Protein AF-A0A9W7A537-F1 (afdb_monomer)

Nearest PDB structures (foldseek):
  4wa0-assembly1_A  TM=1.453E-01  e=2.293E+00  Caldicellulosiruptor kronotskyensis 2002

Solvent-accessible surface area (backbone atoms only — not comparable to full-atom values): 22407 Å² total; per-residue (Å²): 107,42,78,40,82,37,79,50,77,42,64,50,69,58,36,72,49,76,49,77,20,97,49,28,31,34,30,38,69,72,8,32,46,36,33,66,11,59,69,13,36,38,40,36,41,21,42,20,36,37,33,30,12,37,41,36,16,78,34,59,54,5,27,35,38,38,41,20,63,28,38,36,38,32,31,51,63,12,37,39,32,15,7,32,33,42,37,38,20,48,21,40,33,38,32,29,50,71,12,37,40,38,9,54,35,15,23,24,46,42,57,23,57,95,9,21,9,30,66,57,54,51,91,58,69,60,65,85,24,27,28,27,16,1,2,0,0,3,15,37,0,11,6,0,30,34,67,41,65,31,70,68,43,47,74,31,41,4,46,52,44,65,46,70,23,40,54,47,28,83,50,62,7,3,0,0,1,31,20,28,48,60,72,40,74,42,78,81,18,12,5,17,0,0,1,28,38,39,41,39,25,62,32,40,36,40,34,45,15,39,39,36,8,23,15,27,40,17,42,81,48,76,45,56,46,99,80,70,82,48,70,83,52,59,29,8,2,0,0,0,0,1,5,8,33,29,39,38,25,36,40,71,44,46,71,12,38,41,37,11,30,13,2,44,7,69,78,42,12,4,1,0,0,0,2,24,31,16,39,40,24,57,50,66,53,88,60,58,92,93,51,81,73,81,65,68,39,48,73,46,23,26,22,9,50,43,88,84,48,57,43,13,3,9,6,14,11,32,39,25,41,29,34,56,89,42,32,34,40,41,28,43,13,81,58,38,72,15,19,72,74,19,36,14,52,55,61,58,56,51,58,66,76,90,83,82,61,93,53,98,83,59,98,59,49,70,49,36,56,26,46,31,37,41,34,28,44,31,16,33,37,27,36,82,48,91,67,77,50,99,79,59,79,62,51,39,25,41,31,36,38,31,32,67,70,11,40,39,33,25,40,36,41,47,39,21,30,32,33,35,43,38,26,18,37,37,42,22,56,54,27,37,38,36,32,22,84,67,68,74,60,86,43,72,66,60,39,52,53,57,60,72,42,80,49,11,37,40,36,31,36,68,82,10,36,43,37,17,65,82,12,34,37,38,40,39,18,50,14,36,30,39,36,24,21,34,35,40,21,21,28,41,38,42,38,12,34,55,37,65,46,72,36,94,84,30,50,81,48,57,78,48,99,49,73,44,80,40,60,42,72,65,84,81,126

Mean predicted aligned error: 8.46 Å

Foldseek 3Di:
DAEFQAEDEDEAAQAEAEAEDAAEYEYAQHGEYYYNHHQYEYAYEHQEYEFNHEYDDQAAQHEYEHDHLEEYEFEQCYEYEAQYYHYAHLYEYEHAANYEAFQELRHAFAQGDQQHWDDWDQPDDDLQQAWWAWWAGAELWKFFWTDDGGDPTDITTGHYDPLACQQPFDWWWYWIHAIAHSNDGDPRQTWGTFHEHEHAHSAEYEANEEYFGEWAAGHKDFYAPPVNPDRPDIHGTETIFFGEYEAHHQYYAYAYEYFREWHAHEDRHAIYFFHHYHHHHQAAAPDDPPDDDDYNYHYARAWYAYDDAQRRTEAGGWYWYHYNHAIEIEGEHQLRSSNPPMARENHDQAADPPDPDPDPPDRRGHHFEHQYYEQDNAHEYEHDDPDDDVPDDARHYAEYEHAQNYEYEYCEHRYEYQEYEQAHEYEHAAEYAYHNQPGPGPDPVVVCSSVVDVWGEAAYAQSYEYYYEAYEYAHEIQAEYHANYEYYYQEYHAEYADYYHYDPSYYYYHPYPYYHHDHNDPPDD

Radius of gyration: 24.94 Å; Cα contacts (8 Å, |Δi|>4): 2066; chains: 1; bounding box: 69×35×85 Å

pLDDT: mean 84.43, std 16.21, range [28.66, 98.75]

Organism: NCBI:txid1714387

Sequence (525 aa):
MVVFSGDLVCSAASCKVVADASHQLIIVSDGLLKCTGSACEIDVDAPTATINGRVEATLIQAKVKIHTDGSLTLQSASDIIAGDIDISSGGDLSLSANGWIKADGLSNPARGGSGKGGTPSCPSGYRGDKDSSGAGGGYGGEGGSTCRKRGTCSAVRGAAYGVSSASWPVSFGSGGGNVKIDNSEQSSTGGTGGGRVKVVVGEKLTLAGKISADGTGGTTKTSCDRRGYSCSTTFRGGGGSGGSILIDTKSLVGTGTVQTNGGSPANGGSAGSGGRIATYLETQGNTAAGSAPTVEATVTAYGGTHSDSSTCGGAAGTIFIRHGTLGVLEIDNNDNSRATTAYTPMPTIYSTAEGADNSATTSTGFKGPLFGTEVKRKARVNFQGTTWSASARPFSSCYFTLSSDSNMKGAKVPLHVHQAALDGDITATSLIDIAGNKIQSGSTEIASWASASSSSAVNMNSASLLQCSGCAVKVDATGSMNLAGDVTSGTVELVASATLTVASSSTTTTSSTSAKLNARMGSGR

Secondary structure (DSSP, 8-state):
-EEE-SEEEE-STT-EEEEE-SS-EEE-TT-EEEE-STT-EEEEEESSEEESSEEEE-STT-EEEEEESS-EEE-TT-EEEESEEEEEESS-EEE-TT-EEE-TT-SS-TT-STTPPPPPP--SS-GGG--BPPPPP-BSBPPPP---B-TTPPP--PPP--TT-SSS--PPP-PPPPEEETTEEETT-SPPPP-EEEEEEEEEEEESSEEE-PPPPPPEEEE--TTSS---EEEEPPPPPP-EEEEEEEEEESS-EEE-PPP--STTPPPPPP-EEEEEESS-----TT-----SSEEE-PPP--SS-TT-PPPP-EEEEEETTEEEEEEE-TT-TT-SS--EEPP--PPPSS-S--STTSS----S-EEEEEEESS-EEEE--S---TTPPPEEEEEEEE-TT-EEEEEEEEEEEEEEEE-SEEEEEEEEEEETT-----SHHHHHHHHH-S--EEEE-TT-EEEEEEEEEEEEESSEEEE-SEEEEEEEEEEESSEEEE-TT--EEESSS-EEEEE------

Structure (mmCIF, N/CA/C/O backbone):
data_AF-A0A9W7A537-F1
#
_entry.id   AF-A0A9W7A537-F1
#
loop_
_atom_site.group_PDB
_atom_site.id
_atom_site.type_symbol
_atom_site.label_atom_id
_atom_site.label_alt_id
_atom_site.label_comp_id
_atom_site.label_asym_id
_atom_site.label_entity_id
_atom_site.label_seq_id
_atom_site.pdbx_PDB_ins_code
_atom_site.Cartn_x
_atom_site.Cartn_y
_atom_site.Cartn_z
_atom_site.occupancy
_atom_site.B_iso_or_equiv
_atom_site.auth_seq_id
_atom_site.auth_comp_id
_atom_site.auth_asym_id
_atom_site.auth_atom_id
_atom_site.pdbx_PDB_model_num
ATOM 1 N N . MET A 1 1 ? -38.390 2.657 -13.473 1.00 89.06 1 MET A N 1
ATOM 2 C CA . MET A 1 1 ? -37.388 1.575 -13.574 1.00 89.06 1 MET A CA 1
ATOM 3 C C . MET A 1 1 ? -36.703 1.692 -14.924 1.00 89.06 1 MET A C 1
ATOM 5 O O . MET A 1 1 ? -37.409 1.866 -15.911 1.00 89.06 1 MET A O 1
ATOM 9 N N . VAL A 1 2 ? -35.375 1.629 -14.961 1.00 91.31 2 VAL A N 1
ATOM 10 C CA . VAL A 1 2 ? -34.558 1.637 -16.184 1.00 91.31 2 VAL A CA 1
ATOM 11 C C . VAL A 1 2 ? -33.786 0.322 -16.242 1.00 91.31 2 VAL A C 1
ATOM 13 O O . VAL A 1 2 ? -33.190 -0.081 -15.245 1.00 91.31 2 VAL A O 1
ATOM 16 N N . VAL A 1 3 ? -33.811 -0.359 -17.389 1.00 92.31 3 VAL A N 1
ATOM 17 C CA . VAL A 1 3 ? -33.101 -1.628 -17.605 1.00 92.31 3 VAL A CA 1
ATOM 18 C C . VAL A 1 3 ? -32.211 -1.495 -18.838 1.00 92.31 3 VAL A C 1
ATOM 20 O O . VAL A 1 3 ? -32.700 -1.153 -19.912 1.00 92.31 3 VAL A O 1
ATOM 23 N N . PHE A 1 4 ? -30.919 -1.777 -18.685 1.00 89.12 4 PHE A N 1
ATOM 24 C CA . PHE A 1 4 ? -29.931 -1.794 -19.761 1.00 89.12 4 PHE A CA 1
ATOM 25 C C . PHE A 1 4 ? -29.575 -3.236 -20.122 1.00 89.12 4 PHE A C 1
ATOM 27 O O . PHE A 1 4 ? -28.940 -3.925 -19.324 1.00 89.12 4 PHE A O 1
ATOM 34 N N . SER A 1 5 ? -29.970 -3.663 -21.325 1.00 87.75 5 SER A N 1
ATOM 35 C CA . SER A 1 5 ? -29.720 -4.997 -21.898 1.00 87.75 5 SER A CA 1
ATOM 36 C C . SER A 1 5 ? -28.927 -4.936 -23.210 1.00 87.75 5 SER A C 1
ATOM 38 O O . SER A 1 5 ? -29.270 -5.580 -24.197 1.00 87.75 5 SER A O 1
ATOM 40 N N . GLY A 1 6 ? -27.920 -4.067 -23.256 1.00 88.25 6 GLY A N 1
ATOM 41 C CA . GLY A 1 6 ? -27.043 -3.881 -24.407 1.00 88.25 6 GLY A CA 1
ATOM 42 C C . GLY A 1 6 ? -25.980 -2.819 -24.139 1.00 88.25 6 GLY A C 1
ATOM 43 O O . GLY A 1 6 ? -25.812 -2.370 -23.001 1.00 88.25 6 GLY A O 1
ATOM 44 N N . ASP A 1 7 ? -25.291 -2.403 -25.198 1.00 90.69 7 ASP A N 1
ATOM 45 C CA . ASP A 1 7 ? -24.121 -1.534 -25.096 1.00 90.69 7 ASP A CA 1
ATOM 46 C C . ASP A 1 7 ? -24.484 -0.055 -25.298 1.00 90.69 7 ASP A C 1
ATOM 48 O O . ASP A 1 7 ? -24.941 0.354 -26.368 1.00 90.69 7 ASP A O 1
ATOM 52 N N . LEU A 1 8 ? -24.192 0.778 -24.300 1.00 91.69 8 LEU A N 1
ATOM 53 C CA . LEU A 1 8 ? -24.112 2.230 -24.435 1.00 91.69 8 LEU A CA 1
ATOM 54 C C . LEU A 1 8 ? -22.641 2.644 -24.393 1.00 91.69 8 LEU A C 1
ATOM 56 O O . LEU A 1 8 ? -22.013 2.652 -23.333 1.00 91.69 8 LEU A O 1
ATOM 60 N N . VAL A 1 9 ? -22.086 2.987 -25.557 1.00 91.81 9 VAL A N 1
ATOM 61 C CA . VAL A 1 9 ? -20.667 3.333 -25.708 1.00 91.81 9 VAL A CA 1
ATOM 62 C C . VAL A 1 9 ? -20.512 4.800 -26.075 1.00 91.81 9 VAL A C 1
ATOM 64 O O . VAL A 1 9 ? -21.048 5.247 -27.088 1.00 91.81 9 VAL A O 1
ATOM 67 N N . CYS A 1 10 ? -19.701 5.528 -25.309 1.00 89.44 10 CYS A N 1
ATOM 68 C CA . CYS A 1 10 ? -19.244 6.852 -25.697 1.00 89.44 10 CYS A CA 1
ATOM 69 C C . CYS A 1 10 ? -17.726 6.928 -25.884 1.00 89.44 10 CYS A C 1
ATOM 71 O O . CYS A 1 10 ? -16.946 6.588 -24.994 1.00 89.44 10 CYS A O 1
ATOM 73 N N . SER A 1 11 ? -17.297 7.417 -27.048 1.00 89.88 11 SER A N 1
ATOM 74 C CA . SER A 1 11 ? -15.886 7.454 -27.455 1.00 89.88 11 SER A CA 1
ATOM 75 C C . SER A 1 11 ? -15.313 8.861 -27.644 1.00 89.88 11 SER A C 1
ATOM 77 O O . SER A 1 11 ? -14.102 9.004 -27.811 1.00 89.88 11 SER A O 1
ATOM 79 N N . ALA A 1 12 ? -16.146 9.904 -27.593 1.00 86.00 12 ALA A N 1
ATOM 80 C CA . ALA A 1 12 ? -15.690 11.286 -27.714 1.00 86.00 12 ALA A CA 1
ATOM 81 C C . ALA A 1 12 ? -14.866 11.724 -26.488 1.00 86.00 12 ALA A C 1
ATOM 83 O O . ALA A 1 12 ? -15.134 11.306 -25.359 1.00 86.00 12 ALA A O 1
ATOM 84 N N . ALA A 1 13 ? -13.874 12.594 -26.699 1.00 83.00 13 ALA A N 1
ATOM 85 C CA . ALA A 1 13 ? -13.126 13.213 -25.606 1.00 83.00 13 ALA A CA 1
ATOM 86 C C . ALA A 1 13 ? -14.073 13.988 -24.674 1.00 83.00 13 ALA A C 1
ATOM 88 O O . ALA A 1 13 ? -14.984 14.667 -25.147 1.00 83.00 13 ALA A O 1
ATOM 89 N N . SER A 1 14 ? -13.860 13.869 -23.362 1.00 85.19 14 SER A N 1
ATOM 90 C CA . SER A 1 14 ? -14.704 14.470 -22.321 1.00 85.19 14 SER A CA 1
ATOM 91 C C . SER A 1 14 ? -16.180 14.061 -22.389 1.00 85.19 14 SER A C 1
ATOM 93 O O . SER A 1 14 ? -17.045 14.785 -21.898 1.00 85.19 14 SER A O 1
ATOM 95 N N . CYS A 1 15 ? -16.493 12.919 -23.008 1.00 88.00 15 CYS A N 1
ATOM 96 C CA . CYS A 1 15 ? -17.863 12.435 -23.023 1.00 88.00 15 CYS A CA 1
ATOM 97 C C . CYS A 1 15 ? -18.353 12.084 -21.616 1.00 88.00 15 CYS A C 1
ATOM 99 O O . CYS A 1 15 ? -17.605 11.520 -20.813 1.00 88.00 15 CYS A O 1
ATOM 101 N N . LYS A 1 16 ? -19.631 12.373 -21.358 1.00 91.81 16 LYS A N 1
ATOM 102 C CA . LYS A 1 16 ? -20.338 11.964 -20.151 1.00 91.81 16 LYS A CA 1
ATOM 103 C C . LYS A 1 16 ? -21.488 11.026 -20.511 1.00 91.81 16 LYS A C 1
ATOM 105 O O . LYS A 1 16 ? -22.361 11.401 -21.290 1.00 91.81 16 LYS A O 1
ATOM 110 N N . VAL A 1 17 ? -21.494 9.828 -19.935 1.00 92.62 17 VAL A N 1
ATOM 111 C CA . VAL A 1 17 ? -22.645 8.914 -19.958 1.00 92.62 17 VAL A CA 1
ATOM 112 C C . VAL A 1 17 ? -23.400 9.103 -18.648 1.00 92.62 17 VAL A C 1
ATOM 114 O O . VAL A 1 17 ? -22.803 8.949 -17.589 1.00 92.62 17 VAL A O 1
ATOM 117 N N . VAL A 1 18 ? -24.685 9.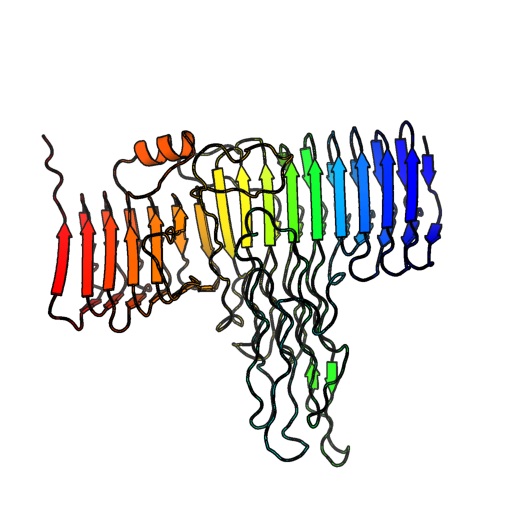451 -18.713 1.00 93.06 18 VAL A N 1
ATOM 118 C CA . VAL A 1 18 ? -25.542 9.620 -17.529 1.00 93.06 18 VAL A CA 1
ATOM 119 C C . VAL A 1 18 ? -26.670 8.601 -17.589 1.00 93.06 18 VAL A C 1
ATOM 121 O O . VAL A 1 18 ? -27.408 8.563 -18.574 1.00 93.06 18 VAL A O 1
ATOM 124 N N . ALA A 1 19 ? -26.793 7.785 -16.549 1.00 92.44 19 ALA A N 1
ATOM 125 C CA . ALA A 1 19 ? -27.866 6.821 -16.378 1.00 92.44 19 ALA A CA 1
ATOM 126 C C . ALA A 1 19 ? -28.621 7.141 -15.081 1.00 92.44 19 ALA A C 1
ATOM 128 O O . ALA A 1 19 ? -28.194 6.755 -13.998 1.00 92.44 19 ALA A O 1
ATOM 129 N N . ASP A 1 20 ? -29.730 7.863 -15.223 1.00 93.75 20 ASP A N 1
ATOM 130 C CA . ASP A 1 20 ? -30.605 8.295 -14.130 1.00 93.75 20 ASP A CA 1
ATOM 131 C C . ASP A 1 20 ? -31.898 7.462 -14.147 1.00 93.75 20 ASP A C 1
ATOM 133 O O . ASP A 1 20 ? -32.525 7.288 -15.202 1.00 93.75 20 ASP A O 1
ATOM 137 N N . ALA A 1 21 ? -32.294 6.911 -13.000 1.00 93.38 21 ALA A N 1
ATOM 138 C CA . ALA A 1 21 ? -33.550 6.191 -12.850 1.00 93.38 21 ALA A CA 1
ATOM 139 C C . ALA A 1 21 ? -34.317 6.629 -11.601 1.00 93.38 21 ALA A C 1
ATOM 141 O O . ALA A 1 21 ? -33.879 6.403 -10.486 1.00 93.38 21 ALA A O 1
ATOM 142 N N . SER A 1 22 ? -35.572 7.051 -11.762 1.00 92.75 22 SER A N 1
ATOM 143 C CA . SER A 1 22 ? -36.424 7.511 -10.648 1.00 92.75 22 SER A CA 1
ATOM 144 C C . SER A 1 22 ? -36.854 6.451 -9.619 1.00 92.75 22 SER A C 1
ATOM 146 O O . SER A 1 22 ? -37.590 6.776 -8.696 1.00 92.75 22 SER A O 1
ATOM 148 N N . HIS A 1 23 ? -36.498 5.174 -9.802 1.00 92.25 23 HIS A N 1
ATOM 149 C CA . HIS A 1 23 ? -36.938 4.080 -8.918 1.00 92.25 23 HIS A CA 1
ATOM 150 C C . HIS A 1 23 ? -35.864 3.000 -8.761 1.00 92.25 23 HIS A C 1
ATOM 152 O O . HIS A 1 23 ? -35.414 2.697 -7.663 1.00 92.25 23 HIS A O 1
ATOM 158 N N . GLN A 1 24 ? -35.475 2.385 -9.876 1.00 95.00 24 GLN A N 1
ATOM 159 C CA . GLN A 1 24 ? -34.505 1.298 -9.904 1.00 95.00 24 GLN A CA 1
ATOM 160 C C . GLN A 1 24 ? -33.787 1.305 -11.246 1.00 95.00 24 GLN A C 1
ATOM 162 O O . GLN A 1 24 ? -34.440 1.484 -12.284 1.00 95.00 24 GLN A O 1
ATOM 167 N N . LEU A 1 25 ? -32.481 1.063 -11.206 1.00 96.56 25 LEU A N 1
ATOM 168 C CA . LEU A 1 25 ? -31.633 0.849 -12.368 1.00 96.56 25 LEU A CA 1
ATOM 169 C C . LEU A 1 25 ? -31.095 -0.585 -12.377 1.00 96.56 25 LEU A C 1
ATOM 171 O O . LEU A 1 25 ? -30.572 -1.073 -11.378 1.00 96.56 25 LEU A O 1
ATOM 175 N N . ILE A 1 26 ? -31.215 -1.274 -13.508 1.00 95.62 26 ILE A N 1
ATOM 176 C CA . ILE A 1 26 ? -30.685 -2.629 -13.680 1.00 95.62 26 ILE A CA 1
ATOM 177 C C . ILE A 1 26 ? -29.786 -2.653 -14.912 1.00 95.62 26 ILE A C 1
ATOM 179 O O . ILE A 1 26 ? -30.240 -2.357 -16.014 1.00 95.62 26 ILE A O 1
ATOM 183 N N . ILE A 1 27 ? -28.528 -3.048 -14.737 1.00 94.00 27 ILE A N 1
ATOM 184 C CA . ILE A 1 27 ? -27.634 -3.416 -15.839 1.00 94.00 27 ILE A CA 1
ATOM 185 C C . ILE A 1 27 ? -27.583 -4.937 -15.842 1.00 94.00 27 ILE A C 1
ATOM 187 O O . ILE A 1 27 ? -26.994 -5.535 -14.940 1.00 94.00 27 ILE A O 1
ATOM 191 N N . VAL A 1 28 ? -28.246 -5.574 -16.805 1.00 93.12 28 VAL A N 1
ATOM 192 C CA . VAL A 1 28 ? -28.274 -7.043 -16.885 1.00 93.12 28 VAL A CA 1
ATOM 193 C C . VAL A 1 28 ? -26.926 -7.590 -17.374 1.00 93.12 28 VAL A C 1
ATOM 195 O O . VAL A 1 28 ? -26.023 -6.822 -17.684 1.00 93.12 28 VAL A O 1
ATOM 198 N N . SER A 1 29 ? -26.753 -8.913 -17.404 1.00 90.81 29 SER A N 1
ATOM 199 C CA . SER A 1 29 ? -25.452 -9.567 -17.644 1.00 90.81 29 SER A CA 1
ATOM 200 C C . SER A 1 29 ? -24.768 -9.206 -18.966 1.00 90.81 29 SER A C 1
ATOM 202 O O . SER A 1 29 ? -23.543 -9.235 -19.049 1.00 90.81 29 SER A O 1
ATOM 204 N N . ASP A 1 30 ? -25.540 -8.891 -20.002 1.00 88.75 30 ASP A N 1
ATOM 205 C CA . ASP A 1 30 ? -25.057 -8.437 -21.310 1.00 88.75 30 ASP A CA 1
ATOM 206 C C . ASP A 1 30 ? -25.061 -6.905 -21.456 1.00 88.75 30 ASP A C 1
ATOM 208 O O . ASP A 1 30 ? -24.646 -6.387 -22.488 1.00 88.75 30 ASP A O 1
ATOM 212 N N . GLY A 1 31 ? -25.492 -6.171 -20.427 1.00 92.25 31 GLY A N 1
ATOM 213 C CA . GLY A 1 31 ? -25.472 -4.716 -20.403 1.00 92.25 31 GLY A CA 1
ATOM 214 C C . GLY A 1 31 ? -24.059 -4.160 -20.218 1.00 92.25 31 GLY A C 1
ATOM 215 O O . GLY A 1 31 ? -23.304 -4.604 -19.347 1.00 92.25 31 GLY A O 1
ATOM 216 N N . LEU A 1 32 ? -23.715 -3.143 -21.006 1.00 93.31 32 LEU A N 1
ATOM 217 C CA . LEU A 1 32 ? -22.427 -2.459 -20.942 1.00 93.31 32 LEU A CA 1
ATOM 218 C C . LEU A 1 32 ? -22.624 -0.945 -21.002 1.00 93.31 32 LEU A C 1
ATOM 220 O O . LEU A 1 32 ? -23.084 -0.406 -22.005 1.00 93.31 32 LEU A O 1
ATOM 224 N N . LEU A 1 33 ? -22.189 -0.241 -19.961 1.00 94.94 33 LEU A N 1
ATOM 225 C CA . LEU A 1 33 ? -21.956 1.200 -20.021 1.00 94.94 33 LEU A CA 1
ATOM 226 C C . LEU A 1 33 ? -20.462 1.414 -20.225 1.00 94.94 33 LEU A C 1
ATOM 228 O O . LEU A 1 33 ? -19.666 1.080 -19.349 1.00 94.94 33 LEU A O 1
ATOM 232 N N . LYS A 1 34 ? -20.061 1.938 -21.382 1.00 93.75 34 LYS A N 1
ATOM 233 C CA . LYS A 1 34 ? -18.647 2.081 -21.725 1.00 93.75 34 LYS A CA 1
ATOM 234 C C . LYS A 1 34 ? -18.289 3.484 -22.151 1.00 93.75 34 LYS A C 1
ATOM 236 O O . LYS A 1 34 ? -18.970 4.127 -22.945 1.00 93.75 34 LYS A O 1
ATOM 241 N N . CYS A 1 35 ? -17.135 3.911 -21.678 1.00 91.12 35 CYS A N 1
ATOM 242 C CA . CYS A 1 35 ? -16.558 5.190 -21.977 1.00 91.12 35 CYS A CA 1
ATOM 243 C C . CYS A 1 35 ? -15.075 5.031 -22.335 1.00 91.12 35 CYS A C 1
ATOM 245 O O . CYS A 1 35 ? -14.278 4.513 -21.553 1.00 91.12 35 CYS A O 1
ATOM 247 N N . THR A 1 36 ? -14.695 5.440 -23.547 1.00 88.69 36 THR A N 1
ATOM 248 C CA . THR A 1 36 ? -13.323 5.273 -24.072 1.00 88.69 36 THR A CA 1
ATOM 249 C C . THR A 1 36 ? -12.652 6.588 -24.459 1.00 88.69 36 THR A C 1
ATOM 251 O O . THR A 1 36 ? -11.562 6.562 -25.021 1.00 88.69 36 THR A O 1
ATOM 254 N N . GLY A 1 37 ? -13.296 7.730 -24.211 1.00 82.00 37 GLY A N 1
ATOM 255 C CA . GLY A 1 37 ? -12.734 9.058 -24.467 1.00 82.00 37 GLY A CA 1
ATOM 256 C C . GLY A 1 37 ? -11.808 9.534 -23.346 1.00 82.00 37 GLY A C 1
ATOM 257 O O . GLY A 1 37 ? -11.947 9.135 -22.190 1.00 82.00 37 GLY A O 1
ATOM 258 N N . SER A 1 38 ? -10.824 10.381 -23.655 1.00 81.88 38 SER A N 1
ATOM 259 C CA . SER A 1 38 ? -9.961 10.969 -22.619 1.00 81.88 38 SER A CA 1
ATOM 260 C C . SER A 1 38 ? -10.788 11.821 -21.654 1.00 81.88 38 SER A C 1
ATOM 262 O O . SER A 1 38 ? -11.655 12.559 -22.120 1.00 81.88 38 SER A O 1
ATOM 264 N N . ALA A 1 39 ? -10.492 11.764 -20.350 1.00 80.75 39 ALA A N 1
ATOM 265 C CA . ALA A 1 39 ? -11.211 12.512 -19.307 1.00 80.75 39 ALA A CA 1
ATOM 266 C C . ALA A 1 39 ? -12.731 12.262 -19.290 1.00 80.75 39 ALA A C 1
ATOM 268 O O . ALA A 1 39 ? -13.512 13.154 -18.970 1.00 80.75 39 ALA A O 1
ATOM 269 N N . CYS A 1 40 ? -13.151 11.063 -19.687 1.00 86.94 40 CYS A N 1
ATOM 270 C CA . CYS A 1 40 ? -14.559 10.744 -19.785 1.00 86.94 40 CYS A CA 1
ATOM 271 C C . CYS A 1 40 ? -15.133 10.218 -18.461 1.00 86.94 40 CYS A C 1
ATOM 273 O O . CYS A 1 40 ? -14.397 9.713 -17.605 1.00 86.94 40 CYS A O 1
ATOM 275 N N . GLU A 1 41 ? -16.442 10.382 -18.292 1.00 93.62 41 GLU A N 1
ATOM 276 C CA . GLU A 1 41 ? -17.157 10.108 -17.046 1.00 93.62 41 GLU A CA 1
ATOM 277 C C . GLU A 1 41 ? -18.406 9.259 -17.317 1.00 93.62 41 GLU A C 1
ATOM 279 O O . GLU A 1 41 ? -19.163 9.532 -18.250 1.00 93.62 41 GLU A O 1
ATOM 284 N N . ILE A 1 42 ? -18.633 8.243 -16.489 1.00 96.12 42 ILE A N 1
ATOM 285 C CA . ILE A 1 42 ? -19.922 7.552 -16.382 1.00 96.12 42 ILE A CA 1
ATOM 286 C C . ILE A 1 42 ? -20.526 7.918 -15.029 1.00 96.12 42 ILE A C 1
ATOM 288 O O . ILE A 1 42 ? -19.842 7.830 -14.011 1.00 96.12 42 ILE A O 1
ATOM 292 N N . ASP A 1 43 ? -21.785 8.333 -15.034 1.00 96.25 43 ASP A N 1
ATOM 293 C CA . ASP A 1 43 ? -22.540 8.778 -13.868 1.00 96.25 43 ASP A CA 1
ATOM 294 C C . ASP A 1 43 ? -23.835 7.964 -13.787 1.00 96.25 43 ASP A C 1
ATOM 296 O O . ASP A 1 43 ? -24.646 7.994 -14.716 1.00 96.25 43 ASP A O 1
ATOM 300 N N . VAL A 1 44 ? -23.985 7.176 -12.726 1.00 96.62 44 VAL A N 1
ATOM 301 C CA . VAL A 1 44 ? -25.159 6.335 -12.470 1.00 96.62 44 VAL A CA 1
ATOM 302 C C . VAL A 1 44 ? -25.839 6.848 -11.211 1.00 96.62 44 VAL A C 1
ATOM 304 O O . VAL A 1 44 ? -25.204 6.874 -10.160 1.00 96.62 44 VAL A O 1
ATOM 307 N N . ASP A 1 45 ? -27.114 7.208 -11.314 1.00 97.19 45 ASP A N 1
ATOM 308 C CA . ASP A 1 45 ? -27.916 7.724 -10.203 1.00 97.19 45 ASP A CA 1
ATOM 309 C C . ASP A 1 45 ? -29.283 7.022 -10.176 1.00 97.19 45 ASP A C 1
ATOM 311 O O . ASP A 1 45 ? -29.986 6.961 -11.190 1.00 97.19 45 ASP A O 1
ATOM 315 N N . ALA A 1 46 ? -29.638 6.403 -9.052 1.00 97.12 46 ALA A N 1
ATOM 316 C CA . ALA A 1 46 ? -30.930 5.740 -8.882 1.00 97.12 46 ALA A CA 1
ATOM 317 C C . ALA A 1 46 ? -31.236 5.457 -7.406 1.00 97.12 46 ALA A C 1
ATOM 319 O O . ALA A 1 46 ? -30.330 5.071 -6.676 1.00 97.12 46 ALA A O 1
ATOM 320 N N . PRO A 1 47 ? -32.505 5.432 -6.958 1.00 97.88 47 PRO A N 1
ATOM 321 C CA . PRO A 1 47 ? -32.818 5.025 -5.591 1.00 97.88 47 PRO A CA 1
ATOM 322 C C . PRO A 1 47 ? -32.318 3.617 -5.244 1.00 97.88 47 PRO A C 1
ATOM 324 O O . PRO A 1 47 ? -31.921 3.361 -4.117 1.00 97.88 47 PRO A O 1
ATOM 327 N N . THR A 1 48 ? -32.296 2.688 -6.200 1.00 97.88 48 THR A N 1
ATOM 328 C CA . THR A 1 48 ? -31.639 1.379 -6.049 1.00 97.88 48 THR A CA 1
ATOM 329 C C . THR A 1 48 ? -31.008 0.951 -7.367 1.00 97.88 48 THR A C 1
ATOM 331 O O . THR A 1 48 ? -31.533 1.274 -8.439 1.00 97.88 48 THR A O 1
ATOM 334 N N . ALA A 1 49 ? -29.915 0.186 -7.314 1.00 97.56 49 ALA A N 1
ATOM 335 C CA . ALA A 1 49 ? -29.287 -0.340 -8.523 1.00 97.56 49 ALA A CA 1
ATOM 336 C C . ALA A 1 49 ? -28.832 -1.799 -8.396 1.00 97.56 49 ALA A C 1
ATOM 338 O O . ALA A 1 49 ? -28.346 -2.248 -7.358 1.00 97.56 49 ALA A O 1
ATOM 339 N N . THR A 1 50 ? -28.969 -2.556 -9.484 1.00 97.31 50 THR A N 1
ATOM 340 C CA . THR A 1 50 ? -28.420 -3.910 -9.622 1.00 97.31 50 THR A CA 1
ATOM 341 C C . THR A 1 50 ? -27.574 -3.991 -10.883 1.00 97.31 50 THR A C 1
ATOM 343 O O . THR A 1 50 ? -28.073 -3.793 -11.988 1.00 97.31 50 THR A O 1
ATOM 346 N N . ILE A 1 51 ? -26.292 -4.303 -10.725 1.00 96.88 51 ILE A N 1
ATOM 347 C CA . ILE A 1 51 ? -25.342 -4.457 -11.823 1.00 96.88 51 ILE A CA 1
ATOM 348 C C . ILE A 1 51 ? -24.941 -5.927 -11.896 1.00 96.88 51 ILE A C 1
ATOM 350 O O . ILE A 1 51 ? -24.355 -6.477 -10.968 1.00 96.88 51 ILE A O 1
ATOM 354 N N . ASN A 1 52 ? -25.276 -6.556 -13.014 1.00 94.81 52 ASN A N 1
ATOM 355 C CA . ASN A 1 52 ? -24.825 -7.883 -13.424 1.00 94.81 52 ASN A CA 1
ATOM 356 C C . ASN A 1 52 ? -23.944 -7.821 -14.686 1.00 94.81 52 ASN A C 1
ATOM 358 O O . ASN A 1 52 ? -23.248 -8.779 -14.996 1.00 94.81 52 ASN A O 1
ATOM 362 N N . GLY A 1 53 ? -23.985 -6.698 -15.410 1.00 93.75 53 GLY A N 1
ATOM 363 C CA . GLY A 1 53 ? -23.130 -6.402 -16.559 1.00 93.75 53 GLY A CA 1
ATOM 364 C C . GLY A 1 53 ? -21.912 -5.552 -16.193 1.00 93.75 53 GLY A C 1
ATOM 365 O O . GLY A 1 53 ? -21.396 -5.632 -15.079 1.00 93.75 53 GLY A O 1
ATOM 366 N N . ARG A 1 54 ? -21.438 -4.712 -17.119 1.00 95.25 54 ARG A N 1
ATOM 367 C CA . ARG A 1 54 ? -20.181 -3.959 -16.944 1.00 95.25 54 ARG A CA 1
ATOM 368 C C . ARG A 1 54 ? -20.355 -2.445 -17.055 1.00 95.25 54 ARG A C 1
ATOM 370 O O . ARG A 1 54 ? -21.122 -1.945 -17.876 1.00 95.25 54 ARG A O 1
ATOM 377 N N . VAL A 1 55 ? -19.589 -1.715 -16.250 1.00 97.00 55 VAL A N 1
ATOM 378 C CA . VAL A 1 55 ? -19.440 -0.256 -16.276 1.00 97.00 55 VAL A CA 1
ATOM 379 C C . VAL A 1 55 ? -17.953 0.063 -16.423 1.00 97.00 55 VAL A C 1
ATOM 381 O O . VAL A 1 55 ? -17.169 -0.122 -15.495 1.00 97.00 55 VAL A O 1
ATOM 384 N N . GLU A 1 56 ? -17.541 0.517 -17.604 1.00 95.00 56 GLU A N 1
ATOM 385 C CA . GLU A 1 56 ? -16.133 0.604 -17.998 1.00 95.00 56 GLU A CA 1
ATOM 386 C C . GLU A 1 56 ? -15.734 1.998 -18.490 1.00 95.00 56 GLU A C 1
ATOM 388 O O . GLU A 1 56 ? -16.139 2.430 -19.567 1.00 95.00 56 GLU A O 1
ATOM 393 N N . ALA A 1 57 ? -14.825 2.654 -17.777 1.00 93.88 57 ALA A N 1
ATOM 394 C CA . ALA A 1 57 ? -14.093 3.834 -18.215 1.00 93.88 57 ALA A CA 1
ATOM 395 C C . ALA A 1 57 ? -12.581 3.527 -18.228 1.00 93.88 57 ALA A C 1
ATOM 397 O O . ALA A 1 57 ? -11.848 3.807 -17.284 1.00 93.88 57 ALA A O 1
ATOM 398 N N . THR A 1 58 ? -12.092 2.893 -19.297 1.00 87.12 58 THR A N 1
ATOM 399 C CA . THR A 1 58 ? -10.775 2.215 -19.302 1.00 87.12 58 THR A CA 1
ATOM 400 C C . THR A 1 58 ? -9.576 3.111 -19.616 1.00 87.12 58 THR A C 1
ATOM 402 O O . THR A 1 58 ? -8.463 2.608 -19.769 1.00 87.12 58 THR A O 1
ATOM 405 N N . LEU A 1 59 ? -9.769 4.418 -19.790 1.00 88.50 59 LEU A N 1
ATOM 406 C CA . LEU A 1 59 ? -8.646 5.332 -19.978 1.00 88.50 59 LEU A CA 1
ATOM 407 C C . LEU A 1 59 ? -8.073 5.801 -18.644 1.00 88.50 59 LEU A C 1
ATOM 409 O O . LEU A 1 59 ? -8.725 5.777 -17.602 1.00 88.50 59 LEU A O 1
ATOM 413 N N . ILE A 1 60 ? -6.817 6.238 -18.706 1.00 85.69 60 ILE A N 1
ATOM 414 C CA . ILE A 1 60 ? -6.080 6.776 -17.566 1.00 85.69 60 ILE A CA 1
ATOM 415 C C . ILE A 1 60 ? -6.905 7.872 -16.886 1.00 85.69 60 ILE A C 1
ATOM 417 O O . ILE A 1 60 ? -7.272 8.857 -17.524 1.00 85.69 60 ILE A O 1
ATOM 421 N N . GLN A 1 61 ? -7.161 7.685 -15.589 1.00 87.88 61 GLN A N 1
ATOM 422 C CA . GLN A 1 61 ? -7.892 8.609 -14.717 1.00 87.88 61 GLN A CA 1
ATOM 423 C C . GLN A 1 61 ? -9.328 8.924 -15.174 1.00 87.88 61 GLN A C 1
ATOM 425 O O . GLN A 1 61 ? -9.914 9.891 -14.693 1.00 87.88 61 GLN A O 1
ATOM 430 N N . ALA A 1 62 ? -9.911 8.124 -16.077 1.00 93.06 62 ALA A N 1
ATOM 431 C CA . ALA A 1 62 ? -11.326 8.239 -16.415 1.00 93.06 62 ALA A CA 1
ATOM 432 C C . ALA A 1 62 ? -12.195 7.865 -15.205 1.00 93.06 62 ALA A C 1
ATOM 434 O O . ALA A 1 62 ? -11.761 7.090 -14.341 1.00 93.06 62 ALA A O 1
ATOM 435 N N . LYS A 1 63 ? -13.397 8.443 -15.135 1.00 94.75 63 LYS A N 1
ATOM 436 C CA . LYS A 1 63 ? -14.202 8.454 -13.914 1.00 94.75 63 LYS A CA 1
ATOM 437 C C . LYS A 1 63 ? -15.469 7.612 -14.033 1.00 94.75 63 LYS A C 1
ATOM 439 O O . LYS A 1 63 ? -16.176 7.685 -15.033 1.00 94.75 63 LYS A O 1
ATOM 444 N N . VAL A 1 64 ? -15.779 6.864 -12.980 1.00 97.50 64 VAL A N 1
ATOM 445 C CA . VAL A 1 64 ? -17.094 6.248 -12.767 1.00 97.50 64 VAL A CA 1
ATOM 446 C C . VAL A 1 64 ? -17.633 6.729 -11.427 1.00 97.50 64 VAL A C 1
ATOM 448 O O . VAL A 1 64 ? -16.965 6.586 -10.402 1.00 97.50 64 VAL A O 1
ATOM 451 N N . LYS A 1 65 ? -18.833 7.305 -11.447 1.00 97.62 65 LYS A N 1
ATOM 452 C CA . LYS A 1 65 ? -19.619 7.655 -10.266 1.00 97.62 65 LYS A CA 1
ATOM 453 C C . LYS A 1 65 ? -20.862 6.785 -10.223 1.00 97.62 65 LYS A C 1
ATOM 455 O O . LYS A 1 65 ? -21.537 6.634 -11.239 1.00 97.62 65 LYS A O 1
ATOM 460 N N . ILE A 1 66 ? -21.147 6.221 -9.059 1.00 98.19 66 ILE A N 1
ATOM 461 C CA . ILE A 1 66 ? -22.396 5.508 -8.803 1.00 98.19 66 ILE A CA 1
ATOM 462 C C . ILE A 1 66 ? -22.971 6.039 -7.499 1.00 98.19 66 ILE A C 1
ATOM 464 O O . ILE A 1 66 ? -22.320 5.968 -6.455 1.00 98.19 66 ILE A O 1
ATOM 468 N N . HIS A 1 67 ? -24.181 6.567 -7.570 1.00 98.19 67 HIS A N 1
ATOM 469 C CA . HIS A 1 67 ? -24.957 7.012 -6.431 1.00 98.19 67 HIS A CA 1
ATOM 470 C C . HIS A 1 67 ? -26.247 6.200 -6.340 1.00 98.19 67 HIS A C 1
ATOM 472 O O . HIS A 1 67 ? -26.959 6.043 -7.334 1.00 98.19 67 HIS A O 1
ATOM 478 N N . THR A 1 68 ? -26.536 5.669 -5.152 1.00 98.19 68 THR A N 1
ATOM 479 C CA . THR A 1 68 ? -27.854 5.132 -4.826 1.00 98.19 68 THR A CA 1
ATOM 480 C C . THR A 1 68 ? -28.350 5.617 -3.474 1.00 98.19 68 THR A C 1
ATOM 482 O O . THR A 1 68 ? -27.605 5.557 -2.500 1.00 98.19 68 THR A O 1
ATOM 485 N N . ASP A 1 69 ? -29.616 6.032 -3.376 1.00 96.94 69 ASP A N 1
ATOM 486 C CA . ASP A 1 69 ? -30.229 6.398 -2.083 1.00 96.94 69 ASP A CA 1
ATOM 487 C C . ASP A 1 69 ? -30.408 5.176 -1.167 1.00 96.94 69 ASP A C 1
ATOM 489 O O . ASP A 1 69 ? -30.247 5.242 0.048 1.00 96.94 69 ASP A O 1
ATOM 493 N N . GLY A 1 70 ? -30.768 4.043 -1.762 1.00 96.88 70 GLY A N 1
ATOM 494 C CA . GLY A 1 70 ? -30.945 2.745 -1.129 1.00 96.88 70 GLY A CA 1
ATOM 495 C C . GLY A 1 70 ? -29.794 1.809 -1.472 1.00 96.88 70 GLY A C 1
ATOM 496 O O . GLY A 1 70 ? -28.633 2.213 -1.479 1.00 96.88 70 GLY A O 1
ATOM 497 N N . SER A 1 71 ? -30.113 0.540 -1.731 1.00 97.62 71 SER A N 1
ATOM 498 C CA . SER A 1 71 ? -29.110 -0.506 -1.935 1.00 97.62 71 SER A CA 1
ATOM 499 C C . SER A 1 71 ? -28.521 -0.554 -3.346 1.00 97.62 71 SER A C 1
ATOM 501 O O . SER A 1 71 ? -29.229 -0.392 -4.349 1.00 97.62 71 SER A O 1
ATOM 503 N N . LEU A 1 72 ? -27.238 -0.912 -3.401 1.00 98.50 72 LEU A N 1
ATOM 504 C CA . LEU A 1 72 ? -26.504 -1.267 -4.612 1.00 98.50 72 LEU A CA 1
ATOM 505 C C . LEU A 1 72 ? -26.074 -2.744 -4.554 1.00 98.50 72 LEU A C 1
ATOM 507 O O . LEU A 1 72 ? -25.405 -3.196 -3.621 1.00 98.50 72 LEU A O 1
ATOM 511 N N . THR A 1 73 ? -26.432 -3.512 -5.580 1.00 98.31 73 THR A N 1
ATOM 512 C CA . THR A 1 73 ? -26.051 -4.926 -5.712 1.00 98.31 73 THR A CA 1
ATOM 513 C C . THR A 1 73 ? -25.194 -5.143 -6.948 1.00 98.31 73 THR A C 1
ATOM 515 O O . THR A 1 73 ? -25.628 -4.896 -8.069 1.00 98.31 73 THR A O 1
ATOM 518 N N . LEU A 1 74 ? -23.992 -5.666 -6.734 1.00 97.88 74 LEU A N 1
ATOM 519 C CA . LEU A 1 74 ? -23.020 -6.060 -7.744 1.00 97.88 74 LEU A CA 1
ATOM 520 C C . LEU A 1 74 ? -22.946 -7.599 -7.762 1.00 97.88 74 LEU A C 1
ATOM 522 O O . LEU A 1 74 ? -22.566 -8.236 -6.771 1.00 97.88 74 LEU A O 1
ATOM 526 N N . GLN A 1 75 ? -23.405 -8.214 -8.853 1.00 96.12 75 GLN A N 1
ATOM 527 C CA . GLN A 1 75 ? -23.517 -9.671 -8.992 1.00 96.12 75 GLN A CA 1
ATOM 528 C C . GLN A 1 75 ? -22.192 -10.323 -9.428 1.00 96.12 75 GLN A C 1
ATOM 530 O O . GLN A 1 75 ? -21.177 -9.666 -9.625 1.00 96.12 75 GLN A O 1
ATOM 535 N N . SER A 1 76 ? -22.164 -11.653 -9.545 1.00 88.25 76 SER A N 1
ATOM 536 C CA . SER A 1 76 ? -20.922 -12.427 -9.692 1.00 88.25 76 SER A CA 1
ATOM 537 C C . SER A 1 76 ? -20.150 -12.227 -11.002 1.00 88.25 76 SER A C 1
ATOM 539 O O . SER A 1 76 ? -19.091 -12.814 -11.172 1.00 88.25 76 SER A O 1
ATOM 541 N N . ALA A 1 77 ? -20.669 -11.447 -11.944 1.00 84.19 77 ALA A N 1
ATOM 542 C CA . ALA A 1 77 ? -19.987 -11.093 -13.189 1.00 84.19 77 ALA A CA 1
ATOM 543 C C . ALA A 1 77 ? -19.949 -9.574 -13.419 1.00 84.19 77 ALA A C 1
ATOM 545 O O . ALA A 1 77 ? -19.651 -9.123 -14.523 1.00 84.19 77 ALA A O 1
ATOM 546 N N . SER A 1 78 ? -20.275 -8.786 -12.389 1.00 93.50 78 SER A N 1
ATOM 547 C CA . SER A 1 78 ? -20.300 -7.339 -12.519 1.00 93.50 78 SER A CA 1
ATOM 548 C C . SER A 1 78 ? -18.897 -6.756 -12.457 1.00 93.50 78 SER A C 1
ATOM 550 O O . SER A 1 78 ? -18.187 -6.992 -11.474 1.00 93.50 78 SER A O 1
ATOM 552 N N . ASP A 1 79 ? -18.550 -5.928 -13.436 1.00 95.19 79 ASP A N 1
ATOM 553 C CA . ASP A 1 79 ? -17.276 -5.215 -13.468 1.00 95.19 79 ASP A CA 1
ATOM 554 C C . ASP A 1 79 ? -17.510 -3.706 -13.452 1.00 95.19 79 ASP A C 1
ATOM 556 O O . ASP A 1 79 ? -18.132 -3.155 -14.359 1.00 95.19 79 ASP A O 1
ATOM 560 N N . ILE A 1 80 ? -16.959 -3.025 -12.453 1.00 97.94 80 ILE A N 1
ATOM 561 C CA . ILE A 1 80 ? -16.805 -1.571 -12.444 1.00 97.94 80 ILE A CA 1
ATOM 562 C C . ILE A 1 80 ? -15.324 -1.276 -12.646 1.00 97.94 80 ILE A C 1
ATOM 564 O O . ILE A 1 80 ? -14.507 -1.586 -11.781 1.00 97.94 80 ILE A O 1
ATOM 568 N N . ILE A 1 81 ? -14.965 -0.690 -13.786 1.00 97.25 81 ILE A N 1
ATOM 569 C CA . ILE A 1 81 ? -13.571 -0.477 -14.185 1.00 97.25 81 ILE A CA 1
ATOM 570 C C . ILE A 1 81 ? -13.345 0.998 -14.490 1.00 97.25 81 ILE A C 1
ATOM 572 O O . ILE A 1 81 ? -13.889 1.498 -15.469 1.00 97.25 81 ILE A O 1
ATOM 576 N N . ALA A 1 82 ? -12.521 1.694 -13.706 1.00 97.12 82 ALA A N 1
ATOM 577 C CA . ALA A 1 82 ? -12.133 3.077 -13.994 1.00 97.12 82 ALA A CA 1
ATOM 578 C C . ALA A 1 82 ? -10.850 3.493 -13.275 1.00 97.12 82 ALA A C 1
ATOM 580 O O . ALA A 1 82 ? -10.450 2.877 -12.294 1.00 97.12 82 ALA A O 1
ATOM 581 N N . GLY A 1 83 ? -10.213 4.569 -13.735 1.00 95.69 83 GLY A N 1
ATOM 582 C CA . GLY A 1 83 ? -9.075 5.159 -13.029 1.00 95.69 83 GLY A CA 1
ATOM 583 C C . GLY A 1 83 ? -9.469 5.847 -11.723 1.00 95.69 83 GLY A C 1
ATOM 584 O O . GLY A 1 83 ? -8.700 5.809 -10.763 1.00 95.69 83 GLY A O 1
ATOM 585 N N . ASP A 1 84 ? -10.654 6.456 -11.690 1.00 96.44 84 ASP A N 1
ATOM 586 C CA . ASP A 1 84 ? -11.237 7.144 -10.538 1.00 96.44 84 ASP A CA 1
ATOM 587 C C . ASP A 1 84 ? -12.664 6.627 -10.308 1.00 96.44 84 ASP A C 1
ATOM 589 O O . ASP A 1 84 ? -13.570 6.928 -11.081 1.00 96.44 84 ASP A O 1
ATOM 593 N N . ILE A 1 85 ? -12.861 5.812 -9.275 1.00 98.19 85 ILE A N 1
ATOM 594 C CA . ILE A 1 85 ? -14.155 5.212 -8.936 1.00 98.19 85 ILE A CA 1
ATOM 595 C C . ILE A 1 85 ? -14.678 5.862 -7.656 1.00 98.19 85 ILE A C 1
ATOM 597 O O . ILE A 1 85 ? -13.981 5.874 -6.641 1.00 98.19 85 ILE A O 1
ATOM 601 N N . ASP A 1 86 ? -15.903 6.375 -7.702 1.00 97.81 86 ASP A N 1
ATOM 602 C CA . ASP A 1 86 ? -16.602 6.982 -6.567 1.00 97.81 86 ASP A CA 1
ATOM 603 C C . ASP A 1 86 ? -17.992 6.346 -6.439 1.00 97.81 86 ASP A C 1
ATOM 605 O O . ASP A 1 86 ? -18.860 6.552 -7.286 1.00 97.81 86 ASP A O 1
ATOM 609 N N . ILE A 1 87 ? -18.180 5.507 -5.424 1.00 98.44 87 ILE A N 1
ATOM 610 C CA . ILE A 1 87 ? -19.425 4.779 -5.172 1.00 98.44 87 ILE A CA 1
ATOM 611 C C . ILE A 1 87 ? -20.001 5.262 -3.847 1.00 98.44 87 ILE A C 1
ATOM 613 O O . ILE A 1 87 ? -19.318 5.241 -2.823 1.00 98.44 87 ILE A O 1
ATOM 617 N N . SER A 1 88 ? -21.271 5.647 -3.862 1.00 97.81 88 SER A N 1
ATOM 618 C CA . SER A 1 88 ? -22.041 6.004 -2.675 1.00 97.81 88 SER A CA 1
ATOM 619 C C . SER A 1 88 ? -23.382 5.275 -2.687 1.00 97.81 88 SER A C 1
ATOM 621 O O . SER A 1 88 ? -24.120 5.358 -3.661 1.00 97.81 88 SER A O 1
ATOM 623 N N . SER A 1 89 ? -23.676 4.543 -1.618 1.00 97.88 89 SER A N 1
ATOM 624 C CA . SER A 1 89 ? -24.933 3.820 -1.410 1.00 97.88 89 SER A CA 1
ATOM 625 C C . SER A 1 89 ? -25.492 4.231 -0.058 1.00 97.88 89 SER A C 1
ATOM 627 O O . SER A 1 89 ? -24.811 4.041 0.944 1.00 97.88 89 SER A O 1
ATOM 629 N N . GLY A 1 90 ? -26.695 4.794 0.006 1.00 96.31 90 GLY A N 1
ATOM 630 C CA . GLY A 1 90 ? -27.333 5.146 1.276 1.00 96.31 90 GLY A CA 1
ATOM 631 C C . GLY A 1 90 ? -27.813 3.920 2.061 1.00 96.31 90 GLY A C 1
ATOM 632 O O . GLY A 1 90 ? -27.860 3.970 3.286 1.00 96.31 90 GLY A O 1
ATOM 633 N N . GLY A 1 91 ? -28.088 2.801 1.380 1.00 95.44 91 GLY A N 1
ATOM 634 C CA . GLY A 1 91 ? -28.375 1.498 1.990 1.00 95.44 91 GLY A CA 1
ATOM 635 C C . GLY A 1 91 ? -27.197 0.521 1.916 1.00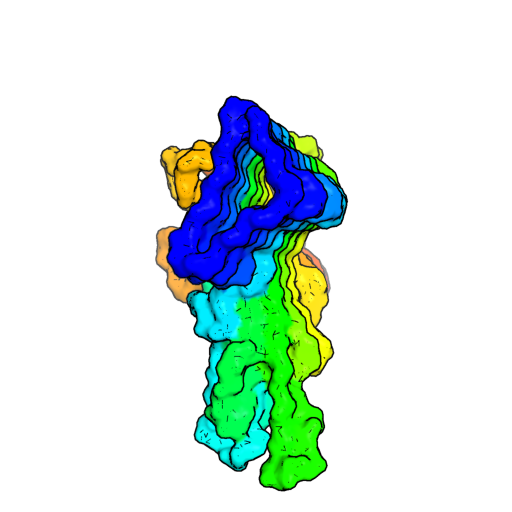 95.44 91 GLY A C 1
ATOM 636 O O . GLY A 1 91 ? -26.034 0.920 1.841 1.00 95.44 91 GLY A O 1
ATOM 637 N N . ASP A 1 92 ? -27.506 -0.779 1.902 1.00 97.38 92 ASP A N 1
ATOM 638 C CA . ASP A 1 92 ? -26.513 -1.856 1.767 1.00 97.38 92 ASP A CA 1
ATOM 639 C C . ASP A 1 92 ? -25.812 -1.869 0.397 1.00 97.38 92 ASP A C 1
ATOM 641 O O . ASP A 1 92 ? -26.455 -1.723 -0.645 1.00 97.38 92 ASP A O 1
ATOM 645 N N . LEU A 1 93 ? -24.512 -2.179 0.400 1.00 98.31 93 LEU A N 1
ATOM 646 C CA . LEU A 1 93 ? -23.746 -2.539 -0.794 1.00 98.31 93 LEU A CA 1
ATOM 647 C C . LEU A 1 93 ? -23.354 -4.016 -0.722 1.00 98.31 93 LEU A C 1
ATOM 649 O O . LEU A 1 93 ? -22.692 -4.457 0.216 1.00 98.31 93 LEU A O 1
ATOM 653 N N . SER A 1 94 ? -23.720 -4.788 -1.742 1.00 98.19 94 SER A N 1
ATOM 654 C CA . SER A 1 94 ? -23.319 -6.194 -1.873 1.00 98.19 94 SER A CA 1
ATOM 655 C C . SER A 1 94 ? -22.451 -6.388 -3.109 1.00 98.19 94 SER A C 1
ATOM 657 O O . SER A 1 94 ? -22.897 -6.127 -4.221 1.00 98.19 94 SER A O 1
ATOM 659 N N . LEU A 1 95 ? -21.217 -6.861 -2.919 1.00 98.31 95 LEU A N 1
ATOM 660 C CA . LEU A 1 95 ? -20.317 -7.270 -3.994 1.00 98.31 95 LEU A CA 1
ATOM 661 C C . LEU A 1 95 ? -20.123 -8.783 -3.949 1.00 98.31 95 LEU A C 1
ATOM 663 O O . LEU A 1 95 ? -19.385 -9.307 -3.113 1.00 98.31 95 LEU A O 1
ATOM 667 N N . SER A 1 96 ? -20.805 -9.476 -4.855 1.00 97.69 96 SER A N 1
ATOM 668 C CA . SER A 1 96 ? -20.812 -10.937 -4.941 1.00 97.69 96 SER A CA 1
ATOM 669 C C . SER A 1 96 ? -19.448 -11.497 -5.351 1.00 97.69 96 SER A C 1
ATOM 671 O O . SER A 1 96 ? -18.626 -10.806 -5.957 1.00 97.69 96 SER A O 1
ATOM 673 N N . ALA A 1 97 ? -19.213 -12.777 -5.050 1.00 95.88 97 ALA A N 1
ATOM 674 C CA . ALA A 1 97 ? -18.010 -13.483 -5.486 1.00 95.88 97 ALA A CA 1
ATOM 675 C C . ALA A 1 97 ? -17.838 -13.375 -7.008 1.00 95.88 97 ALA A C 1
ATOM 677 O O . ALA A 1 97 ? -18.818 -13.492 -7.734 1.00 95.88 97 ALA A O 1
ATOM 678 N N . ASN A 1 98 ? -16.604 -13.180 -7.475 1.00 93.75 98 ASN A N 1
ATOM 679 C CA . ASN A 1 98 ? -16.250 -12.919 -8.879 1.00 93.75 98 ASN A CA 1
ATOM 680 C C . ASN A 1 98 ? -16.726 -11.571 -9.464 1.00 93.75 98 ASN A C 1
ATOM 682 O O . ASN A 1 98 ? -16.410 -11.306 -10.619 1.00 93.75 98 ASN A O 1
ATOM 686 N N . GLY A 1 99 ? -17.391 -10.701 -8.693 1.00 96.31 99 GLY A N 1
ATOM 687 C CA . GLY A 1 99 ? -17.599 -9.293 -9.057 1.00 96.31 99 GLY A CA 1
ATOM 688 C C . GLY A 1 99 ? -16.383 -8.417 -8.717 1.00 96.31 99 GLY A C 1
ATOM 689 O O . GLY A 1 99 ? -15.676 -8.679 -7.733 1.00 96.31 99 GLY A O 1
ATOM 690 N N . TRP A 1 100 ? -16.141 -7.368 -9.512 1.00 96.56 100 TRP A N 1
ATOM 691 C CA . TRP A 1 100 ? -14.948 -6.520 -9.417 1.00 96.56 100 TRP A CA 1
ATOM 692 C C . TRP A 1 100 ? -15.275 -5.025 -9.388 1.00 96.56 100 TRP A C 1
ATOM 694 O O . TRP A 1 100 ? -16.004 -4.506 -10.229 1.00 96.56 100 TRP A O 1
ATOM 704 N N . ILE A 1 101 ? -14.629 -4.312 -8.467 1.00 98.56 101 ILE A N 1
ATOM 705 C CA . ILE A 1 101 ? -14.431 -2.860 -8.521 1.00 98.56 101 ILE A CA 1
ATOM 706 C C . ILE A 1 101 ? -12.933 -2.640 -8.738 1.00 98.56 101 ILE A C 1
ATOM 708 O O . ILE A 1 101 ? -12.126 -2.901 -7.846 1.00 98.56 101 ILE A O 1
ATOM 712 N N . LYS A 1 102 ? -12.539 -2.213 -9.936 1.00 97.75 102 LYS A N 1
ATOM 713 C CA . LYS A 1 102 ? -11.158 -2.305 -10.414 1.00 97.75 102 LYS A CA 1
ATOM 714 C C . LYS A 1 102 ? -10.638 -0.984 -10.967 1.00 97.75 102 LYS A C 1
ATOM 716 O O . LYS A 1 102 ? -11.066 -0.510 -12.015 1.00 97.75 102 LYS A O 1
ATOM 721 N N . ALA A 1 103 ? -9.595 -0.479 -10.326 1.00 98.06 103 ALA A N 1
ATOM 722 C CA . ALA A 1 103 ? -8.819 0.671 -10.764 1.00 98.06 103 ALA A CA 1
ATOM 723 C C . ALA A 1 103 ? -7.361 0.318 -11.113 1.00 98.06 103 ALA A C 1
ATOM 725 O O . ALA A 1 103 ? -6.490 1.188 -11.168 1.00 98.06 103 ALA A O 1
ATOM 726 N N . ASP A 1 104 ? -7.069 -0.966 -11.335 1.00 98.25 104 ASP A N 1
ATOM 727 C CA . ASP A 1 104 ? -5.712 -1.468 -11.570 1.00 98.25 104 ASP A CA 1
ATOM 728 C C . ASP A 1 104 ? -5.075 -0.855 -12.820 1.00 98.25 104 ASP A C 1
ATOM 730 O O . ASP A 1 104 ? -5.598 -0.983 -13.926 1.00 98.25 104 ASP A O 1
ATOM 734 N N . GLY A 1 105 ? -3.910 -0.228 -12.668 1.00 96.88 105 GLY A N 1
ATOM 735 C CA . GLY A 1 105 ? -3.142 0.320 -13.784 1.00 96.88 105 GLY A CA 1
ATOM 736 C C . GLY A 1 105 ? -3.801 1.472 -14.545 1.00 96.88 105 GLY A C 1
ATOM 737 O O . GLY A 1 105 ? -3.289 1.855 -15.599 1.00 96.88 105 GLY A O 1
ATOM 738 N N . LEU A 1 106 ? -4.915 2.016 -14.053 1.00 95.50 106 LEU A N 1
ATOM 739 C CA . LEU A 1 106 ? -5.701 3.048 -14.731 1.00 95.50 106 LEU A CA 1
ATOM 740 C C . LEU A 1 106 ? -5.396 4.461 -14.217 1.00 95.50 106 LEU A C 1
ATOM 742 O O . LEU A 1 106 ? -6.240 5.349 -14.294 1.00 95.50 106 LEU A O 1
ATOM 746 N N . SER A 1 107 ? -4.185 4.706 -13.709 1.00 94.31 107 SER A N 1
ATOM 747 C CA . SER A 1 107 ? -3.726 6.056 -13.373 1.00 94.31 107 SER A CA 1
ATOM 748 C C . SER A 1 107 ? -2.482 6.472 -14.154 1.00 94.31 107 SER A C 1
ATOM 750 O O . SER A 1 107 ? -2.460 6.402 -15.376 1.00 94.31 107 SER A O 1
ATOM 752 N N . ASN A 1 108 ? -1.446 6.972 -13.491 1.00 96.56 108 ASN A N 1
ATOM 753 C CA . ASN A 1 108 ? -0.303 7.571 -14.148 1.00 96.56 108 ASN A CA 1
ATOM 754 C C . ASN A 1 108 ? 0.433 6.556 -15.046 1.00 96.56 108 ASN A C 1
ATOM 756 O O . ASN A 1 108 ? 0.766 5.457 -14.586 1.00 96.56 108 ASN A O 1
ATOM 760 N N . PRO A 1 109 ? 0.737 6.923 -16.307 1.00 96.12 109 PRO A N 1
ATOM 761 C CA . PRO A 1 109 ? 1.459 6.054 -17.228 1.00 96.12 109 PRO A CA 1
ATOM 762 C C . PRO A 1 109 ? 2.931 5.914 -16.823 1.00 96.12 109 PRO A C 1
ATOM 764 O O . PRO A 1 109 ? 3.385 6.546 -15.869 1.00 96.12 109 PRO A O 1
ATOM 767 N N . ALA A 1 110 ? 3.702 5.131 -17.585 1.00 95.25 110 ALA A N 1
ATOM 768 C CA . ALA A 1 110 ? 5.156 5.046 -17.449 1.00 95.25 110 ALA A CA 1
ATOM 769 C C . ALA A 1 110 ? 5.793 6.435 -17.262 1.00 95.25 110 ALA A C 1
ATOM 771 O O . ALA A 1 110 ? 5.547 7.355 -18.045 1.00 95.25 110 ALA A O 1
ATOM 772 N N . ARG A 1 111 ? 6.627 6.583 -16.228 1.00 94.56 111 ARG A N 1
ATOM 773 C CA . ARG A 1 111 ? 7.266 7.851 -15.826 1.00 94.56 111 ARG A CA 1
ATOM 774 C C . ARG A 1 111 ? 6.301 9.010 -15.508 1.00 94.56 111 ARG A C 1
ATOM 776 O O . ARG A 1 111 ? 6.722 10.168 -15.486 1.00 94.56 111 ARG A O 1
ATOM 783 N N . GLY A 1 112 ? 5.035 8.719 -15.233 1.00 95.50 112 GLY A N 1
ATOM 784 C CA . GLY A 1 112 ? 4.034 9.668 -14.752 1.00 95.50 112 GLY A CA 1
ATOM 785 C C . GLY A 1 112 ? 3.857 9.616 -13.232 1.00 95.50 112 GLY A C 1
ATOM 786 O O . GLY A 1 112 ? 4.096 8.585 -12.602 1.00 95.50 112 GLY A O 1
ATOM 787 N N . GLY A 1 113 ? 3.388 10.721 -12.652 1.00 95.88 113 GLY A N 1
ATOM 788 C CA . GLY A 1 113 ? 3.122 10.849 -11.215 1.00 95.88 113 GLY A CA 1
ATOM 789 C C . GLY A 1 113 ? 4.318 11.322 -10.378 1.00 95.88 113 GLY A C 1
ATOM 790 O O . GLY A 1 113 ? 5.459 11.391 -10.847 1.00 95.88 113 GLY A O 1
ATOM 791 N N . SER A 1 114 ? 4.041 11.680 -9.122 1.00 94.12 114 SER A N 1
ATOM 792 C CA . SER A 1 114 ? 5.015 12.267 -8.187 1.00 94.12 114 SER A CA 1
ATOM 793 C C . SER A 1 114 ? 6.094 11.279 -7.742 1.00 94.12 114 SER A C 1
ATOM 795 O O . SER A 1 114 ? 7.238 11.669 -7.529 1.00 94.12 114 SER A O 1
ATOM 797 N N . GLY A 1 115 ? 5.740 9.997 -7.633 1.00 95.75 115 GLY A N 1
ATOM 798 C CA . GLY A 1 115 ? 6.643 8.908 -7.262 1.00 95.75 115 GLY A CA 1
ATOM 799 C C . GLY A 1 115 ? 7.149 8.118 -8.462 1.00 95.75 115 GLY A C 1
ATOM 800 O O . GLY A 1 115 ? 7.515 6.957 -8.309 1.00 95.75 115 GLY A O 1
ATOM 801 N N . LYS A 1 116 ? 7.127 8.697 -9.669 1.00 96.75 116 LYS A N 1
ATOM 802 C CA . LYS A 1 116 ? 7.523 7.999 -10.898 1.00 96.75 116 LYS A CA 1
ATOM 803 C C . LYS A 1 116 ? 8.870 7.291 -10.765 1.00 96.75 116 LYS A C 1
ATOM 805 O O . LYS A 1 116 ? 9.828 7.847 -10.222 1.00 96.75 116 LYS A O 1
ATOM 810 N N . GLY A 1 117 ? 8.965 6.085 -11.316 1.00 92.31 117 GLY A N 1
ATOM 811 C CA . GLY A 1 117 ? 10.234 5.369 -11.379 1.00 92.31 117 GLY A CA 1
ATOM 812 C C . GLY A 1 117 ? 11.271 6.170 -12.173 1.00 92.31 117 GLY A C 1
ATOM 813 O O . GLY A 1 117 ? 11.014 6.616 -13.295 1.00 92.31 117 GLY A O 1
ATOM 814 N N . GLY A 1 118 ? 12.448 6.377 -11.582 1.00 83.69 118 GLY A N 1
ATOM 815 C CA . GLY A 1 118 ? 13.549 7.078 -12.239 1.00 83.69 118 GLY A CA 1
ATOM 816 C C . GLY A 1 118 ? 14.083 6.333 -13.469 1.00 83.69 118 GLY A C 1
ATOM 817 O O . GLY A 1 118 ? 14.008 5.105 -13.549 1.00 83.69 118 GLY A O 1
ATOM 818 N N . THR A 1 119 ? 14.676 7.082 -14.404 1.00 75.50 119 THR A N 1
ATOM 819 C CA . THR A 1 119 ? 15.490 6.518 -15.493 1.00 75.50 119 THR A CA 1
ATOM 820 C C . THR A 1 119 ? 16.966 6.575 -15.080 1.00 75.50 119 THR A C 1
ATOM 822 O O . THR A 1 119 ? 17.471 7.671 -14.830 1.00 75.50 119 THR A O 1
ATOM 825 N N . PRO A 1 120 ? 17.681 5.440 -15.018 1.00 80.88 120 PRO A N 1
ATOM 826 C CA . PRO A 1 120 ? 19.114 5.403 -14.732 1.00 80.88 120 PRO A CA 1
ATOM 827 C C . PRO A 1 120 ? 19.953 6.288 -15.668 1.00 80.88 120 PRO A C 1
ATOM 829 O O . PRO A 1 120 ? 19.791 6.293 -16.897 1.00 80.88 120 PRO A O 1
ATOM 832 N N . SER A 1 121 ? 20.907 7.020 -15.097 1.00 83.44 121 SER A N 1
ATOM 833 C CA . SER A 1 121 ? 21.965 7.708 -15.846 1.00 83.44 121 SER A CA 1
ATOM 834 C C . SER A 1 121 ? 23.127 6.745 -16.101 1.00 83.44 121 SER A C 1
ATOM 836 O O . SER A 1 121 ? 23.567 6.059 -15.187 1.00 83.44 121 SER A O 1
ATOM 838 N N . CYS A 1 122 ? 23.629 6.691 -17.337 1.00 83.31 122 CYS A N 1
ATOM 839 C CA . CYS A 1 122 ? 24.727 5.804 -17.744 1.00 83.31 122 CYS A CA 1
ATOM 840 C C . CYS A 1 122 ? 25.845 6.664 -18.373 1.00 83.31 122 CYS A C 1
ATOM 842 O O . CYS A 1 122 ? 25.902 6.788 -19.599 1.00 83.31 122 CYS A O 1
ATOM 844 N N . PRO A 1 123 ? 26.653 7.363 -17.546 1.00 69.62 123 PRO A N 1
ATOM 845 C CA . PRO A 1 123 ? 27.489 8.490 -17.979 1.00 69.62 123 PRO A CA 1
ATOM 846 C C . PRO A 1 123 ? 28.705 8.106 -18.839 1.00 69.62 123 PRO A C 1
ATOM 848 O O . PRO A 1 123 ? 29.209 8.950 -19.574 1.00 69.62 123 PRO A O 1
ATOM 851 N N . SER A 1 124 ? 29.166 6.854 -18.816 1.00 65.44 124 SER A N 1
ATOM 852 C CA . SER A 1 124 ? 30.294 6.399 -19.639 1.00 65.44 124 SER A CA 1
ATOM 853 C C . SER A 1 124 ? 30.247 4.886 -19.883 1.00 65.44 124 SER A C 1
ATOM 855 O O . SER A 1 124 ? 29.597 4.152 -19.145 1.00 65.44 124 SER A O 1
ATOM 857 N N . GLY A 1 125 ? 30.882 4.428 -20.968 1.00 61.34 125 GLY A N 1
ATOM 858 C CA . GLY A 1 125 ? 30.928 3.015 -21.375 1.00 61.34 125 GLY A CA 1
ATOM 859 C C . GLY A 1 125 ? 30.807 2.823 -22.890 1.00 61.34 125 GLY A C 1
ATOM 860 O O . GLY A 1 125 ? 30.393 3.745 -23.608 1.00 61.34 125 GLY A O 1
ATOM 861 N N . TYR A 1 126 ? 31.152 1.632 -23.390 1.00 61.16 126 TYR A N 1
ATOM 862 C CA . TYR A 1 126 ? 30.838 1.255 -24.771 1.00 61.16 126 TYR A CA 1
ATOM 863 C C . TYR A 1 126 ? 29.311 1.187 -24.952 1.00 61.16 126 TYR A C 1
ATOM 865 O O . TYR A 1 126 ? 28.570 1.052 -23.983 1.00 61.16 126 TYR A O 1
ATOM 873 N N . ARG A 1 127 ? 28.809 1.300 -26.192 1.00 61.75 127 ARG A N 1
ATOM 874 C CA . ARG A 1 127 ? 27.358 1.322 -26.493 1.00 61.75 127 ARG A CA 1
ATOM 875 C C . ARG A 1 127 ? 26.563 0.172 -25.834 1.00 61.75 127 ARG A C 1
ATOM 877 O O . ARG A 1 127 ? 25.462 0.386 -25.350 1.00 61.75 127 ARG A O 1
ATOM 884 N N . GLY A 1 128 ? 27.158 -1.020 -25.718 1.00 60.59 128 GLY A N 1
ATOM 885 C CA . GLY A 1 128 ? 26.540 -2.188 -25.065 1.00 60.59 128 GLY A CA 1
ATOM 886 C C . GLY A 1 128 ? 26.529 -2.179 -23.526 1.00 60.59 128 GLY A C 1
ATOM 887 O O . GLY A 1 128 ? 25.871 -3.027 -22.926 1.00 60.59 128 GLY A O 1
ATOM 888 N N . ASP A 1 129 ? 27.214 -1.227 -22.882 1.00 70.06 129 ASP A N 1
ATOM 889 C CA . ASP A 1 129 ? 27.340 -1.123 -21.418 1.00 70.06 129 ASP A CA 1
ATOM 890 C C . ASP A 1 129 ? 26.365 -0.105 -20.806 1.00 70.06 129 ASP A C 1
ATOM 892 O O . ASP A 1 129 ? 26.483 0.250 -19.635 1.00 70.06 129 ASP A O 1
ATOM 896 N N . LYS A 1 130 ? 25.412 0.404 -21.597 1.00 79.00 130 LYS A N 1
ATOM 897 C CA . LYS A 1 130 ? 24.480 1.479 -21.206 1.00 79.00 130 LYS A CA 1
ATOM 898 C C . LYS A 1 130 ? 23.028 1.013 -21.152 1.00 79.00 130 LYS A C 1
ATOM 900 O O . LYS A 1 130 ? 22.110 1.819 -21.334 1.00 79.00 130 LYS A O 1
ATOM 905 N N . ASP A 1 131 ? 22.842 -0.280 -20.913 1.00 85.62 131 ASP A N 1
ATOM 906 C CA . ASP A 1 131 ? 21.530 -0.893 -20.795 1.00 85.62 131 ASP A CA 1
ATOM 907 C C . ASP A 1 131 ? 21.106 -0.980 -19.328 1.00 85.62 131 ASP A C 1
ATOM 909 O O . ASP A 1 131 ? 21.885 -1.383 -18.457 1.00 85.62 131 ASP A O 1
ATOM 913 N N . SER A 1 132 ? 19.855 -0.635 -19.045 1.00 87.88 132 SER A N 1
ATOM 914 C CA . SER A 1 132 ? 19.304 -0.740 -17.701 1.00 87.88 132 SER A CA 1
ATOM 915 C C . SER A 1 132 ? 17.802 -0.954 -17.713 1.00 87.88 132 SER A C 1
ATOM 917 O O . SER A 1 132 ? 17.076 -0.387 -18.529 1.00 87.88 132 SER A O 1
ATOM 919 N N . SER A 1 133 ? 17.327 -1.729 -16.747 1.00 89.56 133 SER A N 1
ATOM 920 C CA . SER A 1 133 ? 15.907 -1.821 -16.439 1.00 89.56 133 SER A CA 1
ATOM 921 C C . SER A 1 133 ? 15.407 -0.535 -15.787 1.00 89.56 133 SER A C 1
ATOM 923 O O . SER A 1 133 ? 16.189 0.255 -15.248 1.00 89.56 133 SER A O 1
ATOM 925 N N . GLY A 1 134 ? 14.092 -0.349 -15.822 1.00 91.31 134 GLY A N 1
ATOM 926 C CA . GLY A 1 134 ? 13.420 0.738 -15.128 1.00 91.31 134 GLY A CA 1
ATOM 927 C C . GLY A 1 134 ? 13.291 0.487 -13.624 1.00 91.31 134 GLY A C 1
ATOM 928 O O . GLY A 1 134 ? 13.189 -0.654 -13.156 1.00 91.31 134 GLY A O 1
ATOM 929 N N . ALA A 1 135 ? 13.275 1.579 -12.864 1.00 93.81 135 ALA A N 1
ATOM 930 C CA . ALA A 1 135 ? 12.948 1.582 -11.442 1.00 93.81 135 ALA A CA 1
ATOM 931 C C . ALA A 1 135 ? 11.441 1.458 -11.188 1.00 93.81 135 ALA A C 1
ATOM 933 O O . ALA A 1 135 ? 10.642 1.898 -12.010 1.00 93.81 135 ALA A O 1
ATOM 934 N N . GLY A 1 136 ? 11.044 0.935 -10.030 1.00 95.88 136 GLY A N 1
ATOM 935 C CA . GLY A 1 136 ? 9.638 0.878 -9.637 1.00 95.88 136 GLY A CA 1
ATOM 936 C C . GLY A 1 136 ? 9.069 2.259 -9.316 1.00 95.88 136 GLY A C 1
ATOM 937 O O . GLY A 1 136 ? 9.800 3.127 -8.833 1.00 95.88 136 GLY A O 1
ATOM 938 N N . GLY A 1 137 ? 7.777 2.461 -9.569 1.00 97.19 137 GLY A N 1
ATOM 939 C CA . GLY A 1 137 ? 7.026 3.617 -9.079 1.00 97.19 137 GLY A CA 1
ATOM 940 C C . GLY A 1 137 ? 6.806 3.534 -7.565 1.00 97.19 137 GLY A C 1
ATOM 941 O O . GLY A 1 137 ? 6.682 2.441 -7.013 1.00 97.19 137 GLY A O 1
ATOM 942 N N . GLY A 1 138 ? 6.785 4.687 -6.901 1.00 97.38 138 GLY A N 1
ATOM 943 C CA . GLY A 1 138 ? 6.458 4.851 -5.485 1.00 97.38 138 GLY A CA 1
ATOM 944 C C . GLY A 1 138 ? 5.070 5.467 -5.296 1.00 97.38 138 GLY A C 1
ATOM 945 O O . GLY A 1 138 ? 4.598 6.201 -6.153 1.00 97.38 138 GLY A O 1
ATOM 946 N N . TYR A 1 139 ? 4.389 5.115 -4.216 1.00 97.25 139 TYR A N 1
ATOM 947 C CA . TYR A 1 139 ? 3.207 5.724 -3.578 1.00 97.25 139 TYR A CA 1
ATOM 948 C C . TYR A 1 139 ? 2.979 4.893 -2.319 1.00 97.25 139 TYR A C 1
ATOM 950 O O . TYR A 1 139 ? 3.138 3.688 -2.414 1.00 97.25 139 TYR A O 1
ATOM 958 N N . GLY A 1 140 ? 2.668 5.461 -1.151 1.00 93.06 140 GLY A N 1
ATOM 959 C CA . GLY A 1 140 ? 2.608 4.648 0.076 1.00 93.06 140 GLY A CA 1
ATOM 960 C C . GLY A 1 140 ? 4.000 4.335 0.628 1.00 93.06 140 GLY A C 1
ATOM 961 O O . GLY A 1 140 ? 4.351 4.826 1.700 1.00 93.06 140 GLY A O 1
ATOM 962 N N . GLY A 1 141 ? 4.810 3.634 -0.163 1.00 96.25 141 GLY A N 1
ATOM 963 C CA . GLY A 1 141 ? 6.233 3.386 0.046 1.00 96.25 141 GLY A CA 1
ATOM 964 C C . GLY A 1 141 ? 7.099 3.722 -1.173 1.00 96.25 141 GLY A C 1
ATOM 965 O O . GLY A 1 141 ? 6.624 4.240 -2.187 1.00 96.25 141 GLY A O 1
ATOM 966 N N . GLU A 1 142 ? 8.404 3.479 -1.055 1.00 96.88 142 GLU A N 1
ATOM 967 C CA . GLU A 1 142 ? 9.358 3.624 -2.158 1.00 96.88 142 GLU A CA 1
ATOM 968 C C . GLU A 1 142 ? 9.237 2.475 -3.165 1.00 96.88 142 GLU A C 1
ATOM 970 O O . GLU A 1 142 ? 9.088 1.308 -2.792 1.00 96.88 142 GLU A O 1
ATOM 975 N N . GLY A 1 143 ? 9.369 2.795 -4.451 1.00 96.00 143 GLY A N 1
ATOM 976 C CA . GLY A 1 143 ? 9.501 1.784 -5.493 1.00 96.00 143 GLY A CA 1
ATOM 977 C C . GLY A 1 143 ? 10.835 1.036 -5.404 1.00 96.00 143 GLY A C 1
ATOM 978 O O . GLY A 1 143 ? 11.818 1.523 -4.838 1.00 96.00 143 GLY A O 1
ATOM 979 N N . GLY A 1 144 ? 10.889 -0.146 -6.010 1.00 94.19 144 GLY A N 1
ATOM 980 C CA . GLY A 1 144 ? 12.096 -0.955 -6.102 1.00 94.19 144 GLY A CA 1
ATOM 981 C C . GLY A 1 144 ? 13.214 -0.234 -6.851 1.00 94.19 144 GLY A C 1
ATOM 982 O O . GLY A 1 144 ? 12.993 0.430 -7.873 1.00 94.19 144 GLY A O 1
ATOM 983 N N . SER A 1 145 ? 14.435 -0.374 -6.339 1.00 91.94 145 SER A N 1
ATOM 984 C CA . SER A 1 145 ? 15.620 0.218 -6.952 1.00 91.94 145 SER A CA 1
ATOM 985 C C . SER A 1 145 ? 15.983 -0.499 -8.241 1.00 91.94 145 SER A C 1
ATOM 987 O O . SER A 1 145 ? 15.908 -1.723 -8.315 1.00 91.94 145 SER A O 1
ATOM 989 N N . THR A 1 146 ? 16.489 0.260 -9.214 1.00 89.12 146 THR A N 1
ATOM 990 C CA . THR A 1 146 ? 17.110 -0.300 -10.418 1.00 89.12 146 THR A CA 1
ATOM 991 C C . THR A 1 146 ? 18.176 -1.309 -10.018 1.00 89.12 146 THR A C 1
ATOM 993 O O . THR A 1 146 ? 19.192 -0.943 -9.421 1.00 89.12 146 THR A O 1
ATOM 996 N N . CYS A 1 147 ? 17.935 -2.569 -10.358 1.00 82.88 147 CYS A N 1
ATOM 997 C CA . CYS A 1 147 ? 18.771 -3.682 -9.929 1.00 82.88 147 CYS A CA 1
ATOM 998 C C . CYS A 1 147 ? 19.439 -4.422 -11.098 1.00 82.88 147 CYS A C 1
ATOM 1000 O O . CYS A 1 147 ? 20.555 -4.909 -10.944 1.00 82.88 147 CYS A O 1
ATOM 1002 N N . ARG A 1 148 ? 18.812 -4.457 -12.284 1.00 86.25 148 ARG A N 1
ATOM 1003 C CA . ARG A 1 148 ? 19.389 -5.049 -13.499 1.00 86.25 148 ARG A CA 1
ATOM 1004 C C . ARG A 1 148 ? 19.920 -3.958 -14.423 1.00 86.25 148 ARG A C 1
ATOM 1006 O O . ARG A 1 148 ? 19.147 -3.211 -15.022 1.00 86.25 148 ARG A O 1
ATOM 1013 N N . LYS A 1 149 ? 21.243 -3.880 -14.533 1.00 84.69 149 LYS A N 1
ATOM 1014 C CA . LYS A 1 149 ? 21.961 -2.863 -15.308 1.00 84.69 149 LYS A CA 1
ATOM 1015 C C . LYS A 1 149 ? 23.307 -3.387 -15.800 1.00 84.69 149 LYS A C 1
ATOM 1017 O O . LYS A 1 149 ? 23.888 -4.265 -15.165 1.00 84.69 149 LYS A O 1
ATOM 1022 N N . ARG A 1 150 ? 23.794 -2.842 -16.913 1.00 80.75 150 ARG A N 1
ATOM 1023 C CA . ARG A 1 150 ? 25.166 -3.020 -17.410 1.00 80.75 150 ARG A CA 1
ATOM 1024 C C . ARG A 1 150 ? 26.004 -1.773 -17.129 1.00 80.75 150 ARG A C 1
ATOM 1026 O O . ARG A 1 150 ? 25.460 -0.696 -16.885 1.00 80.75 150 ARG A O 1
ATOM 1033 N N . GLY A 1 151 ? 27.325 -1.946 -17.138 1.00 75.81 151 GLY A N 1
ATOM 1034 C CA . GLY A 1 151 ? 28.278 -0.857 -16.938 1.00 75.81 151 GLY A CA 1
ATOM 1035 C C . GLY A 1 151 ? 28.077 -0.101 -15.622 1.00 75.81 151 GLY A C 1
ATOM 1036 O O . GLY A 1 151 ? 27.748 -0.678 -14.586 1.00 75.81 151 GLY A O 1
ATOM 1037 N N . THR A 1 152 ? 28.281 1.214 -15.665 1.00 80.75 152 THR A N 1
ATOM 1038 C CA . THR A 1 152 ? 28.275 2.108 -14.495 1.00 80.75 152 THR A CA 1
ATOM 1039 C C . THR A 1 152 ? 26.948 2.850 -14.304 1.00 80.75 152 THR A C 1
ATOM 1041 O O . THR A 1 152 ? 26.916 3.904 -13.668 1.00 80.75 152 THR A O 1
ATOM 1044 N N . CYS A 1 153 ? 25.835 2.328 -14.839 1.00 83.31 153 CYS A N 1
ATOM 1045 C CA . CYS A 1 153 ? 24.534 2.984 -14.701 1.00 83.31 153 CYS A CA 1
ATOM 1046 C C . CYS A 1 153 ? 24.165 3.218 -13.219 1.00 83.31 153 CYS A C 1
ATOM 1048 O O . CYS A 1 153 ? 24.388 2.364 -12.351 1.00 83.31 153 CYS A O 1
ATOM 1050 N N . SER A 1 154 ? 23.580 4.373 -12.907 1.00 86.44 154 SER A N 1
ATOM 1051 C CA . SER A 1 154 ? 23.166 4.720 -11.545 1.00 86.44 154 SER A CA 1
ATOM 1052 C C . SER A 1 154 ? 21.992 3.861 -11.065 1.00 86.44 154 SER A C 1
ATOM 1054 O O . SER A 1 154 ? 21.173 3.383 -11.847 1.00 86.44 154 SER A O 1
ATOM 1056 N N . ALA A 1 155 ? 21.923 3.622 -9.754 1.00 86.19 155 ALA A N 1
ATOM 1057 C CA . ALA A 1 155 ? 20.736 3.041 -9.138 1.00 86.19 155 ALA A CA 1
ATOM 1058 C C . ALA A 1 155 ? 19.746 4.167 -8.817 1.00 86.19 155 ALA A C 1
ATOM 1060 O O . ALA A 1 155 ? 20.096 5.117 -8.123 1.00 86.19 155 ALA A O 1
ATOM 1061 N N . VAL A 1 156 ? 18.520 4.056 -9.322 1.00 91.06 156 VAL A N 1
ATOM 1062 C CA . VAL A 1 156 ? 17.427 5.000 -9.047 1.00 91.06 156 VAL A CA 1
ATOM 1063 C C . VAL A 1 156 ? 16.181 4.238 -8.606 1.00 91.06 156 VAL A C 1
ATOM 1065 O O . VAL A 1 156 ? 16.067 3.039 -8.865 1.00 91.06 156 VAL A O 1
ATOM 1068 N N . ARG A 1 157 ? 15.254 4.929 -7.942 1.00 93.06 157 ARG A N 1
ATOM 1069 C CA . ARG A 1 157 ? 13.973 4.397 -7.452 1.00 93.06 157 ARG A CA 1
ATOM 1070 C C . ARG A 1 157 ? 12.870 5.447 -7.556 1.00 93.06 157 ARG A C 1
ATOM 1072 O O . ARG A 1 157 ? 13.180 6.635 -7.623 1.00 93.06 157 ARG A O 1
ATOM 1079 N N . GLY A 1 158 ? 11.611 5.020 -7.556 1.00 95.62 158 GLY A N 1
ATOM 1080 C CA . GLY A 1 158 ? 10.473 5.915 -7.352 1.00 95.62 158 GLY A CA 1
ATOM 1081 C C . GLY A 1 158 ? 10.378 6.334 -5.888 1.00 95.62 158 GLY A C 1
ATOM 1082 O O . GLY A 1 158 ? 10.360 5.483 -4.997 1.00 95.62 158 GLY A O 1
ATOM 1083 N N . ALA A 1 159 ? 10.350 7.641 -5.633 1.00 94.94 159 ALA A N 1
ATOM 1084 C CA . ALA A 1 159 ? 10.201 8.169 -4.281 1.00 94.94 159 ALA A CA 1
ATOM 1085 C C . ALA A 1 159 ? 8.793 7.892 -3.736 1.00 94.94 159 ALA A C 1
ATOM 1087 O O . ALA A 1 159 ? 7.804 7.944 -4.470 1.00 94.94 159 ALA A O 1
ATOM 1088 N N . ALA A 1 160 ? 8.699 7.638 -2.434 1.00 93.75 160 ALA A N 1
ATOM 1089 C CA . ALA A 1 160 ? 7.416 7.581 -1.750 1.00 93.75 160 ALA A CA 1
ATOM 1090 C C . ALA A 1 160 ? 6.769 8.976 -1.666 1.00 93.75 160 ALA A C 1
ATOM 1092 O O . ALA A 1 160 ? 7.461 9.987 -1.550 1.00 93.75 160 ALA A O 1
ATOM 1093 N N . TYR A 1 161 ? 5.436 9.033 -1.657 1.00 90.81 161 TYR A N 1
ATOM 1094 C CA . TYR A 1 161 ? 4.669 10.251 -1.367 1.00 90.81 161 TYR A CA 1
ATOM 1095 C C . TYR A 1 161 ? 3.337 9.922 -0.681 1.00 90.81 161 TYR A C 1
ATOM 1097 O O . TYR A 1 161 ? 3.019 8.761 -0.392 1.00 90.81 161 TYR A O 1
ATOM 1105 N N . GLY A 1 162 ? 2.562 10.968 -0.378 1.00 82.12 162 GLY A N 1
ATOM 1106 C CA . GLY A 1 162 ? 1.281 10.849 0.316 1.00 82.12 162 GLY A CA 1
ATOM 1107 C C . GLY A 1 162 ? 1.436 10.466 1.787 1.00 82.12 162 GLY A C 1
ATOM 1108 O O . GLY A 1 162 ? 0.565 9.792 2.327 1.00 82.12 162 GLY A O 1
ATOM 1109 N N . VAL A 1 163 ? 2.542 10.855 2.428 1.00 78.31 163 VAL A N 1
ATOM 1110 C CA . VAL A 1 163 ? 2.874 10.504 3.825 1.00 78.31 163 VAL A CA 1
ATOM 1111 C C . VAL A 1 163 ? 1.781 10.886 4.832 1.00 78.31 163 VAL A C 1
ATOM 1113 O O . VAL A 1 163 ? 1.591 10.187 5.821 1.00 78.31 163 VAL A O 1
ATOM 1116 N N . SER A 1 164 ? 1.009 11.935 4.537 1.00 75.06 164 SER A N 1
ATOM 1117 C CA . SER A 1 164 ? -0.112 12.434 5.343 1.00 75.06 164 SER A CA 1
ATOM 1118 C C . SER A 1 164 ? -1.478 11.853 4.972 1.00 75.06 164 SER A C 1
ATOM 1120 O O . SER A 1 164 ? -2.485 12.265 5.534 1.00 75.06 164 SER A O 1
ATOM 1122 N N . SER A 1 165 ? -1.531 10.913 4.025 1.00 81.25 165 SER A N 1
ATOM 1123 C CA . SER A 1 165 ? -2.785 10.375 3.476 1.00 81.25 165 SER A CA 1
ATOM 1124 C C . SER A 1 165 ? -3.080 8.935 3.898 1.00 81.25 165 SER A C 1
ATOM 1126 O O . SER A 1 165 ? -3.975 8.322 3.337 1.00 81.25 165 SER A O 1
ATOM 1128 N N . ALA A 1 166 ? -2.351 8.365 4.866 1.00 86.44 166 ALA A N 1
ATOM 1129 C CA . ALA A 1 166 ? -2.582 6.979 5.295 1.00 86.44 166 ALA A CA 1
ATOM 1130 C C . ALA A 1 166 ? -3.996 6.746 5.843 1.00 86.44 166 ALA A C 1
ATOM 1132 O O . ALA A 1 166 ? -4.598 5.733 5.517 1.00 86.44 166 ALA A O 1
ATOM 1133 N N . SER A 1 167 ? -4.536 7.695 6.614 1.00 88.44 167 SER A N 1
ATOM 1134 C CA . SER A 1 167 ? -5.911 7.616 7.108 1.00 88.44 167 SER A CA 1
ATOM 1135 C C . SER A 1 167 ? -6.950 8.069 6.082 1.00 88.44 167 SER A C 1
ATOM 1137 O O . SER A 1 167 ? -8.114 7.748 6.231 1.00 88.44 167 SER A O 1
ATOM 1139 N N . TRP A 1 168 ? -6.563 8.786 5.025 1.00 89.62 168 TRP A N 1
ATOM 1140 C CA . TRP A 1 168 ? -7.495 9.259 3.995 1.00 89.62 168 TRP A CA 1
ATOM 1141 C C . TRP A 1 168 ? -6.822 9.292 2.617 1.00 89.62 168 TRP A C 1
ATOM 1143 O O . TRP A 1 168 ? -6.390 10.352 2.142 1.00 89.62 168 TRP A O 1
ATOM 1153 N N . PRO A 1 169 ? -6.645 8.120 1.990 1.00 91.31 169 PRO A N 1
ATOM 1154 C CA . PRO A 1 169 ? -5.897 7.996 0.754 1.00 91.31 169 PRO A CA 1
ATOM 1155 C C . PRO A 1 169 ? -6.763 8.423 -0.432 1.00 91.31 169 PRO A C 1
ATOM 1157 O O . PRO A 1 169 ? -7.813 7.855 -0.710 1.00 91.31 169 PRO A O 1
ATOM 1160 N N . VAL A 1 170 ? -6.309 9.456 -1.141 1.00 87.56 170 VAL A N 1
ATOM 1161 C CA . VAL A 1 170 ? -7.012 10.047 -2.299 1.00 87.56 170 VAL A CA 1
ATOM 1162 C C . VAL A 1 170 ? -6.072 10.327 -3.469 1.00 87.56 170 VAL A C 1
ATOM 1164 O O . VAL A 1 170 ? -6.387 11.105 -4.372 1.00 87.56 170 VAL A O 1
ATOM 1167 N N . SER A 1 171 ? -4.878 9.740 -3.457 1.00 93.25 171 SER A N 1
ATOM 1168 C CA . SER A 1 171 ? -3.878 9.958 -4.501 1.00 93.25 171 SER A CA 1
ATOM 1169 C C . SER A 1 171 ? -3.821 8.778 -5.461 1.00 93.25 171 SER A C 1
ATOM 1171 O O . SER A 1 171 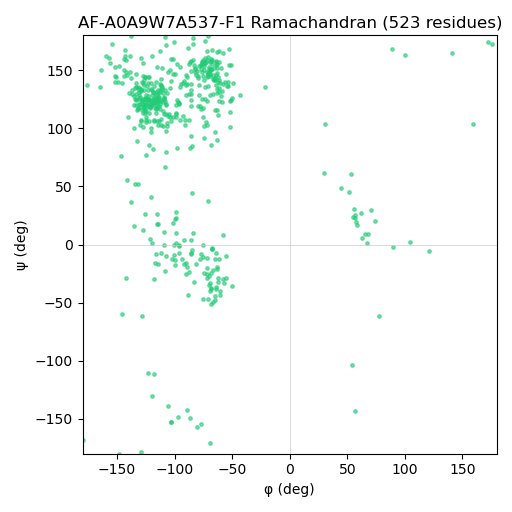? -3.875 7.620 -5.060 1.00 93.25 171 SER A O 1
ATOM 1173 N N . PHE A 1 172 ? -3.664 9.071 -6.745 1.00 96.81 172 PHE A N 1
ATOM 1174 C CA . PHE A 1 172 ? -3.318 8.053 -7.731 1.00 96.81 172 PHE A CA 1
ATOM 1175 C C . PHE A 1 172 ? -1.945 7.453 -7.427 1.00 96.81 172 PHE A C 1
ATOM 1177 O O . PHE A 1 172 ? -1.089 8.168 -6.905 1.00 96.81 172 PHE A O 1
ATOM 1184 N N . GLY A 1 173 ? -1.718 6.198 -7.815 1.00 97.94 173 GLY A N 1
ATOM 1185 C CA . GLY A 1 173 ? -0.388 5.595 -7.911 1.00 97.94 173 GLY A CA 1
ATOM 1186 C C . GLY A 1 173 ? 0.454 6.233 -9.023 1.00 97.94 173 GLY A C 1
ATOM 1187 O O . GLY A 1 173 ? -0.047 6.983 -9.860 1.00 97.94 173 GLY A O 1
ATOM 1188 N N . SER A 1 174 ? 1.753 5.955 -9.043 1.00 98.12 174 SER A N 1
ATOM 1189 C CA . SER A 1 174 ? 2.707 6.470 -10.035 1.00 98.12 174 SER A CA 1
ATOM 1190 C C . SER A 1 174 ? 3.207 5.364 -10.958 1.00 98.12 174 SER A C 1
ATOM 1192 O O . SER A 1 174 ? 3.303 4.202 -10.565 1.00 98.12 174 SER A O 1
ATOM 1194 N N . GLY A 1 175 ? 3.572 5.724 -12.187 1.00 97.75 175 GLY A N 1
ATOM 1195 C CA . GLY A 1 175 ? 4.123 4.765 -13.137 1.00 97.75 175 GLY A CA 1
ATOM 1196 C C . GLY A 1 175 ? 5.583 4.409 -12.861 1.00 97.75 175 GLY A C 1
ATOM 1197 O O . GLY A 1 175 ? 6.354 5.187 -12.292 1.00 97.75 175 GLY A O 1
ATOM 1198 N N . GLY A 1 176 ? 5.985 3.225 -13.307 1.00 96.12 176 GLY A N 1
ATOM 1199 C CA . GLY A 1 176 ? 7.366 2.763 -13.274 1.00 96.12 176 GLY A CA 1
ATOM 1200 C C . GLY A 1 176 ? 8.261 3.470 -14.294 1.00 96.12 176 GLY A C 1
ATOM 1201 O O . GLY A 1 176 ? 7.805 4.162 -15.209 1.00 96.12 176 GLY A O 1
ATOM 1202 N N . GLY A 1 177 ? 9.567 3.296 -14.123 1.00 94.38 177 GLY A N 1
ATOM 1203 C CA . GLY A 1 177 ? 10.603 3.814 -15.004 1.00 94.38 177 GLY A CA 1
ATOM 1204 C C . GLY A 1 177 ? 10.709 3.008 -16.295 1.00 94.38 177 GLY A C 1
ATOM 1205 O O . GLY A 1 177 ? 10.375 1.823 -16.340 1.00 94.38 177 GLY A O 1
ATOM 1206 N N . ASN A 1 178 ? 11.211 3.652 -17.343 1.00 92.75 178 ASN A N 1
ATOM 1207 C CA . ASN A 1 178 ? 11.416 3.017 -18.639 1.00 92.75 178 ASN A CA 1
ATOM 1208 C C . ASN A 1 178 ? 12.739 2.238 -18.692 1.00 92.75 178 ASN A C 1
ATOM 1210 O O . ASN A 1 178 ? 13.700 2.559 -17.991 1.00 92.75 178 ASN A O 1
ATOM 1214 N N . VAL A 1 179 ? 12.787 1.236 -19.569 1.00 90.19 179 VAL A N 1
ATOM 1215 C CA . VAL A 1 179 ? 14.026 0.578 -19.990 1.00 90.19 179 VAL A CA 1
ATOM 1216 C C . VAL A 1 179 ? 14.923 1.582 -20.700 1.00 90.19 179 VAL A C 1
ATOM 1218 O O . VAL A 1 179 ? 14.454 2.458 -21.427 1.00 90.19 179 VAL A O 1
ATOM 1221 N N . LYS A 1 180 ? 16.227 1.395 -20.551 1.00 87.69 180 LYS A N 1
ATOM 1222 C CA . LYS A 1 180 ? 17.258 2.085 -21.309 1.00 87.69 180 LYS A CA 1
ATOM 1223 C C . LYS A 1 180 ? 18.088 1.066 -22.087 1.00 87.69 180 LYS A C 1
ATOM 1225 O O . LYS A 1 180 ? 18.536 0.093 -21.489 1.00 87.69 180 LYS A O 1
ATOM 1230 N N . ILE A 1 181 ? 18.261 1.273 -23.393 1.00 85.56 181 ILE A N 1
ATOM 1231 C CA . ILE A 1 181 ? 19.099 0.439 -24.276 1.00 85.56 181 ILE A CA 1
ATOM 1232 C C . ILE A 1 181 ? 20.024 1.361 -25.065 1.00 85.56 181 ILE A C 1
ATOM 1234 O O . ILE A 1 181 ? 19.537 2.314 -25.669 1.00 85.56 181 ILE A O 1
ATOM 1238 N N . ASP A 1 182 ? 21.335 1.112 -25.039 1.00 81.75 182 ASP A N 1
ATOM 1239 C CA . ASP A 1 182 ? 22.366 1.988 -25.633 1.00 81.75 182 ASP A CA 1
ATOM 1240 C C . ASP A 1 182 ? 22.132 3.478 -25.308 1.00 81.75 182 ASP A C 1
ATOM 1242 O O . ASP A 1 182 ? 22.088 4.353 -26.173 1.00 81.75 182 ASP A O 1
ATOM 1246 N N . ASN A 1 183 ? 21.897 3.771 -24.025 1.00 78.31 183 ASN A N 1
ATOM 1247 C CA . ASN A 1 183 ? 21.583 5.112 -23.521 1.00 78.31 183 ASN A CA 1
ATOM 1248 C C . ASN A 1 183 ? 20.278 5.748 -24.059 1.00 78.31 183 ASN A C 1
ATOM 1250 O O . ASN A 1 183 ? 19.986 6.891 -23.708 1.00 78.31 183 ASN A O 1
ATOM 1254 N N . SER A 1 184 ? 19.479 5.019 -24.841 1.00 84.94 184 SER A N 1
ATOM 1255 C CA . SER A 1 184 ? 18.183 5.446 -25.369 1.00 84.94 184 SER A CA 1
ATOM 1256 C C . SER A 1 184 ? 17.037 4.913 -24.512 1.00 84.94 184 SER A C 1
ATOM 1258 O O . SER A 1 184 ? 16.919 3.707 -24.272 1.00 84.94 184 SER A O 1
ATOM 1260 N N . GLU A 1 185 ? 16.189 5.820 -24.032 1.00 87.06 185 GLU A N 1
ATOM 1261 C CA . GLU A 1 185 ? 15.006 5.467 -23.253 1.00 87.06 185 GLU A CA 1
ATOM 1262 C C . GLU A 1 185 ? 13.948 4.829 -24.161 1.00 87.06 185 GLU A C 1
ATOM 1264 O O . GLU A 1 185 ? 13.498 5.419 -25.139 1.00 87.06 185 GLU A O 1
ATOM 1269 N N . GLN A 1 186 ? 13.530 3.617 -23.814 1.00 89.12 186 GLN A N 1
ATOM 1270 C CA . GLN A 1 186 ? 12.449 2.913 -24.487 1.00 89.12 186 GLN A CA 1
ATOM 1271 C C . GLN A 1 186 ? 11.134 3.363 -23.853 1.00 89.12 186 GLN A C 1
ATOM 1273 O O . GLN A 1 186 ? 10.729 2.842 -22.810 1.00 89.12 186 GLN A O 1
ATOM 1278 N N . SER A 1 187 ? 10.497 4.374 -24.444 1.00 87.31 187 SER A N 1
ATOM 1279 C CA . SER A 1 187 ? 9.233 4.929 -23.952 1.00 87.31 187 SER A CA 1
ATOM 1280 C C . SER A 1 187 ? 8.163 3.850 -23.744 1.00 87.31 187 SER A C 1
ATOM 1282 O O . SER A 1 187 ? 8.221 2.786 -24.360 1.00 87.31 187 SER A O 1
ATOM 1284 N N . SER A 1 188 ? 7.213 4.144 -22.846 1.00 87.75 188 SER A N 1
ATOM 1285 C CA . SER A 1 188 ? 6.056 3.295 -22.503 1.00 87.75 188 SER A CA 1
ATOM 1286 C C . SER A 1 188 ? 6.388 1.865 -22.060 1.00 87.75 188 SER A C 1
ATOM 1288 O O . SER A 1 188 ? 5.547 0.970 -22.129 1.00 87.75 188 SER A O 1
ATOM 1290 N N . THR A 1 189 ? 7.604 1.638 -21.562 1.00 91.94 189 THR A N 1
ATOM 1291 C CA . THR A 1 189 ? 7.987 0.331 -21.019 1.00 91.94 189 THR A CA 1
ATOM 1292 C C . THR A 1 189 ? 7.708 0.197 -19.532 1.00 91.94 189 THR A C 1
ATOM 1294 O O . THR A 1 189 ? 7.512 -0.919 -19.062 1.00 91.94 189 THR A O 1
ATOM 1297 N N . GLY A 1 190 ? 7.667 1.300 -18.782 1.00 94.19 190 GLY A N 1
ATOM 1298 C CA . GLY A 1 190 ? 7.241 1.287 -17.384 1.00 94.19 190 GLY A CA 1
ATOM 1299 C C . GLY A 1 190 ? 5.777 0.867 -17.222 1.00 94.19 190 GLY A C 1
ATOM 1300 O O . GLY A 1 190 ? 4.932 1.184 -18.056 1.00 94.19 190 GLY A O 1
ATOM 1301 N N . GLY A 1 191 ? 5.479 0.164 -16.134 1.00 95.88 191 GLY A N 1
ATOM 1302 C CA . GLY A 1 191 ? 4.115 -0.144 -15.725 1.00 95.88 191 GLY A CA 1
ATOM 1303 C C . GLY A 1 191 ? 3.369 1.114 -15.286 1.00 95.88 191 GLY A C 1
ATOM 1304 O O . GLY A 1 191 ? 3.974 2.106 -14.876 1.00 95.88 191 GLY A O 1
ATOM 1305 N N . THR A 1 192 ? 2.052 1.079 -15.381 1.00 97.62 192 THR A N 1
ATOM 1306 C CA . THR A 1 192 ? 1.144 2.145 -14.956 1.00 97.62 192 THR A CA 1
ATOM 1307 C C . THR A 1 192 ? 0.800 2.029 -13.470 1.00 97.62 192 THR A C 1
ATOM 1309 O O . THR A 1 192 ? 0.791 0.932 -12.906 1.00 97.62 192 THR A O 1
ATOM 1312 N N . GLY A 1 193 ? 0.546 3.164 -12.821 1.00 98.31 193 GLY A N 1
ATOM 1313 C CA . GLY A 1 193 ? 0.114 3.208 -11.424 1.00 98.31 193 GLY A CA 1
ATOM 1314 C C . GLY A 1 193 ? -1.350 2.794 -11.240 1.00 98.31 193 GLY A C 1
ATOM 1315 O O . GLY A 1 193 ? -2.159 2.908 -12.164 1.00 98.31 193 GLY A O 1
ATOM 1316 N N . GLY A 1 194 ? -1.696 2.354 -10.031 1.00 98.44 194 GLY A N 1
ATOM 1317 C CA . GLY A 1 194 ? -3.075 2.068 -9.632 1.00 98.44 194 GLY A CA 1
ATOM 1318 C C . GLY A 1 194 ? -3.933 3.326 -9.482 1.00 98.44 194 GLY A C 1
ATOM 1319 O O . GLY A 1 194 ? -3.423 4.416 -9.203 1.00 98.44 194 GLY A O 1
ATOM 1320 N N . GLY A 1 195 ? -5.234 3.192 -9.713 1.00 97.94 195 GLY A N 1
ATOM 1321 C CA . GLY A 1 195 ? -6.227 4.260 -9.641 1.00 97.94 195 GLY A CA 1
ATOM 1322 C C . GLY A 1 195 ? -6.645 4.650 -8.226 1.00 97.94 195 GLY A C 1
ATOM 1323 O O . GLY A 1 195 ? -5.890 4.503 -7.263 1.00 97.94 195 GLY A O 1
ATOM 1324 N N . ARG A 1 196 ? -7.852 5.194 -8.102 1.00 96.81 196 ARG A N 1
ATOM 1325 C CA . ARG A 1 196 ? -8.475 5.505 -6.816 1.00 96.81 196 ARG A CA 1
ATOM 1326 C C . ARG A 1 196 ? -9.860 4.903 -6.763 1.00 96.81 196 ARG A C 1
ATOM 1328 O O . ARG A 1 196 ? -10.596 4.980 -7.741 1.00 96.81 196 ARG A O 1
ATOM 1335 N N . VAL A 1 197 ? -10.203 4.359 -5.608 1.00 98.56 197 VAL A N 1
ATOM 1336 C CA . VAL A 1 197 ? -11.543 3.863 -5.326 1.00 98.56 197 VAL A CA 1
ATOM 1337 C C . VAL A 1 197 ? -12.008 4.473 -4.014 1.00 98.56 197 VAL A C 1
ATOM 1339 O O . VAL A 1 197 ? -11.337 4.331 -2.993 1.00 98.56 197 VAL A O 1
ATOM 1342 N N . LYS A 1 198 ? -13.152 5.148 -4.042 1.00 98.00 198 LYS A N 1
ATOM 1343 C CA . LYS A 1 198 ? -13.886 5.577 -2.857 1.00 98.00 198 LYS A CA 1
ATOM 1344 C C . LYS A 1 198 ? -15.217 4.834 -2.824 1.00 98.00 198 LYS A C 1
ATOM 1346 O O . LYS A 1 198 ? -15.942 4.845 -3.814 1.00 98.00 198 LYS A O 1
ATOM 1351 N N . VAL A 1 199 ? -15.515 4.185 -1.705 1.00 97.81 199 VAL A N 1
ATOM 1352 C CA . VAL A 1 199 ? -16.774 3.471 -1.470 1.00 97.81 199 VAL A CA 1
ATOM 1353 C C . VAL A 1 199 ? -17.356 3.953 -0.149 1.00 97.81 199 VAL A C 1
ATOM 1355 O O . VAL A 1 199 ? -16.744 3.749 0.894 1.00 97.81 199 VAL A O 1
ATOM 1358 N N . VAL A 1 200 ? -18.521 4.590 -0.197 1.00 96.50 200 VAL A N 1
ATOM 1359 C CA . VAL A 1 200 ? -19.275 5.047 0.977 1.00 96.50 200 VAL A CA 1
ATOM 1360 C C . VAL A 1 200 ? -20.598 4.292 1.024 1.00 96.50 200 VAL A C 1
ATOM 1362 O O . VAL A 1 200 ? -21.343 4.293 0.046 1.00 96.50 200 VAL A O 1
ATOM 1365 N N . VAL A 1 201 ? -20.888 3.627 2.137 1.00 96.06 201 VAL A N 1
ATOM 1366 C CA . VAL A 1 201 ? -22.068 2.769 2.306 1.00 96.06 201 VAL A CA 1
ATOM 1367 C C . VAL A 1 201 ? -22.760 3.130 3.613 1.00 96.06 201 VAL A C 1
ATOM 1369 O O . VAL A 1 201 ? -22.186 2.947 4.682 1.00 96.06 201 VAL A O 1
ATOM 1372 N N . GLY A 1 202 ? -23.996 3.616 3.541 1.00 92.50 202 GLY A N 1
ATOM 1373 C CA . GLY A 1 202 ? -24.753 4.090 4.698 1.00 92.50 202 GLY A CA 1
ATOM 1374 C C . GLY A 1 202 ? -25.120 2.987 5.688 1.00 92.50 202 GLY A C 1
ATOM 1375 O O . GLY A 1 202 ? -25.322 3.276 6.860 1.00 92.50 202 GLY A O 1
ATOM 1376 N N . GLU A 1 203 ? -25.151 1.726 5.249 1.00 91.69 203 GLU A N 1
ATOM 1377 C CA . GLU A 1 203 ? -25.403 0.567 6.108 1.00 91.69 203 GLU A CA 1
ATOM 1378 C C . GLU A 1 203 ? -24.245 -0.445 6.027 1.00 91.69 203 GLU A C 1
ATOM 1380 O O . GLU A 1 203 ? -23.143 -0.165 6.510 1.00 91.69 203 GLU A O 1
ATOM 1385 N N . LYS A 1 204 ? -24.452 -1.625 5.433 1.00 92.69 204 LYS A N 1
ATOM 1386 C CA . LYS A 1 204 ? -23.477 -2.726 5.426 1.00 92.69 204 LYS A CA 1
ATOM 1387 C C . LYS A 1 204 ? -22.848 -2.940 4.051 1.00 92.69 204 LYS A C 1
ATOM 1389 O O . LYS A 1 204 ? -23.550 -3.090 3.050 1.00 92.69 204 LYS A O 1
ATOM 1394 N N . LEU A 1 205 ? -21.523 -3.079 4.022 1.00 96.25 205 LEU A N 1
ATOM 1395 C CA . LEU A 1 205 ? -20.777 -3.602 2.879 1.00 96.25 205 LEU A CA 1
ATOM 1396 C C . LEU A 1 205 ? -20.573 -5.117 3.031 1.00 96.25 205 LEU A C 1
ATOM 1398 O O . LEU A 1 205 ? -19.806 -5.576 3.876 1.00 96.25 205 LEU A O 1
ATOM 1402 N N . THR A 1 206 ? -21.243 -5.905 2.189 1.00 97.12 206 THR A N 1
ATOM 1403 C CA . THR A 1 206 ? -21.000 -7.352 2.060 1.00 97.12 206 THR A CA 1
ATOM 1404 C C . THR A 1 206 ? -20.032 -7.603 0.910 1.00 97.12 206 THR A C 1
ATOM 1406 O O . THR A 1 206 ? -20.405 -7.466 -0.257 1.00 97.12 206 THR A O 1
ATOM 1409 N N . LEU A 1 207 ? -18.792 -7.968 1.229 1.00 97.56 207 LEU A N 1
ATOM 1410 C CA . LEU A 1 207 ? -17.703 -8.134 0.273 1.00 97.56 207 LEU A CA 1
ATOM 1411 C C . LEU A 1 207 ? -17.330 -9.614 0.115 1.00 97.56 207 LEU A C 1
ATOM 1413 O O . LEU A 1 207 ? -16.612 -10.180 0.935 1.00 97.56 207 LEU A O 1
ATOM 1417 N N . ALA A 1 208 ? -17.779 -10.231 -0.976 1.00 97.69 208 ALA A N 1
ATOM 1418 C CA . ALA A 1 208 ? -17.329 -11.551 -1.429 1.00 97.69 208 ALA A CA 1
ATOM 1419 C C . ALA A 1 208 ? -16.452 -11.472 -2.695 1.00 97.69 208 ALA A C 1
ATOM 1421 O O . ALA A 1 208 ? -15.672 -12.385 -2.963 1.00 97.69 208 ALA A O 1
ATOM 1422 N N . GLY A 1 209 ? -16.583 -10.396 -3.476 1.00 97.69 209 GLY A N 1
ATOM 1423 C CA . GLY A 1 209 ? -15.751 -10.110 -4.647 1.00 97.69 209 GLY A CA 1
ATOM 1424 C C . GLY A 1 209 ? -14.459 -9.356 -4.316 1.00 97.69 209 GLY A C 1
ATOM 1425 O O . GLY A 1 209 ? -13.879 -9.510 -3.237 1.00 97.69 209 GLY A O 1
ATOM 1426 N N . LYS A 1 210 ? -13.991 -8.539 -5.267 1.00 98.31 210 LYS A N 1
ATOM 1427 C CA . LYS A 1 210 ? -12.696 -7.850 -5.181 1.00 98.31 210 LYS A CA 1
ATOM 1428 C C . LYS A 1 210 ? -12.798 -6.349 -5.453 1.00 98.31 210 LYS A C 1
ATOM 1430 O O . LYS A 1 210 ? -13.362 -5.933 -6.460 1.00 98.31 210 LYS A O 1
ATOM 1435 N N . ILE A 1 211 ? -12.165 -5.553 -4.593 1.00 98.75 211 ILE A N 1
ATOM 1436 C CA . ILE A 1 211 ? -11.911 -4.122 -4.788 1.00 98.75 211 ILE A CA 1
ATOM 1437 C C . ILE A 1 211 ? -10.401 -3.931 -4.954 1.00 98.75 211 ILE A C 1
ATOM 1439 O O . ILE A 1 211 ? -9.633 -4.306 -4.066 1.00 98.75 211 ILE A O 1
ATOM 1443 N N . SER A 1 212 ? -9.940 -3.378 -6.076 1.00 98.69 212 SER A N 1
ATOM 1444 C CA . SER A 1 212 ? -8.503 -3.226 -6.317 1.00 98.69 212 SER A CA 1
ATOM 1445 C C . SER A 1 212 ? -8.098 -1.936 -7.014 1.00 98.69 212 SER A C 1
ATOM 1447 O O . SER A 1 212 ? -8.834 -1.378 -7.824 1.00 98.69 212 SER A O 1
ATOM 1449 N N . ALA A 1 213 ? -6.898 -1.466 -6.682 1.00 98.62 213 ALA A N 1
ATOM 1450 C CA . ALA A 1 213 ? -6.206 -0.379 -7.362 1.00 98.62 213 ALA A CA 1
ATOM 1451 C C . ALA A 1 213 ? -4.707 -0.702 -7.453 1.00 98.62 213 ALA A C 1
ATOM 1453 O O . ALA A 1 213 ? -3.859 0.043 -6.961 1.00 98.62 213 ALA A O 1
ATOM 1454 N N . ASP A 1 214 ? -4.368 -1.847 -8.035 1.00 98.75 214 ASP A N 1
ATOM 1455 C CA . ASP A 1 214 ? -2.984 -2.308 -8.162 1.00 98.75 214 ASP A CA 1
ATOM 1456 C C . ASP A 1 214 ? -2.203 -1.534 -9.233 1.00 98.75 214 ASP A C 1
ATOM 1458 O O . ASP A 1 214 ? -2.756 -1.045 -10.221 1.00 98.75 214 ASP A O 1
ATOM 1462 N N . GLY A 1 215 ? -0.882 -1.467 -9.075 1.00 98.31 215 GLY A N 1
ATOM 1463 C CA . GLY A 1 215 ? 0.016 -1.069 -10.157 1.00 98.31 215 GLY A CA 1
ATOM 1464 C C . GLY A 1 215 ? 0.262 -2.216 -11.143 1.00 98.31 215 GLY A C 1
ATOM 1465 O O . GLY A 1 215 ? 0.213 -3.391 -10.780 1.00 98.31 215 GLY A O 1
ATOM 1466 N N . THR A 1 216 ? 0.589 -1.903 -12.397 1.00 97.12 216 THR A N 1
ATOM 1467 C CA . THR A 1 216 ? 0.931 -2.926 -13.404 1.00 97.12 216 THR A CA 1
ATOM 1468 C C . THR A 1 216 ? 2.439 -3.145 -13.502 1.00 97.12 216 THR A C 1
ATOM 1470 O O . THR A 1 216 ? 3.247 -2.266 -13.191 1.00 97.12 216 THR A O 1
ATOM 1473 N N . GLY A 1 217 ? 2.853 -4.344 -13.916 1.00 94.94 217 GLY A N 1
ATOM 1474 C CA . GLY A 1 217 ? 4.255 -4.634 -14.222 1.00 94.94 217 GLY A CA 1
ATOM 1475 C C . GLY A 1 217 ? 4.712 -3.933 -15.506 1.00 94.94 217 GLY A C 1
ATOM 1476 O O . GLY A 1 217 ? 3.940 -3.783 -16.450 1.00 94.94 217 GLY A O 1
ATOM 1477 N N . GLY A 1 218 ? 5.980 -3.521 -15.561 1.00 91.19 218 GLY A N 1
ATOM 1478 C CA . GLY A 1 218 ? 6.571 -2.989 -16.788 1.00 91.19 218 GLY A CA 1
ATOM 1479 C C . GLY A 1 218 ? 6.771 -4.052 -17.874 1.00 91.19 218 GLY A C 1
ATOM 1480 O O . GLY A 1 218 ? 6.871 -5.254 -17.609 1.00 91.19 218 GLY A O 1
ATOM 1481 N N . THR A 1 219 ? 6.850 -3.598 -19.122 1.00 90.31 219 THR A N 1
ATOM 1482 C CA . THR A 1 219 ? 7.002 -4.444 -20.307 1.00 90.31 219 THR A CA 1
ATOM 1483 C C . THR A 1 219 ? 8.466 -4.738 -20.634 1.00 90.31 219 THR A C 1
ATOM 1485 O O . THR A 1 219 ? 9.405 -4.170 -20.070 1.00 90.31 219 THR A O 1
ATOM 1488 N N . THR A 1 220 ? 8.652 -5.686 -21.551 1.00 84.38 220 THR A N 1
ATOM 1489 C CA . THR A 1 220 ? 9.949 -6.257 -21.923 1.00 84.38 220 THR A CA 1
ATOM 1490 C C . THR A 1 220 ? 10.551 -5.573 -23.128 1.00 84.38 220 THR A C 1
ATOM 1492 O O . THR A 1 220 ? 9.865 -5.372 -24.128 1.00 84.38 220 THR A O 1
ATOM 1495 N N . LYS A 1 221 ? 11.858 -5.316 -23.073 1.00 81.38 221 LYS A N 1
ATOM 1496 C CA . LYS A 1 221 ? 12.675 -4.982 -24.236 1.00 81.38 221 LYS A CA 1
ATOM 1497 C C . LYS A 1 221 ? 13.969 -5.787 -24.208 1.00 81.38 221 LYS A C 1
ATOM 1499 O O . LYS A 1 221 ? 14.682 -5.823 -23.208 1.00 81.38 221 LYS A O 1
ATOM 1504 N N . THR A 1 222 ? 14.270 -6.438 -25.318 1.00 74.62 222 THR A N 1
ATOM 1505 C CA . THR A 1 222 ? 15.509 -7.200 -25.472 1.00 74.62 222 THR A CA 1
ATOM 1506 C C . THR A 1 222 ? 16.581 -6.279 -26.028 1.00 74.62 222 THR A C 1
ATOM 1508 O O . THR A 1 222 ? 16.339 -5.611 -27.033 1.00 74.62 222 THR A O 1
ATOM 1511 N N . SER A 1 223 ? 17.752 -6.237 -25.388 1.00 69.50 223 SER A N 1
ATOM 1512 C CA . SER A 1 223 ? 18.929 -5.639 -26.012 1.00 69.50 223 SER A CA 1
ATOM 1513 C C . SER A 1 223 ? 19.731 -6.718 -26.734 1.00 69.50 223 SER A C 1
ATOM 1515 O O . SER A 1 223 ? 19.877 -7.847 -26.253 1.00 69.50 223 SER A O 1
ATOM 1517 N N . CYS A 1 224 ? 20.224 -6.370 -27.918 1.00 65.88 224 CYS A N 1
ATOM 1518 C CA . CYS A 1 224 ? 21.106 -7.216 -28.707 1.00 65.88 224 CYS A CA 1
ATOM 1519 C C . CYS A 1 224 ? 22.538 -6.700 -28.606 1.00 65.88 224 CYS A C 1
ATOM 1521 O O . CYS A 1 224 ? 22.771 -5.501 -28.433 1.00 65.88 224 CYS A O 1
ATOM 1523 N N . ASP A 1 225 ? 23.505 -7.608 -28.718 1.00 61.69 225 ASP A N 1
ATOM 1524 C CA . ASP A 1 225 ? 24.890 -7.212 -28.914 1.00 61.69 225 ASP A CA 1
ATOM 1525 C C . ASP A 1 225 ? 25.067 -6.430 -30.228 1.00 61.69 225 ASP A C 1
ATOM 1527 O O . ASP A 1 225 ? 24.208 -6.396 -31.113 1.00 61.69 225 ASP A O 1
ATOM 1531 N N . ARG A 1 226 ? 26.225 -5.784 -30.356 1.00 52.28 226 ARG A N 1
ATOM 1532 C CA . ARG A 1 226 ? 26.532 -4.812 -31.415 1.00 52.28 226 ARG A CA 1
ATOM 1533 C C . ARG A 1 226 ? 26.491 -5.376 -32.841 1.00 52.28 226 ARG A C 1
ATOM 1535 O O . ARG A 1 226 ? 26.567 -4.597 -33.785 1.00 52.28 226 ARG A O 1
ATOM 1542 N N . ARG A 1 227 ? 26.443 -6.700 -33.005 1.00 54.81 227 ARG A N 1
ATOM 1543 C CA . ARG A 1 227 ? 26.434 -7.365 -34.313 1.00 54.81 227 ARG A CA 1
ATOM 1544 C C . ARG A 1 227 ? 25.077 -7.995 -34.645 1.00 54.81 227 ARG A C 1
ATOM 1546 O O . ARG A 1 227 ? 24.947 -8.588 -35.707 1.00 54.81 227 ARG A O 1
ATOM 1553 N N . GLY A 1 228 ? 24.092 -7.889 -33.746 1.00 55.19 228 GLY A N 1
ATOM 1554 C CA . GLY A 1 228 ? 22.798 -8.559 -33.886 1.00 55.19 228 GLY A CA 1
ATOM 1555 C C . GLY A 1 228 ? 22.885 -10.085 -33.776 1.00 55.19 228 GLY A C 1
ATOM 1556 O O . GLY A 1 228 ? 21.895 -10.761 -34.033 1.00 55.19 228 GLY A O 1
ATOM 1557 N N . TYR A 1 229 ? 24.046 -10.633 -33.393 1.00 47.94 229 TYR A N 1
ATOM 1558 C CA . TYR A 1 229 ? 24.284 -12.079 -33.363 1.00 47.94 229 TYR A CA 1
ATOM 1559 C C . TYR A 1 229 ? 23.892 -12.712 -32.022 1.00 47.94 229 TYR A C 1
ATOM 1561 O O . TYR A 1 229 ? 23.672 -13.919 -31.970 1.00 47.94 229 TYR A O 1
ATOM 1569 N N . SER A 1 230 ? 23.778 -11.927 -30.940 1.00 54.62 230 SER A N 1
ATOM 1570 C CA . SER A 1 230 ? 23.331 -12.427 -29.633 1.00 54.62 230 SER A CA 1
ATOM 1571 C C . SER A 1 230 ? 22.402 -11.441 -28.923 1.00 54.62 230 SER A C 1
ATOM 1573 O O . SER A 1 230 ? 22.821 -10.385 -28.449 1.00 54.62 230 SER A O 1
ATOM 1575 N N . CYS A 1 231 ? 21.122 -11.802 -28.831 1.00 61.16 231 CYS A N 1
ATOM 1576 C CA . CYS A 1 231 ? 20.088 -11.074 -28.096 1.00 61.16 231 CYS A CA 1
ATOM 1577 C C . CYS A 1 231 ? 19.712 -11.860 -26.831 1.00 61.16 231 CYS A C 1
ATOM 1579 O O . CYS A 1 231 ? 18.619 -12.413 -26.750 1.00 61.16 231 CYS A O 1
ATOM 1581 N N . SER A 1 232 ? 20.630 -11.989 -25.865 1.00 58.75 232 SER A N 1
ATOM 1582 C CA . SER A 1 232 ? 20.372 -12.814 -24.667 1.00 58.75 232 SER A CA 1
ATOM 1583 C C . SER A 1 232 ? 20.008 -12.024 -23.406 1.00 58.75 232 SER A C 1
ATOM 1585 O O . SER A 1 232 ? 19.528 -12.608 -22.434 1.00 58.75 232 SER A O 1
ATOM 1587 N N . THR A 1 233 ? 20.182 -10.696 -23.392 1.00 67.56 233 THR A N 1
ATOM 1588 C CA . THR A 1 233 ? 19.851 -9.870 -22.221 1.00 67.56 233 THR A CA 1
ATOM 1589 C C . THR A 1 233 ? 18.559 -9.098 -22.384 1.00 67.56 233 THR A C 1
ATOM 1591 O O . THR A 1 233 ? 18.464 -8.096 -23.088 1.00 67.56 233 THR A O 1
ATOM 1594 N N . THR A 1 234 ? 17.575 -9.545 -21.622 1.00 76.62 234 THR A N 1
ATOM 1595 C CA . THR A 1 234 ? 16.276 -8.906 -21.499 1.00 76.62 234 THR A CA 1
ATOM 1596 C C . THR A 1 234 ? 16.302 -7.843 -20.399 1.00 76.62 234 THR A C 1
ATOM 1598 O O . THR A 1 234 ? 16.723 -8.127 -19.275 1.00 76.62 234 THR A O 1
ATOM 1601 N N . PHE A 1 235 ? 15.846 -6.631 -20.715 1.00 84.62 235 PHE A N 1
ATOM 1602 C CA . PHE A 1 235 ? 15.604 -5.543 -19.766 1.00 84.62 235 PHE A CA 1
ATOM 1603 C C . PHE A 1 235 ? 14.113 -5.222 -19.721 1.00 84.62 235 PHE A C 1
ATOM 1605 O O . PHE A 1 235 ? 13.377 -5.461 -20.682 1.00 84.62 235 PHE A O 1
ATOM 1612 N N . ARG A 1 236 ? 13.640 -4.697 -18.592 1.00 87.19 236 ARG A N 1
ATOM 1613 C CA . ARG A 1 236 ? 12.210 -4.433 -18.390 1.00 87.19 236 ARG A CA 1
ATOM 1614 C C . ARG A 1 236 ? 11.957 -3.120 -17.697 1.00 87.19 236 ARG A C 1
ATOM 1616 O O . ARG A 1 236 ? 12.776 -2.663 -16.898 1.00 87.19 236 ARG A O 1
ATOM 1623 N N . GLY A 1 237 ? 10.829 -2.509 -18.036 1.00 91.25 237 GLY A N 1
ATOM 1624 C CA . GLY A 1 237 ? 10.375 -1.334 -17.318 1.00 91.25 237 GLY A CA 1
ATOM 1625 C C . GLY A 1 237 ? 10.077 -1.706 -15.872 1.00 91.25 237 GLY A C 1
ATOM 1626 O O . GLY A 1 237 ? 9.817 -2.871 -15.551 1.00 91.25 237 GLY A O 1
ATOM 1627 N N . GLY A 1 238 ? 10.141 -0.720 -14.988 1.00 94.12 238 GLY A N 1
ATOM 1628 C CA . GLY A 1 238 ? 9.733 -0.942 -13.610 1.00 94.12 238 GLY A CA 1
ATOM 1629 C C . GLY A 1 238 ? 8.217 -1.067 -13.496 1.00 94.12 238 GLY A C 1
ATOM 1630 O O . GLY A 1 238 ? 7.491 -0.576 -14.358 1.00 94.12 238 GLY A O 1
ATOM 1631 N N . GLY A 1 239 ? 7.730 -1.720 -12.446 1.00 96.25 239 GLY A N 1
ATOM 1632 C CA . GLY A 1 239 ? 6.303 -1.752 -12.129 1.00 96.25 239 GLY A CA 1
ATOM 1633 C C . GLY A 1 239 ? 5.799 -0.405 -11.610 1.00 96.25 239 GLY A C 1
ATOM 1634 O O . GLY A 1 239 ? 6.552 0.334 -10.972 1.00 96.25 239 GLY A O 1
ATOM 1635 N N . GLY A 1 240 ? 4.539 -0.074 -11.886 1.00 97.75 240 GLY A N 1
ATOM 1636 C CA . GLY A 1 240 ? 3.859 1.061 -11.258 1.00 97.75 240 GLY A CA 1
ATOM 1637 C C . GLY A 1 240 ? 3.501 0.765 -9.801 1.00 97.75 240 GLY A C 1
ATOM 1638 O O . GLY A 1 240 ? 3.399 -0.398 -9.412 1.00 97.75 240 GLY A O 1
ATOM 1639 N N . SER A 1 241 ? 3.342 1.800 -8.979 1.00 98.56 241 SER A N 1
ATOM 1640 C CA . SER A 1 241 ? 2.874 1.638 -7.598 1.00 98.56 241 SER A CA 1
ATOM 1641 C C . SER A 1 241 ? 1.369 1.385 -7.533 1.00 98.56 241 SER A C 1
ATOM 1643 O O . SER A 1 241 ? 0.627 1.753 -8.448 1.00 98.56 241 SER A O 1
ATOM 1645 N N . GLY A 1 242 ? 0.922 0.776 -6.433 1.00 98.62 242 GLY A N 1
ATOM 1646 C CA . GLY A 1 242 ? -0.495 0.721 -6.082 1.00 98.62 242 GLY A CA 1
ATOM 1647 C C . GLY A 1 242 ? -1.112 2.116 -5.939 1.00 98.62 242 GLY A C 1
ATOM 1648 O O . GLY A 1 242 ? -0.407 3.124 -5.873 1.00 98.62 242 GLY A O 1
ATOM 1649 N N . GLY A 1 243 ? -2.438 2.168 -5.927 1.00 98.19 243 GLY A N 1
ATOM 1650 C CA . GLY A 1 243 ? -3.252 3.373 -5.815 1.00 98.19 243 GLY A CA 1
ATOM 1651 C C . GLY A 1 243 ? -3.852 3.577 -4.424 1.00 98.19 243 GLY A C 1
ATOM 1652 O O . GLY A 1 243 ? -3.285 3.136 -3.423 1.00 98.19 243 GLY A O 1
ATOM 1653 N N . SER A 1 244 ? -4.997 4.258 -4.366 1.00 98.06 244 SER A N 1
ATOM 1654 C CA . SER A 1 244 ? -5.736 4.516 -3.120 1.00 98.06 244 SER A CA 1
ATOM 1655 C C . SER A 1 244 ? -7.059 3.766 -3.080 1.00 98.06 244 SER A C 1
ATOM 1657 O O . SER A 1 244 ? -7.805 3.807 -4.057 1.00 98.06 244 SER A O 1
ATOM 1659 N N . ILE A 1 245 ? -7.395 3.175 -1.936 1.00 98.62 245 ILE A N 1
ATOM 1660 C CA . ILE A 1 245 ? -8.755 2.711 -1.645 1.00 98.62 245 ILE A CA 1
ATOM 1661 C C . ILE A 1 245 ? -9.216 3.323 -0.321 1.00 98.62 245 ILE A C 1
ATOM 1663 O O . ILE A 1 245 ? -8.534 3.190 0.693 1.00 98.62 245 ILE A O 1
AT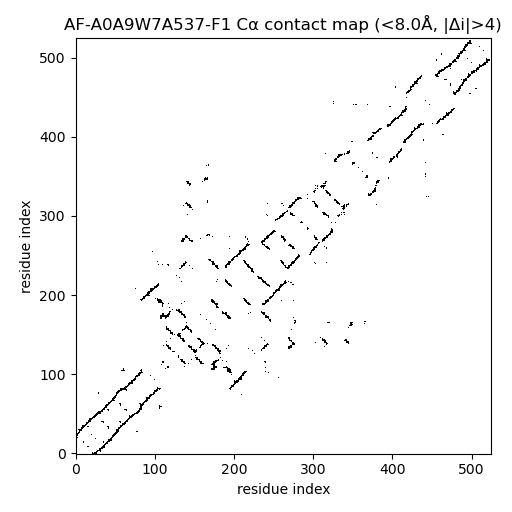OM 1667 N N . LEU A 1 246 ? -10.372 3.979 -0.336 1.00 96.81 246 LEU A N 1
ATOM 1668 C CA . LEU A 1 246 ? -11.064 4.486 0.844 1.00 96.81 246 LEU A CA 1
ATOM 1669 C C . LEU A 1 246 ? -12.440 3.822 0.925 1.00 96.81 246 LEU A C 1
ATOM 1671 O O . LEU A 1 246 ? -13.246 3.969 0.007 1.00 96.81 246 LEU A O 1
ATOM 1675 N N . ILE A 1 247 ? -12.697 3.107 2.014 1.00 96.38 247 ILE A N 1
ATOM 1676 C CA . ILE A 1 247 ? -13.985 2.481 2.319 1.00 96.38 247 ILE A CA 1
ATOM 1677 C C . ILE A 1 247 ? -14.532 3.125 3.590 1.00 96.38 247 ILE A C 1
ATOM 1679 O O . ILE A 1 247 ? -13.815 3.221 4.584 1.00 96.38 247 ILE A O 1
ATOM 1683 N N . ASP A 1 248 ? -15.790 3.541 3.559 1.00 93.00 248 ASP A N 1
ATOM 1684 C CA . ASP A 1 248 ? -16.518 4.098 4.695 1.00 93.00 248 ASP A CA 1
ATOM 1685 C C . ASP A 1 248 ? -17.889 3.423 4.792 1.00 93.00 248 ASP A C 1
ATOM 1687 O O . ASP A 1 248 ? -18.677 3.477 3.847 1.00 93.00 248 ASP A O 1
ATOM 1691 N N . THR A 1 249 ? -18.136 2.684 5.871 1.00 92.06 249 THR A N 1
ATOM 1692 C CA . THR A 1 249 ? -19.354 1.885 6.049 1.00 92.06 249 THR A CA 1
ATOM 1693 C C . THR A 1 249 ? -19.640 1.626 7.524 1.00 92.06 249 THR A C 1
ATOM 1695 O O . THR A 1 249 ? -18.736 1.675 8.351 1.00 92.06 249 THR A O 1
ATOM 1698 N N . LYS A 1 250 ? -20.874 1.278 7.905 1.00 87.81 250 LYS A N 1
ATOM 1699 C CA . LYS A 1 250 ? -21.143 0.892 9.300 1.00 87.81 250 LYS A CA 1
ATOM 1700 C C . LYS A 1 250 ? -20.503 -0.439 9.667 1.00 87.81 250 LYS A C 1
ATOM 1702 O O . LYS A 1 250 ? -19.994 -0.602 10.780 1.00 87.81 250 LYS A O 1
ATOM 1707 N N . SER A 1 251 ? -20.540 -1.396 8.740 1.00 87.69 251 SER A N 1
ATOM 1708 C CA . SER A 1 251 ? -19.956 -2.727 8.912 1.00 87.69 251 SER A CA 1
ATOM 1709 C C . SER A 1 251 ? -19.478 -3.304 7.582 1.00 87.69 251 SER A C 1
ATOM 1711 O O . SER A 1 251 ? -20.146 -3.182 6.556 1.00 87.69 251 SER A O 1
ATOM 1713 N N . LEU A 1 252 ? -18.317 -3.957 7.619 1.00 92.25 252 LEU A N 1
ATOM 1714 C CA . LEU A 1 252 ? -17.737 -4.701 6.507 1.00 92.25 252 LEU A CA 1
ATOM 1715 C C . LEU A 1 252 ? -17.728 -6.182 6.880 1.00 92.25 252 LEU A C 1
ATOM 1717 O O . LEU A 1 252 ? -17.086 -6.560 7.859 1.00 92.25 252 LEU A O 1
ATOM 1721 N N . VAL A 1 253 ? -18.430 -7.004 6.103 1.00 91.69 253 VAL A N 1
ATOM 1722 C CA . VAL A 1 253 ? -18.516 -8.459 6.308 1.00 91.69 253 VAL A CA 1
ATOM 1723 C C . VAL A 1 253 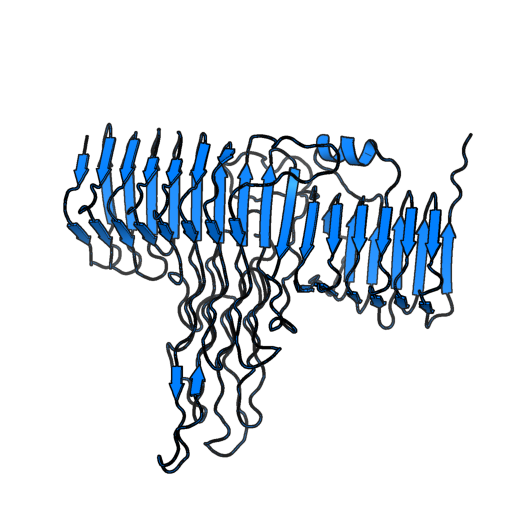? -18.156 -9.214 5.036 1.00 91.69 253 VAL A C 1
ATOM 1725 O O . VAL A 1 253 ? -18.321 -8.691 3.929 1.00 91.69 253 VAL A O 1
ATOM 1728 N N . GLY A 1 254 ? -17.730 -10.466 5.186 1.00 92.44 254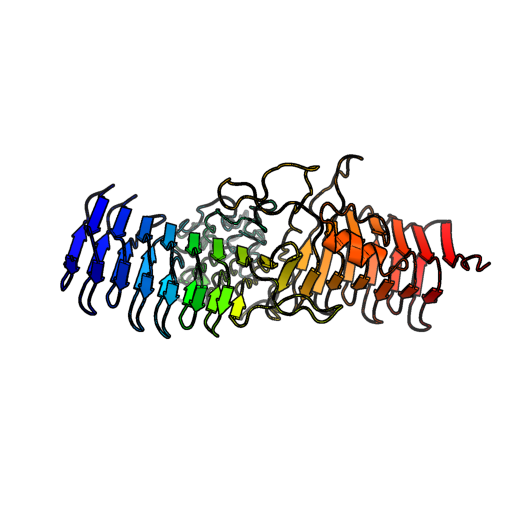 GLY A N 1
ATOM 1729 C CA . GLY A 1 254 ? -17.382 -11.333 4.067 1.00 92.44 254 GLY A CA 1
ATOM 1730 C C . GLY A 1 254 ? -15.880 -11.423 3.808 1.00 92.44 254 GLY A C 1
ATOM 1731 O O . GLY A 1 254 ? -15.076 -10.616 4.269 1.00 92.44 254 GLY A O 1
ATOM 1732 N N . THR A 1 255 ? -15.506 -12.454 3.054 1.00 94.75 255 THR A N 1
ATOM 1733 C CA . THR A 1 255 ? -14.119 -12.911 2.886 1.00 94.75 255 THR A CA 1
ATOM 1734 C C . THR A 1 255 ? -13.487 -12.456 1.569 1.00 94.75 255 THR A C 1
ATOM 1736 O O . THR A 1 255 ? -12.534 -13.075 1.093 1.00 94.75 255 THR A O 1
ATOM 1739 N N . GLY A 1 256 ? -14.050 -11.437 0.919 1.00 97.50 256 GLY A N 1
ATOM 1740 C CA . GLY A 1 256 ? -13.510 -10.895 -0.324 1.00 97.50 256 GLY A CA 1
ATOM 1741 C C . GLY A 1 256 ? -12.183 -10.158 -0.117 1.00 97.50 256 GLY A C 1
ATOM 1742 O O . GLY A 1 256 ? -11.553 -10.227 0.940 1.00 97.50 256 GLY A O 1
ATOM 1743 N N . THR A 1 257 ? -11.714 -9.465 -1.154 1.00 98.38 257 THR A N 1
ATOM 1744 C CA . THR A 1 257 ? -10.369 -8.863 -1.166 1.00 98.38 257 THR A CA 1
ATOM 1745 C C . THR A 1 257 ? -10.403 -7.365 -1.435 1.00 98.38 257 THR A C 1
ATOM 1747 O O . THR A 1 257 ? -11.074 -6.914 -2.361 1.00 98.38 257 THR A O 1
ATOM 1750 N N . VAL A 1 258 ? -9.610 -6.605 -0.679 1.00 98.69 258 VAL A N 1
ATOM 1751 C CA . VAL A 1 258 ? -9.315 -5.186 -0.915 1.00 98.69 258 VAL A CA 1
ATOM 1752 C C . VAL A 1 258 ? -7.809 -5.027 -1.110 1.00 98.69 258 VAL A C 1
ATOM 1754 O O . VAL A 1 258 ? -7.040 -5.354 -0.206 1.00 98.69 258 VAL A O 1
ATOM 1757 N N . GLN A 1 259 ? -7.349 -4.541 -2.269 1.00 98.44 259 GLN A N 1
ATOM 1758 C CA . GLN A 1 259 ? -5.904 -4.486 -2.531 1.00 98.44 259 GLN A CA 1
ATOM 1759 C C . GLN A 1 259 ? -5.379 -3.287 -3.325 1.00 98.44 259 GLN A C 1
ATOM 1761 O O . GLN A 1 259 ? -6.015 -2.785 -4.247 1.00 98.44 259 GLN A O 1
ATOM 1766 N N . THR A 1 260 ? -4.169 -2.852 -2.967 1.00 98.56 260 THR A N 1
ATOM 1767 C CA . THR A 1 260 ? -3.404 -1.797 -3.655 1.00 98.56 260 THR A CA 1
ATOM 1768 C C . THR A 1 260 ? -1.949 -2.226 -3.840 1.00 98.56 260 THR A C 1
ATOM 1770 O O . THR A 1 260 ? -1.013 -1.541 -3.442 1.00 98.56 260 THR A O 1
ATOM 1773 N N . ASN A 1 261 ? -1.717 -3.405 -4.398 1.00 98.62 261 ASN A N 1
ATOM 1774 C CA . ASN A 1 261 ? -0.379 -3.973 -4.516 1.00 98.62 261 ASN A CA 1
ATOM 1775 C C . ASN A 1 261 ? 0.450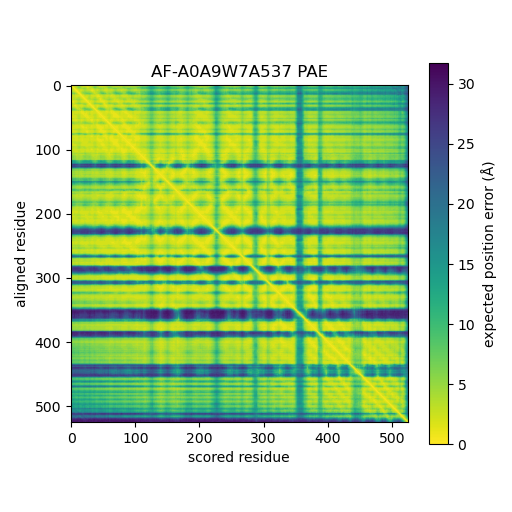 -3.281 -5.609 1.00 98.62 261 ASN A C 1
ATOM 1777 O O . ASN A 1 261 ? -0.061 -2.797 -6.622 1.00 98.62 261 ASN A O 1
ATOM 1781 N N . GLY A 1 262 ? 1.765 -3.249 -5.405 1.00 98.25 262 GLY A N 1
ATOM 1782 C CA . GLY A 1 262 ? 2.709 -2.748 -6.395 1.00 98.25 262 GLY A CA 1
ATOM 1783 C C . GLY A 1 262 ? 2.871 -3.690 -7.589 1.00 98.25 262 GLY A C 1
ATOM 1784 O O . GLY A 1 262 ? 2.894 -4.916 -7.454 1.00 98.25 262 GLY A O 1
ATOM 1785 N N . GLY A 1 263 ? 3.052 -3.113 -8.774 1.00 96.75 263 GLY A N 1
ATOM 1786 C CA . GLY A 1 263 ? 3.256 -3.861 -10.007 1.00 96.75 263 GLY A CA 1
ATOM 1787 C C . GLY A 1 263 ? 4.542 -4.683 -9.979 1.00 96.75 263 GLY A C 1
ATOM 1788 O O . GLY A 1 263 ? 5.623 -4.165 -9.684 1.00 96.75 263 GLY A O 1
ATOM 1789 N N . SER A 1 264 ? 4.434 -5.962 -10.332 1.00 92.50 264 SER A N 1
ATOM 1790 C CA . SER A 1 264 ? 5.555 -6.908 -10.360 1.00 92.50 264 SER A CA 1
ATOM 1791 C C . SER A 1 264 ? 5.959 -7.205 -11.810 1.00 92.50 264 SER A C 1
ATOM 1793 O O . SER A 1 264 ? 5.262 -7.953 -12.498 1.00 92.50 264 SER A O 1
ATOM 1795 N N . PRO A 1 265 ? 7.043 -6.612 -12.340 1.00 81.88 265 PRO A N 1
ATOM 1796 C CA . PRO A 1 265 ? 7.562 -6.999 -13.645 1.00 81.88 265 PRO A CA 1
ATOM 1797 C C . PRO A 1 265 ? 8.207 -8.395 -13.566 1.00 81.88 265 PRO A C 1
ATOM 1799 O O . PRO A 1 265 ? 8.987 -8.693 -12.659 1.00 81.88 265 PRO A O 1
ATOM 1802 N N . ALA A 1 266 ? 7.942 -9.252 -14.554 1.00 70.50 266 ALA A N 1
ATOM 1803 C CA . ALA A 1 266 ? 8.697 -10.504 -14.709 1.00 70.50 266 ALA A CA 1
ATOM 1804 C C . ALA A 1 266 ? 10.193 -10.216 -15.006 1.00 70.50 266 ALA A C 1
ATOM 1806 O O . ALA A 1 266 ? 10.534 -9.086 -15.313 1.00 70.50 266 ALA A O 1
ATOM 1807 N N . ASN A 1 267 ? 11.104 -11.190 -14.905 1.00 64.94 267 ASN A N 1
ATOM 1808 C CA . ASN A 1 267 ? 12.468 -11.244 -15.494 1.00 64.94 267 ASN A CA 1
ATOM 1809 C C . ASN A 1 267 ? 13.242 -9.911 -15.729 1.00 64.94 267 ASN A C 1
ATOM 1811 O O . ASN A 1 267 ? 13.579 -9.588 -16.874 1.00 64.94 267 ASN A O 1
ATOM 1815 N N . GLY A 1 268 ? 13.537 -9.134 -14.680 1.00 66.06 268 GLY A N 1
ATOM 1816 C CA . GLY A 1 268 ? 14.598 -8.123 -14.654 1.00 66.06 268 GLY A CA 1
ATOM 1817 C C . GLY A 1 268 ? 14.180 -6.676 -14.372 1.00 66.06 268 GLY A C 1
ATOM 1818 O O . GLY A 1 268 ? 15.064 -5.826 -14.283 1.00 66.06 268 GLY A O 1
ATOM 1819 N N . GLY A 1 269 ? 12.885 -6.360 -14.270 1.00 79.12 269 GLY A N 1
ATOM 1820 C CA . GLY A 1 269 ? 12.402 -5.020 -13.900 1.00 79.12 269 GLY A CA 1
ATOM 1821 C C . GLY A 1 269 ? 12.366 -4.817 -12.382 1.00 79.12 269 GLY A C 1
ATOM 1822 O O . GLY A 1 269 ? 12.300 -5.786 -11.629 1.00 79.12 269 GLY A O 1
ATOM 1823 N N . SER A 1 270 ? 12.380 -3.566 -11.920 1.00 92.19 270 SER A N 1
ATOM 1824 C CA . SER A 1 270 ? 12.201 -3.264 -10.489 1.00 92.19 270 SER A CA 1
ATOM 1825 C C . SER A 1 270 ? 10.716 -3.077 -10.176 1.00 92.19 270 SER A C 1
ATOM 1827 O O . SER A 1 270 ? 9.998 -2.453 -10.954 1.00 92.19 270 SER A O 1
ATOM 1829 N N . ALA A 1 271 ? 10.233 -3.612 -9.064 1.00 95.31 271 ALA A N 1
ATOM 1830 C CA . ALA A 1 271 ? 8.813 -3.641 -8.742 1.00 95.31 271 ALA A CA 1
ATOM 1831 C C . ALA A 1 271 ? 8.306 -2.329 -8.126 1.00 95.31 271 ALA A C 1
ATOM 1833 O O . ALA A 1 271 ? 9.062 -1.615 -7.471 1.00 95.31 271 ALA A O 1
ATOM 1834 N N . GLY A 1 272 ? 7.032 -2.000 -8.335 1.00 97.12 272 GLY A N 1
ATOM 1835 C CA . GLY A 1 272 ? 6.401 -0.834 -7.709 1.00 97.12 272 GLY A CA 1
ATOM 1836 C C . GLY A 1 272 ? 6.118 -1.051 -6.220 1.00 97.12 272 GLY A C 1
ATOM 1837 O O . GLY A 1 272 ? 6.079 -2.188 -5.752 1.00 97.12 272 GLY A O 1
ATOM 1838 N N . SER A 1 273 ? 5.922 0.027 -5.463 1.00 98.00 273 SER A N 1
ATOM 1839 C CA . SER A 1 273 ? 5.481 -0.051 -4.062 1.00 98.00 273 SER A CA 1
ATOM 1840 C C . SER A 1 273 ? 3.993 -0.386 -3.935 1.00 98.00 273 SER A C 1
ATOM 1842 O O . SER A 1 273 ? 3.213 -0.124 -4.855 1.00 98.00 273 SER A O 1
ATOM 1844 N N . GLY A 1 274 ? 3.590 -0.907 -2.776 1.00 98.38 274 GLY A N 1
ATOM 1845 C CA . GLY A 1 274 ? 2.177 -0.988 -2.400 1.00 98.38 274 GLY A CA 1
ATOM 1846 C C . GLY A 1 274 ? 1.595 0.395 -2.114 1.00 98.38 274 GLY A C 1
ATOM 1847 O O . GLY A 1 274 ? 2.337 1.297 -1.742 1.00 98.38 274 GLY A O 1
ATOM 1848 N N . GLY A 1 275 ? 0.291 0.568 -2.311 1.00 98.12 275 GLY A N 1
ATOM 1849 C CA . GLY A 1 275 ? -0.441 1.826 -2.207 1.00 98.12 275 GLY A CA 1
ATOM 1850 C C . GLY A 1 275 ? -0.968 2.113 -0.802 1.00 98.12 275 GLY A C 1
ATOM 1851 O O . GLY A 1 275 ? -0.287 1.886 0.197 1.00 98.12 275 GLY A O 1
ATOM 1852 N N . ARG A 1 276 ? -2.166 2.688 -0.697 1.00 97.50 276 ARG A N 1
ATOM 1853 C CA . ARG A 1 276 ? -2.771 3.010 0.602 1.00 97.50 276 ARG A CA 1
ATOM 1854 C C . ARG A 1 276 ? -4.231 2.594 0.645 1.00 97.50 276 ARG A C 1
ATOM 1856 O O . ARG A 1 276 ? -4.983 2.880 -0.284 1.00 97.50 276 ARG A O 1
ATOM 1863 N N . ILE A 1 277 ? -4.622 1.966 1.745 1.00 97.88 277 ILE A N 1
ATOM 1864 C CA . ILE A 1 277 ? -5.997 1.556 2.018 1.00 97.88 277 ILE A CA 1
ATOM 1865 C C . ILE A 1 277 ? -6.419 2.185 3.341 1.00 97.88 277 ILE A C 1
ATOM 1867 O O . ILE A 1 277 ? -5.675 2.097 4.314 1.00 97.88 277 ILE A O 1
ATOM 1871 N N . ALA A 1 278 ? -7.600 2.795 3.380 1.00 94.75 278 ALA A N 1
ATOM 1872 C CA . ALA A 1 278 ? -8.259 3.188 4.617 1.00 94.75 278 ALA A CA 1
ATOM 1873 C C . ALA A 1 278 ? -9.675 2.614 4.658 1.00 94.75 278 ALA A C 1
ATOM 1875 O O . ALA A 1 278 ? -10.412 2.729 3.681 1.00 94.75 278 ALA A O 1
ATOM 1876 N N . THR A 1 279 ? -10.044 2.008 5.783 1.00 93.31 279 THR A N 1
ATOM 1877 C CA . THR A 1 279 ? -11.389 1.482 6.037 1.00 93.31 279 THR A CA 1
ATOM 1878 C C . THR A 1 279 ? -11.932 2.102 7.317 1.00 93.31 279 THR A C 1
ATOM 1880 O O . THR A 1 279 ? -11.286 2.022 8.360 1.00 93.31 279 THR A O 1
ATOM 1883 N N . TYR A 1 280 ? -13.104 2.716 7.236 1.00 90.31 280 TYR A N 1
ATOM 1884 C CA . TYR A 1 280 ? -13.834 3.306 8.348 1.00 90.31 280 TYR A CA 1
ATOM 1885 C C . TYR A 1 280 ? -15.079 2.466 8.613 1.00 90.31 280 TYR A C 1
ATOM 1887 O O . TYR A 1 280 ? -15.870 2.234 7.704 1.00 90.31 280 TYR A O 1
ATOM 1895 N N . LEU A 1 281 ? -15.194 1.972 9.845 1.00 87.31 281 LEU A N 1
ATOM 1896 C CA . LEU A 1 281 ? -16.269 1.122 10.338 1.00 87.31 281 LEU A CA 1
ATOM 1897 C C . LEU A 1 281 ? -16.916 1.807 11.538 1.00 87.31 281 LEU A C 1
ATOM 1899 O O . LEU A 1 281 ? -16.229 2.059 12.528 1.00 87.31 281 LEU A O 1
ATOM 1903 N N . GLU A 1 282 ? -18.211 2.123 11.480 1.00 75.75 282 GLU A N 1
ATOM 1904 C CA . GLU A 1 282 ? -18.898 2.757 12.622 1.00 75.75 282 GLU A CA 1
ATOM 1905 C C . GLU A 1 282 ? -19.032 1.804 13.816 1.00 75.75 282 GLU A C 1
ATOM 1907 O O . GLU A 1 282 ? -18.877 2.212 14.969 1.00 75.75 282 GLU A O 1
ATOM 1912 N N . THR A 1 283 ? -19.287 0.520 13.553 1.00 63.56 283 THR A N 1
ATOM 1913 C CA . THR A 1 283 ? -19.500 -0.466 14.616 1.00 63.56 283 THR A CA 1
ATOM 1914 C C . THR A 1 283 ? -18.163 -0.859 15.245 1.00 63.56 283 THR A C 1
ATOM 1916 O O . THR A 1 283 ? -17.249 -1.319 14.551 1.00 63.56 283 THR A O 1
ATOM 1919 N N . GLN A 1 284 ? -18.042 -0.729 16.570 1.00 58.00 284 GLN A N 1
ATOM 1920 C CA . GLN A 1 284 ? -16.934 -1.348 17.296 1.00 58.00 284 GLN A CA 1
ATOM 1921 C C . GLN A 1 284 ? -17.050 -2.864 17.110 1.00 58.00 284 GLN A C 1
ATOM 1923 O O . GLN A 1 284 ? -17.999 -3.485 17.587 1.00 58.00 284 GLN A O 1
ATOM 1928 N N . GLY A 1 285 ? -16.109 -3.462 16.375 1.00 52.12 285 GLY A N 1
ATOM 1929 C CA . GLY A 1 285 ? -15.962 -4.915 16.379 1.00 52.12 285 GLY A CA 1
ATOM 1930 C C . GLY A 1 285 ? -15.775 -5.381 17.822 1.00 52.12 285 GLY A C 1
ATOM 1931 O O . GLY A 1 285 ? -15.211 -4.647 18.631 1.00 52.12 285 GLY A O 1
ATOM 1932 N N . ASN A 1 286 ? -16.284 -6.564 18.157 1.00 45.59 286 ASN A N 1
ATOM 1933 C CA . ASN A 1 286 ? -16.215 -7.137 19.499 1.00 45.59 286 ASN A CA 1
ATOM 1934 C C . ASN A 1 286 ? -14.755 -7.127 20.005 1.00 45.59 286 ASN A C 1
ATOM 1936 O O . ASN A 1 286 ? -13.943 -7.946 19.577 1.00 45.59 286 ASN A O 1
ATOM 1940 N N . THR A 1 287 ? -14.391 -6.164 20.856 1.00 46.97 287 THR A N 1
ATOM 1941 C CA . THR A 1 287 ? -13.036 -6.055 21.401 1.00 46.97 287 THR A CA 1
ATOM 1942 C C . THR A 1 287 ? -12.962 -6.912 22.656 1.00 46.97 287 THR A C 1
ATOM 1944 O O . THR A 1 287 ? -13.483 -6.565 23.713 1.00 46.97 287 THR A O 1
ATOM 1947 N N . ALA A 1 288 ? -12.276 -8.052 22.571 1.00 47.84 288 ALA A N 1
ATOM 1948 C CA . ALA A 1 288 ? -11.659 -8.588 23.774 1.00 47.84 288 ALA A CA 1
ATOM 1949 C C . ALA A 1 288 ? -10.631 -7.550 24.260 1.00 47.84 288 ALA A C 1
ATOM 1951 O O . ALA A 1 288 ? -9.869 -7.010 23.452 1.00 47.84 288 ALA A O 1
ATOM 1952 N N . ALA A 1 289 ? -10.613 -7.247 25.561 1.00 45.28 289 ALA A N 1
ATOM 1953 C CA . ALA A 1 289 ? -9.625 -6.338 26.137 1.00 45.28 289 ALA A CA 1
ATOM 1954 C C . ALA A 1 289 ? -8.204 -6.751 25.692 1.00 45.28 289 ALA A C 1
ATOM 1956 O O . AL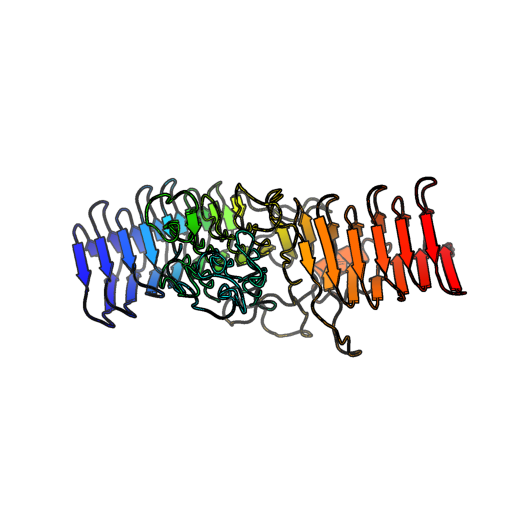A A 1 289 ? -7.813 -7.907 25.839 1.00 45.28 289 ALA A O 1
ATOM 1957 N N . GLY A 1 290 ? -7.447 -5.819 25.110 1.00 47.31 290 GLY A N 1
ATOM 1958 C CA . GLY A 1 290 ? -6.100 -6.047 24.577 1.00 47.31 290 GLY A CA 1
ATOM 1959 C C . GLY A 1 290 ? -5.978 -6.484 23.109 1.00 47.31 290 GLY A C 1
ATOM 1960 O O . GLY A 1 290 ? -4.847 -6.619 22.656 1.00 47.31 290 GLY A O 1
ATOM 1961 N N . SER A 1 291 ? -7.064 -6.694 22.351 1.00 49.91 291 SER A N 1
ATOM 1962 C CA . SER A 1 291 ? -6.980 -7.103 20.931 1.00 49.91 291 SER A CA 1
ATOM 1963 C C . SER A 1 291 ? -7.473 -6.016 19.976 1.00 49.91 291 SER A C 1
ATOM 1965 O O . SER A 1 291 ? -8.553 -5.455 20.164 1.00 49.91 291 SER A O 1
ATOM 1967 N N . ALA A 1 292 ? -6.680 -5.722 18.942 1.00 56.09 292 ALA A N 1
ATOM 1968 C CA . ALA A 1 292 ? -7.072 -4.807 17.877 1.00 56.09 292 ALA A CA 1
ATOM 1969 C C . ALA A 1 292 ? -8.276 -5.372 17.100 1.00 56.09 292 ALA A C 1
ATOM 1971 O O . ALA A 1 292 ? -8.304 -6.571 16.812 1.00 56.09 292 ALA A O 1
ATOM 1972 N N . PRO A 1 293 ? -9.274 -4.542 16.762 1.00 63.09 293 PRO A N 1
ATOM 1973 C CA . PRO A 1 293 ? -10.389 -4.988 15.943 1.00 63.09 293 PRO A CA 1
ATOM 1974 C C . PRO A 1 293 ? -9.907 -5.345 14.524 1.00 63.09 293 PRO A C 1
ATOM 1976 O O . PRO A 1 293 ? -9.001 -4.709 13.985 1.00 63.09 293 PRO A O 1
ATOM 1979 N N . THR A 1 294 ? -10.482 -6.406 13.953 1.00 67.81 294 THR A N 1
ATOM 1980 C CA . THR A 1 294 ? -10.093 -6.982 12.656 1.00 67.81 294 THR A CA 1
ATOM 1981 C C . THR A 1 294 ? -11.252 -6.943 11.662 1.00 67.81 294 THR A C 1
ATOM 1983 O O . THR A 1 294 ? -12.417 -6.790 12.037 1.00 67.81 294 THR A O 1
ATOM 1986 N N . VAL A 1 295 ? -10.923 -7.086 10.378 1.00 83.19 295 VAL A N 1
ATOM 1987 C CA . VAL A 1 295 ? -11.886 -7.286 9.289 1.00 83.19 295 VAL A CA 1
ATOM 1988 C C . VAL A 1 295 ? -11.730 -8.698 8.732 1.00 83.19 295 VAL A C 1
ATOM 1990 O O . VAL A 1 295 ? -10.615 -9.204 8.639 1.00 83.19 295 VAL A O 1
ATOM 1993 N N . GLU A 1 296 ? -12.839 -9.340 8.359 1.00 86.81 296 GLU A N 1
ATOM 1994 C CA . GLU A 1 296 ? -12.821 -10.687 7.759 1.00 86.81 296 GLU A CA 1
ATOM 1995 C C . GLU A 1 296 ? -12.243 -10.693 6.335 1.00 86.81 296 GLU A C 1
ATOM 1997 O O . GLU A 1 296 ? -11.713 -11.704 5.869 1.00 86.81 296 GLU A O 1
ATOM 2002 N N . ALA A 1 297 ? -12.356 -9.562 5.635 1.00 92.31 297 ALA A N 1
ATOM 2003 C CA . ALA A 1 297 ? -11.843 -9.400 4.287 1.00 92.31 297 ALA A CA 1
ATOM 2004 C C . ALA A 1 297 ? -10.310 -9.447 4.267 1.00 92.31 297 ALA A C 1
ATOM 2006 O O . ALA A 1 297 ? -9.629 -8.931 5.152 1.00 92.31 297 ALA A O 1
ATOM 2007 N N . THR A 1 298 ? -9.749 -9.999 3.193 1.00 96.38 298 THR A N 1
ATOM 2008 C CA . THR A 1 298 ? -8.304 -9.934 2.956 1.00 96.38 298 THR A CA 1
ATOM 2009 C C . THR A 1 298 ? -7.934 -8.535 2.475 1.00 96.38 298 THR A C 1
ATOM 2011 O O . THR A 1 298 ? -8.371 -8.115 1.402 1.00 96.38 298 THR A O 1
ATOM 2014 N N . VAL A 1 299 ? -7.109 -7.816 3.239 1.00 97.50 299 VAL A N 1
ATOM 2015 C CA . VAL A 1 299 ? -6.661 -6.459 2.895 1.00 97.50 299 VAL A CA 1
ATOM 2016 C C . VAL A 1 299 ? -5.156 -6.456 2.656 1.00 97.50 299 VAL A C 1
ATOM 2018 O O . VAL A 1 299 ? -4.394 -6.861 3.527 1.00 97.50 299 VAL A O 1
ATOM 2021 N N . THR A 1 300 ? -4.705 -6.017 1.475 1.00 98.31 300 THR A N 1
ATOM 2022 C CA . THR A 1 300 ? -3.274 -6.072 1.118 1.00 98.31 300 THR A CA 1
ATOM 2023 C C . THR A 1 300 ? -2.781 -4.808 0.426 1.00 98.31 300 THR A C 1
ATOM 2025 O O . THR A 1 300 ? -3.373 -4.344 -0.549 1.00 98.31 300 THR A O 1
ATOM 2028 N N . ALA A 1 301 ? -1.641 -4.287 0.872 1.00 98.19 301 ALA A N 1
ATOM 2029 C CA . ALA A 1 301 ? -0.944 -3.172 0.236 1.00 98.19 301 ALA A CA 1
ATOM 2030 C C . ALA A 1 301 ? 0.545 -3.512 0.079 1.00 98.19 301 ALA A C 1
ATOM 2032 O O . ALA A 1 301 ? 1.416 -2.776 0.522 1.00 98.19 301 ALA A O 1
ATOM 2033 N N . TYR A 1 302 ? 0.860 -4.663 -0.503 1.00 98.44 302 TYR A N 1
ATOM 2034 C CA . TYR A 1 302 ? 2.228 -5.163 -0.599 1.00 98.44 302 TYR A CA 1
ATOM 2035 C C . TYR A 1 302 ? 3.034 -4.435 -1.673 1.00 98.44 302 TYR A C 1
ATOM 2037 O O . TYR A 1 302 ? 2.515 -4.052 -2.727 1.00 98.44 302 TYR A O 1
ATOM 2045 N N . GLY A 1 303 ? 4.340 -4.307 -1.445 1.00 97.62 303 GLY A N 1
ATOM 2046 C CA . GLY A 1 303 ? 5.272 -3.989 -2.515 1.00 97.62 303 GLY A CA 1
ATOM 2047 C C . GLY A 1 303 ? 5.323 -5.122 -3.533 1.00 97.62 303 GLY A C 1
ATOM 2048 O O . GLY A 1 303 ? 5.300 -6.300 -3.173 1.00 97.62 303 GLY A O 1
ATOM 2049 N N . GLY A 1 304 ? 5.428 -4.776 -4.814 1.00 95.31 304 GLY A N 1
ATOM 2050 C CA . GLY A 1 304 ? 5.615 -5.773 -5.857 1.00 95.31 304 GLY A CA 1
ATOM 2051 C C . GLY A 1 304 ? 6.925 -6.546 -5.663 1.00 95.31 304 GLY A C 1
ATOM 2052 O O . GLY A 1 304 ? 7.883 -6.076 -5.029 1.00 95.31 304 GLY A O 1
ATOM 2053 N N . THR A 1 305 ? 6.980 -7.745 -6.233 1.00 87.69 305 THR A N 1
ATOM 2054 C CA . THR A 1 305 ? 8.121 -8.659 -6.117 1.00 87.69 305 THR A CA 1
ATOM 2055 C C . THR A 1 305 ? 8.832 -8.839 -7.456 1.00 87.69 305 THR A C 1
ATOM 2057 O O . THR A 1 305 ? 8.334 -8.456 -8.517 1.00 87.69 305 THR A O 1
ATOM 2060 N N . HIS A 1 306 ? 10.034 -9.414 -7.402 1.00 74.19 306 HIS A N 1
ATOM 2061 C CA . HIS A 1 306 ? 10.786 -9.818 -8.583 1.00 74.19 306 HIS A CA 1
ATOM 2062 C C . HIS A 1 306 ? 11.663 -11.061 -8.295 1.00 74.19 306 HIS A C 1
ATOM 2064 O O . HIS A 1 306 ? 12.058 -11.310 -7.159 1.00 74.19 306 HIS A O 1
ATOM 2070 N N . SER A 1 307 ? 11.982 -11.865 -9.310 1.00 59.03 307 SER A N 1
ATOM 2071 C CA . SER A 1 307 ? 12.680 -13.149 -9.168 1.00 59.03 307 SER A CA 1
ATOM 2072 C C . SER A 1 307 ? 14.208 -13.055 -9.070 1.00 59.03 307 SER A C 1
ATOM 2074 O O . SER A 1 307 ? 14.800 -13.867 -8.361 1.00 59.03 307 SER A O 1
ATOM 2076 N N . ASP A 1 308 ? 14.859 -12.080 -9.715 1.00 64.38 308 ASP A N 1
ATOM 2077 C CA . ASP A 1 308 ? 16.281 -12.234 -10.082 1.00 64.38 308 ASP A CA 1
ATOM 2078 C C . ASP A 1 308 ? 17.277 -11.541 -9.133 1.00 64.38 308 ASP A C 1
ATOM 2080 O O . ASP A 1 308 ? 18.463 -11.861 -9.160 1.00 64.38 308 ASP A O 1
ATOM 2084 N N . SER A 1 309 ? 16.857 -10.586 -8.293 1.00 67.19 309 SER A N 1
ATOM 2085 C CA . SER A 1 309 ? 17.780 -9.872 -7.391 1.00 67.19 309 SER A CA 1
ATOM 2086 C C . SER A 1 309 ? 17.114 -9.388 -6.104 1.00 67.19 309 SER A C 1
ATOM 2088 O O . SER A 1 309 ? 15.954 -8.976 -6.094 1.00 67.19 309 SER A O 1
ATOM 2090 N N . SER A 1 310 ? 17.875 -9.428 -5.005 1.00 67.69 310 SER A N 1
ATOM 2091 C CA . SER A 1 310 ? 17.445 -9.122 -3.634 1.00 67.69 310 SER A CA 1
ATOM 2092 C C . SER A 1 310 ? 17.085 -7.657 -3.369 1.00 67.69 310 SER A C 1
ATOM 2094 O O . SER A 1 310 ? 16.646 -7.359 -2.263 1.00 67.69 310 SER A O 1
ATOM 2096 N N . THR A 1 311 ? 17.252 -6.739 -4.328 1.00 81.75 311 THR A N 1
ATOM 2097 C CA . THR A 1 311 ? 17.036 -5.289 -4.121 1.00 81.75 311 THR A CA 1
ATOM 2098 C C . THR A 1 311 ? 15.950 -4.674 -5.008 1.00 81.75 311 THR A C 1
ATOM 2100 O O . THR A 1 311 ? 15.704 -3.468 -4.926 1.00 81.75 311 THR A O 1
ATOM 2103 N N . CYS A 1 312 ? 15.301 -5.482 -5.851 1.00 89.50 312 CYS A N 1
ATOM 2104 C CA . CYS A 1 312 ? 14.335 -5.018 -6.849 1.00 89.50 312 CYS A CA 1
ATOM 2105 C C . CYS A 1 312 ? 12.901 -4.865 -6.320 1.00 89.50 312 CYS A C 1
ATOM 2107 O O . CYS A 1 312 ? 12.041 -4.416 -7.073 1.00 89.50 312 CYS A O 1
ATOM 2109 N N . GLY A 1 313 ? 12.609 -5.307 -5.096 1.00 94.00 313 GLY A N 1
ATOM 2110 C CA . GLY A 1 313 ? 11.258 -5.280 -4.532 1.00 94.00 313 GLY A CA 1
ATOM 2111 C C . GLY A 1 313 ? 10.845 -3.876 -4.099 1.00 94.00 313 GLY A C 1
ATOM 2112 O O . GLY A 1 313 ? 11.680 -3.100 -3.629 1.00 94.00 313 GLY A O 1
ATOM 2113 N N . GLY A 1 314 ? 9.561 -3.561 -4.258 1.00 95.81 314 GLY A N 1
ATOM 2114 C CA . GLY A 1 314 ? 8.975 -2.333 -3.723 1.00 95.81 314 GLY A CA 1
ATOM 2115 C C . GLY A 1 314 ? 8.734 -2.429 -2.218 1.00 95.81 314 GLY A C 1
ATOM 2116 O O . GLY A 1 314 ? 8.617 -3.522 -1.663 1.00 95.81 314 GLY A O 1
ATOM 2117 N N . ALA A 1 315 ? 8.655 -1.282 -1.550 1.00 97.44 315 ALA A N 1
ATOM 2118 C CA . ALA A 1 315 ? 8.225 -1.225 -0.159 1.00 97.44 315 ALA A CA 1
ATOM 2119 C C . ALA A 1 315 ? 6.721 -1.503 -0.032 1.00 97.44 315 ALA A C 1
ATOM 2121 O O . ALA A 1 315 ? 5.955 -1.294 -0.981 1.00 97.44 315 ALA A O 1
ATOM 2122 N N . ALA A 1 316 ? 6.309 -1.915 1.165 1.00 98.12 316 ALA A N 1
ATOM 2123 C CA . ALA A 1 316 ? 4.904 -1.985 1.527 1.00 98.12 316 ALA A CA 1
ATOM 2124 C C . ALA A 1 316 ? 4.232 -0.607 1.436 1.00 98.12 316 ALA A C 1
ATOM 2126 O O . ALA A 1 316 ? 4.846 0.449 1.613 1.00 98.12 316 ALA A O 1
ATOM 2127 N N . GLY A 1 317 ? 2.942 -0.648 1.173 1.00 97.94 317 GLY A N 1
ATOM 2128 C CA . GLY A 1 317 ? 2.005 0.431 1.381 1.00 97.94 317 GLY A CA 1
ATOM 2129 C C . GLY A 1 317 ? 1.562 0.526 2.839 1.00 97.94 317 GLY A C 1
ATOM 2130 O O . GLY A 1 317 ? 2.258 0.076 3.748 1.00 97.94 317 GLY A O 1
ATOM 2131 N N . THR A 1 318 ? 0.394 1.121 3.065 1.00 96.69 318 THR A N 1
ATOM 2132 C CA . THR A 1 318 ? -0.198 1.234 4.408 1.00 96.69 318 THR A CA 1
ATOM 2133 C C . THR A 1 318 ? -1.666 0.859 4.398 1.00 96.69 318 THR A C 1
ATOM 2135 O O . THR A 1 318 ? -2.397 1.306 3.511 1.00 96.69 318 THR A O 1
ATOM 2138 N N . ILE A 1 319 ? -2.100 0.129 5.418 1.00 96.69 319 ILE A N 1
ATOM 2139 C CA . ILE A 1 319 ? -3.501 -0.207 5.660 1.00 96.69 319 ILE A CA 1
ATOM 2140 C C . ILE A 1 319 ? -3.918 0.466 6.968 1.00 96.69 319 ILE A C 1
ATOM 2142 O O . ILE A 1 319 ? -3.334 0.209 8.014 1.00 96.69 319 ILE A O 1
ATOM 2146 N N . PHE A 1 320 ? -4.897 1.361 6.906 1.00 94.00 320 PHE A N 1
ATOM 2147 C CA . PHE A 1 320 ? -5.499 2.001 8.069 1.00 94.00 320 PHE A CA 1
ATOM 2148 C C . PHE A 1 320 ? -6.919 1.470 8.254 1.00 94.00 320 PHE A C 1
ATOM 2150 O O . PHE A 1 320 ? -7.723 1.512 7.326 1.00 94.00 320 PHE A O 1
ATOM 21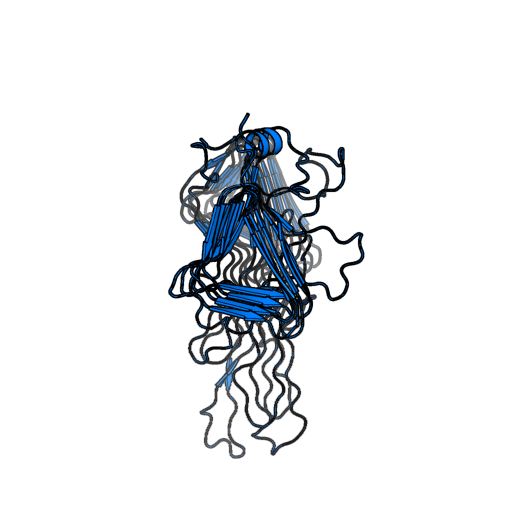57 N N . ILE A 1 321 ? -7.241 0.979 9.444 1.00 90.75 321 ILE A N 1
ATOM 2158 C CA . ILE A 1 321 ? -8.578 0.484 9.771 1.00 90.75 321 ILE A CA 1
ATOM 2159 C C . ILE A 1 321 ? -9.056 1.219 11.015 1.00 90.75 321 ILE A C 1
ATOM 2161 O O . ILE A 1 321 ? -8.372 1.226 12.037 1.00 90.75 321 ILE A O 1
ATOM 2165 N N . ARG A 1 322 ? -10.224 1.852 10.937 1.00 86.31 322 ARG A N 1
ATOM 2166 C CA . ARG A 1 322 ? -10.866 2.528 12.061 1.00 86.31 322 ARG A CA 1
ATOM 2167 C C . ARG A 1 322 ? -12.160 1.813 12.417 1.00 86.31 322 ARG A C 1
ATOM 2169 O O . ARG A 1 322 ? -13.031 1.695 11.569 1.00 86.31 322 ARG A O 1
ATOM 2176 N N . HIS A 1 323 ? -12.290 1.403 13.673 1.00 81.38 323 HIS A N 1
ATOM 2177 C CA . HIS A 1 323 ? -13.521 0.871 14.257 1.00 81.38 323 HIS A CA 1
ATOM 2178 C C . HIS A 1 323 ? -14.024 1.851 15.315 1.00 81.38 323 HIS A C 1
ATOM 2180 O O . HIS A 1 323 ? -13.417 1.984 16.381 1.00 81.38 323 HIS A O 1
ATOM 2186 N N . GLY A 1 324 ? -15.089 2.587 15.005 1.00 77.12 324 GLY A N 1
ATOM 2187 C CA . GLY A 1 324 ? -15.573 3.708 15.802 1.00 77.12 324 GLY A CA 1
ATOM 2188 C C . GLY A 1 324 ? -14.460 4.731 16.055 1.00 77.12 324 GLY A C 1
ATOM 2189 O O . GLY A 1 324 ? -14.065 5.508 15.186 1.00 77.12 324 GLY A O 1
ATOM 2190 N N . THR A 1 325 ? -13.917 4.728 17.263 1.00 74.75 325 THR A N 1
ATOM 2191 C CA . THR A 1 325 ? -12.874 5.637 17.768 1.00 74.75 325 THR A CA 1
ATOM 2192 C C . THR A 1 325 ? -11.469 5.036 17.769 1.00 74.75 325 THR A C 1
ATOM 2194 O O . THR A 1 325 ? -10.503 5.770 17.991 1.00 74.75 325 THR A O 1
ATOM 2197 N N . LEU A 1 326 ? -11.329 3.736 17.498 1.00 78.12 326 LEU A N 1
ATOM 2198 C CA . LEU A 1 326 ? -10.060 3.010 17.545 1.00 78.12 326 LEU A CA 1
ATOM 2199 C C . LEU A 1 326 ? -9.462 2.873 16.143 1.00 78.12 326 LEU A C 1
ATOM 2201 O O . LEU A 1 326 ? -10.079 2.286 15.259 1.00 78.12 326 LEU A O 1
ATOM 2205 N N . GLY A 1 327 ? -8.258 3.411 15.941 1.00 84.25 327 GLY A N 1
ATOM 2206 C CA . GLY A 1 327 ? -7.511 3.298 14.684 1.00 84.25 327 GLY A CA 1
ATOM 2207 C C . GLY A 1 327 ? -6.365 2.292 14.777 1.00 84.25 327 GLY A C 1
ATOM 2208 O O . GLY A 1 327 ? -5.592 2.327 15.734 1.00 84.25 327 GLY A O 1
ATOM 2209 N N . VAL A 1 328 ? -6.221 1.441 13.770 1.00 87.94 328 VAL A N 1
ATOM 2210 C CA . VAL A 1 328 ? -5.133 0.472 13.613 1.00 87.94 328 VAL A CA 1
ATOM 2211 C C . VAL A 1 328 ? -4.387 0.781 12.318 1.00 87.94 328 VAL A C 1
ATOM 2213 O O . VAL A 1 328 ? -5.010 1.002 11.279 1.00 87.94 328 VAL A O 1
ATOM 2216 N N . LEU A 1 329 ? -3.057 0.821 12.378 1.00 92.94 329 LEU A N 1
ATOM 2217 C CA . LEU A 1 329 ? -2.189 0.956 11.211 1.00 92.94 329 LEU A CA 1
ATOM 2218 C C . LEU A 1 329 ? -1.399 -0.333 11.004 1.00 92.94 329 LEU A C 1
ATOM 2220 O O . LEU A 1 329 ? -0.633 -0.739 11.870 1.00 92.94 329 LEU A O 1
ATOM 2224 N N . GLU A 1 330 ? -1.513 -0.920 9.825 1.00 95.75 330 GLU A N 1
ATOM 2225 C CA . GLU A 1 330 ? -0.731 -2.079 9.418 1.00 95.75 330 GLU A CA 1
ATOM 2226 C C . GLU A 1 330 ? 0.208 -1.717 8.260 1.00 95.75 330 GLU A C 1
ATOM 2228 O O . GLU A 1 330 ? -0.178 -1.084 7.268 1.00 95.75 330 GLU A O 1
ATOM 2233 N N . ILE A 1 331 ? 1.466 -2.132 8.403 1.00 97.75 331 ILE A N 1
ATOM 2234 C CA . ILE A 1 331 ? 2.492 -2.097 7.368 1.00 97.75 331 ILE A CA 1
ATOM 2235 C C . ILE A 1 331 ? 3.040 -3.510 7.234 1.00 97.75 331 ILE A C 1
ATOM 2237 O O . ILE A 1 331 ? 3.808 -3.994 8.065 1.00 97.75 331 ILE A O 1
ATOM 2241 N N . ASP A 1 332 ? 2.645 -4.156 6.151 1.00 97.69 332 ASP A N 1
ATOM 2242 C CA . ASP A 1 332 ? 2.946 -5.547 5.880 1.00 97.69 332 ASP A CA 1
ATOM 2243 C C . ASP A 1 332 ? 3.482 -5.673 4.455 1.00 97.69 332 ASP A C 1
ATOM 2245 O O . ASP A 1 332 ? 2.905 -5.108 3.523 1.00 97.69 332 ASP A O 1
ATOM 2249 N N . ASN A 1 333 ? 4.606 -6.372 4.277 1.00 97.25 333 ASN A N 1
ATOM 2250 C CA . ASN A 1 333 ? 5.209 -6.574 2.962 1.00 97.25 333 ASN A CA 1
ATOM 2251 C C . ASN A 1 333 ? 5.219 -8.029 2.489 1.00 97.25 333 ASN A C 1
ATOM 2253 O O . ASN A 1 333 ? 5.970 -8.359 1.573 1.00 97.25 333 ASN A O 1
ATOM 2257 N N . ASN A 1 334 ? 4.405 -8.899 3.080 1.00 96.75 334 ASN A N 1
ATOM 2258 C CA . ASN A 1 334 ? 4.204 -10.271 2.627 1.00 96.75 334 ASN A CA 1
ATOM 2259 C C . ASN A 1 334 ? 5.496 -11.072 2.427 1.00 96.75 334 ASN A C 1
ATOM 2261 O O . ASN A 1 334 ? 5.695 -11.711 1.391 1.00 96.75 334 ASN A O 1
ATOM 2265 N N . ASP A 1 335 ? 6.411 -10.967 3.389 1.00 95.69 335 ASP A N 1
ATOM 2266 C CA . ASP A 1 335 ? 7.701 -11.657 3.384 1.00 95.69 335 ASP A CA 1
ATOM 2267 C C . ASP A 1 335 ? 8.547 -11.353 2.136 1.00 95.69 335 ASP A C 1
ATOM 2269 O O . ASP A 1 335 ? 9.425 -12.143 1.754 1.00 95.69 335 ASP A O 1
ATOM 2273 N N . ASN A 1 336 ? 8.322 -10.190 1.505 1.00 93.19 336 ASN A N 1
ATOM 2274 C CA . ASN A 1 336 ? 8.986 -9.763 0.277 1.00 93.19 336 ASN A CA 1
ATOM 2275 C C . ASN A 1 336 ? 10.495 -9.602 0.500 1.00 93.19 336 ASN A C 1
ATOM 2277 O O . ASN A 1 336 ? 11.029 -8.533 0.803 1.00 93.19 336 ASN A O 1
ATOM 2281 N N . SER A 1 337 ? 11.212 -10.702 0.275 1.00 91.25 337 SER A N 1
ATOM 2282 C CA . SER A 1 337 ? 12.662 -10.829 0.438 1.00 91.25 337 SER A CA 1
ATOM 2283 C C . SER A 1 337 ? 13.469 -9.941 -0.509 1.00 91.25 337 SER A C 1
ATOM 2285 O O . SER A 1 337 ? 14.692 -9.867 -0.396 1.00 91.25 337 SER A O 1
ATOM 2287 N N . ARG A 1 338 ? 12.803 -9.278 -1.459 1.00 91.12 338 ARG A N 1
ATOM 2288 C CA . ARG A 1 338 ? 13.416 -8.425 -2.481 1.00 91.12 338 ARG A CA 1
ATOM 2289 C C . ARG A 1 338 ? 13.332 -6.945 -2.131 1.00 91.12 338 ARG A C 1
ATOM 2291 O O . ARG A 1 338 ? 14.035 -6.138 -2.737 1.00 91.12 338 ARG A O 1
ATOM 2298 N N . ALA A 1 339 ? 12.516 -6.581 -1.147 1.00 91.75 339 ALA A N 1
ATOM 2299 C CA . ALA A 1 339 ? 12.350 -5.219 -0.659 1.00 91.75 339 ALA A CA 1
ATOM 2300 C C . ALA A 1 339 ? 13.408 -4.856 0.397 1.00 91.75 339 ALA A C 1
ATOM 2302 O O . ALA A 1 339 ? 13.110 -4.282 1.437 1.00 91.75 339 ALA A O 1
ATOM 2303 N N . THR A 1 340 ? 14.674 -5.205 0.163 1.00 90.75 340 THR A N 1
ATOM 2304 C CA . THR A 1 340 ? 15.743 -5.014 1.164 1.00 90.75 340 THR A CA 1
ATOM 2305 C C . THR A 1 340 ? 16.173 -3.558 1.322 1.00 90.75 340 THR A C 1
ATOM 2307 O O . THR A 1 340 ? 16.707 -3.166 2.361 1.00 90.75 340 THR A O 1
ATOM 2310 N N . THR A 1 341 ? 15.958 -2.741 0.291 1.00 90.62 341 THR A N 1
ATOM 2311 C CA . THR A 1 341 ? 16.431 -1.354 0.279 1.00 90.62 341 THR A CA 1
ATOM 2312 C C . THR A 1 341 ? 15.318 -0.326 0.212 1.00 90.62 341 THR A C 1
ATOM 2314 O O . THR A 1 341 ? 15.618 0.834 0.473 1.00 90.62 341 THR A O 1
ATOM 2317 N N . ALA A 1 342 ? 14.090 -0.704 -0.148 1.00 94.06 342 ALA A N 1
ATOM 2318 C CA . ALA A 1 342 ? 12.945 0.198 -0.257 1.00 94.06 342 ALA A CA 1
ATOM 2319 C C . ALA A 1 342 ? 12.266 0.360 1.108 1.00 94.06 342 ALA A C 1
ATOM 2321 O O . ALA A 1 342 ? 12.121 -0.620 1.835 1.00 94.06 342 ALA A O 1
ATOM 2322 N N . TYR A 1 343 ? 11.871 1.587 1.448 1.00 96.00 343 TYR A N 1
ATOM 2323 C CA . TYR A 1 343 ? 11.243 1.897 2.734 1.00 96.00 343 TYR A CA 1
ATOM 2324 C C . TYR A 1 343 ? 9.871 2.546 2.556 1.00 96.00 343 TYR A C 1
ATOM 2326 O O . TYR A 1 343 ? 9.653 3.359 1.656 1.00 96.00 343 TYR A O 1
ATOM 2334 N N . THR A 1 344 ? 8.960 2.217 3.460 1.00 97.00 344 THR A N 1
ATOM 2335 C CA . THR A 1 344 ? 7.689 2.905 3.664 1.00 97.00 344 THR A CA 1
ATOM 2336 C C . THR A 1 344 ? 7.937 4.078 4.611 1.00 97.00 344 THR A C 1
ATOM 2338 O O . THR A 1 344 ? 8.394 3.865 5.735 1.00 97.00 344 THR A O 1
ATOM 2341 N N . PRO A 1 345 ? 7.704 5.338 4.206 1.00 92.62 345 PRO A N 1
ATOM 2342 C CA . PRO A 1 345 ? 7.742 6.446 5.147 1.00 92.62 345 PRO A CA 1
ATOM 2343 C C . PRO A 1 345 ? 6.716 6.225 6.251 1.00 92.62 345 PRO A C 1
ATOM 2345 O O . PRO A 1 345 ? 5.556 5.932 5.947 1.00 92.62 345 PRO A O 1
ATOM 2348 N N . MET A 1 346 ? 7.126 6.403 7.506 1.00 89.75 346 MET A N 1
ATOM 2349 C CA . MET A 1 346 ? 6.189 6.337 8.619 1.00 89.75 346 MET A CA 1
ATOM 2350 C C . MET A 1 346 ? 5.103 7.403 8.418 1.00 89.75 346 MET A C 1
ATOM 2352 O O . MET A 1 346 ? 5.449 8.580 8.258 1.00 89.75 346 MET A O 1
ATOM 2356 N N . PRO A 1 347 ? 3.810 7.034 8.377 1.00 83.56 347 PRO A N 1
ATOM 2357 C CA . PRO A 1 347 ? 2.750 7.996 8.127 1.00 83.56 347 PRO A CA 1
ATOM 2358 C C . PRO A 1 347 ? 2.676 9.091 9.179 1.00 83.56 347 PRO A C 1
ATOM 2360 O O . PRO A 1 347 ? 2.793 8.848 10.381 1.00 83.56 347 PRO A O 1
ATOM 2363 N N . THR A 1 348 ? 2.392 10.305 8.723 1.00 74.56 348 THR A N 1
ATOM 2364 C CA . THR A 1 348 ? 2.120 11.431 9.609 1.00 74.56 348 THR A CA 1
ATOM 2365 C C . THR A 1 348 ? 0.640 11.441 9.981 1.00 74.56 348 THR A C 1
ATOM 2367 O O . THR A 1 348 ? -0.162 12.136 9.357 1.00 74.56 348 THR A O 1
ATOM 2370 N N . ILE A 1 349 ? 0.273 10.640 10.978 1.00 64.75 349 ILE A N 1
ATOM 2371 C CA . ILE A 1 349 ? -1.067 10.630 11.578 1.00 64.75 349 ILE A CA 1
ATOM 2372 C C . ILE A 1 349 ? -0.975 11.482 12.849 1.00 64.75 349 ILE A C 1
ATOM 2374 O O . ILE A 1 349 ? -0.689 10.993 13.936 1.00 64.75 349 ILE A O 1
ATOM 2378 N N . TYR A 1 350 ? -1.082 12.802 12.692 1.00 56.91 350 TYR A N 1
ATOM 2379 C CA . TYR A 1 350 ? -0.977 13.741 13.814 1.00 56.91 350 TYR A CA 1
ATOM 2380 C C . TYR A 1 350 ? -2.341 13.985 14.438 1.00 56.91 350 TYR A C 1
ATOM 2382 O O . TYR A 1 350 ? -3.295 14.159 13.697 1.00 56.91 350 TYR A O 1
ATOM 2390 N N . SER A 1 351 ? -2.433 14.151 15.760 1.00 38.56 351 SER A N 1
ATOM 2391 C CA . SER A 1 351 ? -3.544 14.917 16.331 1.00 38.56 351 SER A CA 1
ATOM 2392 C C . SER A 1 351 ? -3.440 16.360 15.822 1.00 38.56 351 SER A C 1
ATOM 2394 O O . SER A 1 351 ? -2.361 16.950 15.818 1.00 38.56 351 SER A O 1
ATOM 2396 N N . THR A 1 352 ? -4.524 16.967 15.363 1.00 33.69 352 THR A N 1
ATOM 2397 C CA . THR A 1 352 ? -4.733 18.387 15.674 1.00 33.69 352 THR A CA 1
ATOM 2398 C C . THR A 1 352 ? -5.518 18.403 16.978 1.00 33.69 352 THR A C 1
ATOM 2400 O O . THR A 1 352 ? -6.253 17.455 17.249 1.00 33.69 352 THR A O 1
ATOM 2403 N N . ALA A 1 353 ? -5.282 19.397 17.835 1.00 28.66 353 ALA A N 1
ATOM 2404 C CA . ALA A 1 353 ? -6.080 19.579 19.046 1.00 28.66 353 ALA A CA 1
ATOM 2405 C C . ALA A 1 353 ? -7.587 19.569 18.707 1.00 28.66 353 ALA A C 1
ATOM 2407 O O . ALA A 1 353 ? -7.944 19.838 17.560 1.00 28.66 353 ALA A O 1
ATOM 2408 N N . GLU A 1 354 ? -8.410 19.198 19.690 1.00 31.62 354 GLU A N 1
ATOM 2409 C CA . GLU A 1 354 ? -9.877 19.087 19.654 1.00 31.62 354 GLU A CA 1
ATOM 2410 C C . GLU A 1 354 ? -10.591 19.905 18.560 1.00 31.62 354 GLU A C 1
ATOM 2412 O O . GLU A 1 354 ? -10.341 21.097 18.385 1.00 31.62 354 GLU A O 1
ATOM 2417 N N . GLY A 1 355 ? -11.556 19.273 17.883 1.00 34.25 355 GLY A N 1
ATOM 2418 C CA . GLY A 1 355 ? -12.600 19.990 17.139 1.00 34.25 355 GLY A CA 1
ATOM 2419 C C . GLY A 1 355 ? -12.474 20.039 15.614 1.00 34.25 355 GLY A C 1
ATOM 2420 O O . GLY A 1 355 ? -13.345 20.618 14.972 1.00 34.25 355 GLY A O 1
ATOM 2421 N N . ALA A 1 356 ? -11.466 19.413 14.998 1.00 34.38 356 ALA A N 1
ATOM 2422 C CA . ALA A 1 356 ? -11.464 19.199 13.546 1.00 34.38 356 ALA A CA 1
ATOM 2423 C C . ALA A 1 356 ? -12.255 17.926 13.204 1.00 34.38 356 ALA A C 1
ATOM 2425 O O . ALA A 1 356 ? -11.691 16.839 13.143 1.00 34.38 356 ALA A O 1
ATOM 2426 N N . ASP A 1 357 ? -13.566 18.114 13.099 1.00 33.62 357 ASP A N 1
ATOM 2427 C CA . ASP A 1 357 ? -14.591 17.279 12.469 1.00 33.62 357 ASP A CA 1
ATOM 2428 C C . ASP A 1 357 ? -14.378 15.746 12.451 1.00 33.62 357 ASP A C 1
ATOM 2430 O O . ASP A 1 357 ? -13.635 15.187 11.648 1.00 33.62 357 ASP A O 1
ATOM 2434 N N . ASN A 1 358 ? -15.112 15.058 13.330 1.00 39.19 358 ASN A N 1
ATOM 2435 C CA . ASN A 1 358 ? -15.305 13.603 13.309 1.00 39.19 358 ASN A CA 1
ATOM 2436 C C . ASN A 1 358 ? -16.449 13.187 12.356 1.00 39.19 358 ASN A C 1
ATOM 2438 O O . ASN A 1 358 ? -16.872 12.034 12.396 1.00 39.19 358 ASN A O 1
ATOM 2442 N N . SER A 1 359 ? -16.971 14.101 11.532 1.00 34.41 359 SER A N 1
ATOM 2443 C CA . SER A 1 359 ? -17.997 13.812 10.535 1.00 34.41 359 SER A CA 1
ATOM 2444 C C . SER A 1 359 ? -17.367 13.308 9.238 1.00 34.41 359 SER A C 1
ATOM 2446 O O . SER A 1 359 ? -16.505 13.960 8.647 1.00 34.41 359 SER A O 1
ATOM 2448 N N . ALA A 1 360 ? -17.870 12.177 8.746 1.00 38.69 360 ALA A N 1
ATOM 2449 C CA . ALA A 1 360 ? -17.559 11.544 7.459 1.00 38.69 360 ALA A CA 1
ATOM 2450 C C . ALA A 1 360 ? -17.829 12.428 6.211 1.00 38.69 360 ALA A C 1
ATOM 2452 O O . ALA A 1 360 ? -17.753 11.969 5.071 1.00 38.69 360 ALA A O 1
ATOM 2453 N N . THR A 1 361 ? -18.145 13.712 6.398 1.00 34.28 361 THR A N 1
ATOM 2454 C CA . THR A 1 361 ? -18.568 14.648 5.352 1.00 34.28 361 THR A CA 1
ATOM 2455 C C . THR A 1 361 ? -17.516 15.693 4.974 1.00 34.28 361 THR A C 1
ATOM 2457 O O . THR A 1 361 ? -17.689 16.350 3.946 1.00 34.28 361 THR A O 1
ATOM 2460 N N . THR A 1 362 ? -16.403 15.835 5.710 1.00 34.22 362 THR A N 1
ATOM 2461 C CA . THR A 1 362 ? -15.320 16.766 5.337 1.00 34.22 362 THR A CA 1
ATOM 2462 C C . THR A 1 362 ? -13.946 16.092 5.249 1.00 34.22 362 THR A C 1
ATOM 2464 O O . THR A 1 362 ? -13.608 15.141 5.942 1.00 34.22 362 THR A O 1
ATOM 2467 N N . SER A 1 363 ? -13.150 16.559 4.289 1.00 44.41 363 SER A N 1
ATOM 2468 C CA . SER A 1 363 ? -11.965 15.932 3.694 1.00 44.41 363 SER A CA 1
ATOM 2469 C C . SER A 1 363 ? -10.712 15.840 4.583 1.00 44.41 363 SER A C 1
ATOM 2471 O O . SER A 1 363 ? -9.598 16.044 4.088 1.00 44.41 363 SER A O 1
ATOM 2473 N N . THR A 1 364 ? -10.832 15.590 5.884 1.00 48.06 364 THR A N 1
ATOM 2474 C CA . THR A 1 364 ? -9.667 15.503 6.772 1.00 48.06 364 THR A CA 1
ATOM 2475 C C . THR A 1 364 ? -9.625 14.152 7.464 1.00 48.06 364 THR A C 1
ATOM 2477 O O . THR A 1 364 ? -10.405 13.890 8.368 1.00 48.06 364 THR A O 1
ATOM 2480 N N . GLY A 1 365 ? -8.701 13.291 7.024 1.00 56.19 365 GLY A N 1
ATOM 2481 C CA . GLY A 1 365 ? -8.483 11.960 7.596 1.00 56.19 365 GLY A CA 1
ATOM 2482 C C . GLY A 1 365 ? -8.268 11.947 9.107 1.00 56.19 365 GLY A C 1
ATOM 2483 O O . GLY A 1 365 ? -8.025 12.983 9.723 1.00 56.19 365 GLY A O 1
ATOM 2484 N N . PHE A 1 366 ? -8.311 10.747 9.697 1.00 63.78 366 PHE A N 1
ATOM 2485 C CA . PHE A 1 366 ? -8.123 10.556 11.137 1.00 63.78 366 PHE A CA 1
ATOM 2486 C C . PHE A 1 366 ? -6.822 11.202 11.628 1.00 63.78 366 PHE A C 1
ATOM 2488 O O . PHE A 1 366 ? -5.763 11.056 11.003 1.00 63.78 366 PHE A O 1
ATOM 2495 N N . LYS A 1 367 ? -6.932 11.884 12.770 1.00 62.34 367 LYS A N 1
ATOM 2496 C CA . LYS A 1 367 ? -5.880 12.653 13.426 1.00 62.34 367 LYS A CA 1
ATOM 2497 C C . LYS A 1 367 ? -5.872 12.351 14.923 1.00 62.34 367 LYS A C 1
ATOM 2499 O O . LYS A 1 367 ? -6.678 12.895 15.669 1.00 62.34 367 LYS A O 1
ATOM 2504 N N . GLY A 1 368 ? -4.961 11.501 15.384 1.00 63.53 368 GLY A N 1
ATOM 2505 C CA . GLY A 1 368 ? -4.898 11.100 16.791 1.00 63.53 368 GLY A CA 1
ATOM 2506 C C . GLY A 1 368 ? -3.900 9.972 17.036 1.00 63.53 368 GLY A C 1
ATOM 2507 O O . GLY A 1 368 ? -3.336 9.456 16.071 1.00 63.53 368 GLY A O 1
ATOM 2508 N N . PRO A 1 369 ? -3.662 9.589 18.305 1.00 68.75 369 PRO A N 1
ATOM 2509 C CA . PRO A 1 369 ? -2.917 8.372 18.584 1.00 68.75 369 PRO A CA 1
ATOM 2510 C C . PRO A 1 369 ? -3.672 7.167 18.031 1.00 68.75 369 PRO A C 1
ATOM 2512 O O . PRO A 1 369 ? -4.904 7.122 18.051 1.00 68.75 369 PRO A O 1
ATOM 2515 N N . LEU A 1 370 ? -2.917 6.195 17.544 1.00 81.50 370 LEU A N 1
ATOM 2516 C CA . LEU A 1 370 ? -3.479 4.927 17.111 1.00 81.50 370 LEU A CA 1
ATOM 2517 C C . LEU A 1 370 ? -3.715 4.029 18.318 1.00 81.50 370 LEU A C 1
ATOM 2519 O O . LEU A 1 370 ? -2.982 4.079 19.304 1.00 81.50 370 LEU A O 1
ATOM 2523 N N . PHE A 1 371 ? -4.729 3.182 18.221 1.00 82.81 371 PHE A N 1
ATOM 2524 C CA . PHE A 1 371 ? -4.875 2.065 19.135 1.00 82.81 371 PHE A CA 1
ATOM 2525 C C . PHE A 1 371 ? -3.753 1.052 18.885 1.00 82.81 371 PHE A C 1
ATOM 2527 O O . PHE A 1 371 ? -3.024 0.710 19.807 1.00 82.81 371 PHE A O 1
ATOM 2534 N N . GLY A 1 372 ? -3.549 0.633 17.635 1.00 87.50 372 GLY A N 1
ATOM 2535 C CA . GLY A 1 372 ? -2.529 -0.352 17.276 1.00 87.50 372 GLY A CA 1
ATOM 2536 C C . GLY A 1 372 ? -1.705 0.062 16.066 1.00 87.50 372 GLY A C 1
ATOM 2537 O O . GLY A 1 372 ? -2.212 0.696 15.142 1.00 87.50 372 GLY A O 1
ATOM 2538 N N . THR A 1 373 ? -0.433 -0.316 16.060 1.00 92.19 373 THR A N 1
ATOM 2539 C CA . THR A 1 373 ? 0.435 -0.237 14.887 1.00 92.19 373 THR A CA 1
ATOM 2540 C C . THR A 1 373 ? 1.221 -1.530 14.752 1.00 92.19 373 THR A C 1
ATOM 2542 O O . THR A 1 373 ? 1.897 -1.931 15.698 1.00 92.19 373 THR A O 1
ATOM 2545 N N . GLU A 1 374 ? 1.168 -2.147 13.577 1.00 95.06 374 GLU A N 1
ATOM 2546 C CA . GLU A 1 374 ? 1.887 -3.381 13.271 1.00 95.06 374 GLU A CA 1
ATOM 2547 C C . GLU A 1 374 ? 2.812 -3.181 12.072 1.00 95.06 374 GLU A C 1
ATOM 2549 O O . GLU A 1 374 ? 2.376 -2.770 10.995 1.00 95.06 374 GLU A O 1
ATOM 2554 N N . VAL A 1 375 ? 4.093 -3.494 12.249 1.00 97.31 375 VAL A N 1
ATOM 2555 C CA . VAL A 1 375 ? 5.097 -3.524 11.183 1.00 97.31 375 VAL A CA 1
ATOM 2556 C C . VAL A 1 375 ? 5.614 -4.953 11.077 1.00 97.31 375 VAL A C 1
ATOM 2558 O O . VAL A 1 375 ? 6.338 -5.414 11.962 1.00 97.31 375 VAL A O 1
ATOM 2561 N N . LYS A 1 376 ? 5.215 -5.673 10.023 1.00 96.44 376 LYS A N 1
ATOM 2562 C CA . LYS A 1 376 ? 5.407 -7.128 9.942 1.00 96.44 376 LYS A CA 1
ATOM 2563 C C . LYS A 1 376 ? 5.859 -7.645 8.575 1.00 96.44 376 LYS A C 1
ATOM 2565 O O . LYS A 1 376 ? 5.728 -6.966 7.556 1.00 96.44 376 LYS A O 1
ATOM 2570 N N . ARG A 1 377 ? 6.383 -8.878 8.566 1.00 96.31 377 ARG A N 1
ATOM 2571 C CA . ARG A 1 377 ? 6.668 -9.690 7.366 1.00 96.31 377 ARG A CA 1
ATOM 2572 C C . ARG A 1 377 ? 7.536 -8.962 6.337 1.00 96.31 377 ARG A C 1
ATOM 2574 O O . ARG A 1 377 ? 7.134 -8.714 5.195 1.00 96.31 377 ARG A O 1
ATOM 2581 N N . LYS A 1 378 ? 8.747 -8.594 6.764 1.00 95.81 378 LYS A N 1
ATOM 2582 C CA . LYS A 1 378 ? 9.759 -7.827 6.005 1.00 95.81 378 LYS A CA 1
ATOM 2583 C C . LYS A 1 378 ? 9.332 -6.426 5.582 1.00 95.81 378 LYS A C 1
ATOM 2585 O O . LYS A 1 378 ? 9.846 -5.884 4.593 1.00 95.81 378 LYS A O 1
ATOM 2590 N N . ALA A 1 379 ? 8.425 -5.815 6.332 1.00 97.38 379 ALA A N 1
ATOM 2591 C CA . ALA A 1 379 ? 8.174 -4.391 6.217 1.00 97.38 379 ALA A CA 1
ATOM 2592 C C . ALA A 1 379 ? 9.402 -3.591 6.679 1.00 97.38 379 ALA A C 1
ATOM 2594 O O . ALA A 1 379 ? 10.116 -3.954 7.615 1.00 97.38 379 ALA A O 1
ATOM 2595 N N . ARG A 1 380 ? 9.670 -2.485 5.985 1.00 96.56 380 ARG A N 1
ATOM 2596 C CA . ARG A 1 380 ? 10.793 -1.592 6.281 1.00 96.56 380 ARG A CA 1
ATOM 2597 C C . ARG A 1 380 ? 10.285 -0.176 6.362 1.00 96.56 380 ARG A C 1
ATOM 2599 O O . ARG A 1 380 ? 9.745 0.333 5.383 1.00 96.56 380 ARG A O 1
ATOM 2606 N N . VAL A 1 381 ? 10.477 0.468 7.501 1.00 95.75 381 VAL A N 1
ATOM 2607 C CA . VAL A 1 381 ? 9.889 1.779 7.779 1.00 95.75 381 VAL A CA 1
ATOM 2608 C C . VAL A 1 381 ? 10.969 2.835 7.950 1.00 95.75 381 VAL A C 1
ATOM 2610 O O . VAL A 1 381 ? 12.020 2.593 8.541 1.00 95.75 381 VAL A O 1
ATOM 2613 N N . ASN A 1 382 ? 10.727 4.026 7.410 1.00 92.81 382 ASN A N 1
ATOM 2614 C CA . ASN A 1 382 ? 11.611 5.174 7.567 1.00 92.81 382 ASN A CA 1
ATOM 2615 C C . ASN A 1 382 ? 10.871 6.348 8.219 1.00 92.81 382 ASN A C 1
ATOM 2617 O O . ASN A 1 382 ? 9.942 6.905 7.634 1.00 92.81 382 ASN A O 1
ATOM 2621 N N . PHE A 1 383 ? 11.320 6.774 9.394 1.00 87.56 383 PHE A N 1
ATOM 2622 C CA . PHE A 1 383 ? 10.896 8.015 10.028 1.00 87.56 383 PHE A CA 1
ATOM 2623 C C . PHE A 1 383 ? 11.554 9.193 9.298 1.00 87.56 383 PHE A C 1
ATOM 2625 O O . PHE A 1 383 ? 12.745 9.476 9.452 1.00 87.56 383 PHE A O 1
ATOM 2632 N N . GLN A 1 384 ? 10.777 9.865 8.446 1.00 70.88 384 GLN A N 1
ATOM 2633 C CA . GLN A 1 384 ? 11.251 11.014 7.680 1.00 70.88 384 GLN A CA 1
ATOM 2634 C C . GLN A 1 384 ? 11.297 12.267 8.570 1.00 70.88 384 GLN A C 1
ATOM 2636 O O . GLN A 1 384 ? 10.274 12.712 9.079 1.00 70.88 384 GLN A O 1
ATOM 2641 N N . GLY A 1 385 ? 12.488 12.847 8.739 1.00 53.09 385 GLY A N 1
ATOM 2642 C CA . GLY A 1 385 ? 12.685 14.117 9.443 1.00 53.09 385 GLY A CA 1
ATOM 2643 C C . GLY A 1 385 ? 14.123 14.297 9.926 1.00 53.09 385 GLY A C 1
ATOM 2644 O O . GLY A 1 385 ? 14.521 13.707 10.924 1.00 53.09 385 GLY A O 1
ATOM 2645 N N . THR A 1 386 ? 14.912 15.127 9.239 1.00 36.88 386 THR A N 1
ATOM 2646 C CA . THR A 1 386 ? 16.239 15.577 9.710 1.00 36.88 386 THR A CA 1
ATOM 2647 C C . THR A 1 386 ? 16.142 16.673 10.773 1.00 36.88 386 THR A C 1
ATOM 2649 O O . THR A 1 386 ? 17.114 16.952 11.469 1.00 36.88 386 THR A O 1
ATOM 2652 N N . THR A 1 387 ? 14.963 17.267 10.955 1.00 39.41 387 THR A N 1
ATOM 2653 C CA . THR A 1 387 ? 14.718 18.360 11.896 1.00 39.41 387 THR A CA 1
ATOM 2654 C C . THR A 1 387 ? 13.461 18.085 12.707 1.00 39.41 387 THR A C 1
ATOM 2656 O O . THR A 1 387 ? 12.358 18.509 12.380 1.00 39.41 387 THR A O 1
ATOM 2659 N N . TRP A 1 388 ? 13.640 17.405 13.837 1.00 41.41 388 TRP A N 1
ATOM 2660 C CA . TRP A 1 388 ? 12.754 17.632 14.973 1.00 41.41 388 TRP A CA 1
ATOM 2661 C C . TRP A 1 388 ? 12.980 19.070 15.435 1.00 41.41 388 TRP A C 1
ATOM 2663 O O . TRP A 1 388 ? 13.948 19.345 16.149 1.00 41.41 388 TRP A O 1
ATOM 2673 N N . SER A 1 389 ? 12.131 19.996 14.992 1.00 45.50 389 SER A N 1
ATOM 2674 C CA . SER A 1 389 ? 11.871 21.173 15.814 1.00 45.50 389 SER A CA 1
ATOM 2675 C C . SER A 1 389 ? 11.191 20.685 17.097 1.00 45.50 389 SER A C 1
ATOM 2677 O O . SER A 1 389 ? 10.568 19.624 17.099 1.00 45.50 389 SER A O 1
ATOM 2679 N N . ALA A 1 390 ? 11.254 21.444 18.190 1.00 43.62 390 ALA A N 1
ATOM 2680 C CA . ALA A 1 390 ? 10.477 21.131 19.396 1.00 43.62 390 ALA A CA 1
ATOM 2681 C C . ALA A 1 390 ? 8.951 21.013 19.132 1.00 43.62 390 ALA A C 1
ATOM 2683 O O . ALA A 1 390 ? 8.210 20.572 20.003 1.00 43.62 390 ALA A O 1
ATOM 2684 N N . SER A 1 391 ? 8.495 21.402 17.934 1.00 43.88 391 SER A N 1
ATOM 2685 C CA . SER A 1 391 ? 7.121 21.321 17.435 1.00 43.88 391 SER A CA 1
ATOM 2686 C C . SER A 1 391 ? 6.811 20.044 16.636 1.00 43.88 391 SER A C 1
ATOM 2688 O O . SER A 1 391 ? 5.643 19.799 16.336 1.00 43.88 391 SER A O 1
ATOM 2690 N N . ALA A 1 392 ? 7.813 19.246 16.245 1.00 52.94 392 ALA A N 1
ATOM 2691 C CA . ALA A 1 392 ? 7.575 17.963 15.587 1.00 52.94 392 ALA A CA 1
ATOM 2692 C C . ALA A 1 392 ? 6.909 17.009 16.589 1.00 52.94 392 ALA A C 1
ATOM 2694 O O . ALA A 1 392 ? 7.353 16.894 17.728 1.00 52.94 392 ALA A O 1
ATOM 2695 N N . ARG A 1 393 ? 5.799 16.373 16.196 1.00 64.38 393 ARG A N 1
ATOM 2696 C CA . ARG A 1 393 ? 5.045 15.481 17.087 1.00 64.38 393 ARG A CA 1
ATOM 2697 C C . ARG A 1 393 ? 5.569 14.043 16.950 1.00 64.38 393 ARG A C 1
ATOM 2699 O O . ARG A 1 393 ? 5.817 13.606 15.824 1.00 64.38 393 ARG A O 1
ATOM 2706 N N . PRO A 1 394 ? 5.735 13.315 18.064 1.00 72.75 394 PRO A N 1
ATOM 2707 C CA . PRO A 1 394 ? 6.181 11.925 18.060 1.00 72.75 394 PRO A CA 1
ATOM 2708 C C . PRO A 1 394 ? 5.099 11.029 17.459 1.00 72.75 394 PRO A C 1
ATOM 2710 O O . PRO A 1 394 ? 3.905 11.326 17.580 1.00 72.75 394 PRO A O 1
ATOM 2713 N N . PHE A 1 395 ? 5.497 9.918 16.840 1.00 81.31 395 PHE A N 1
ATOM 2714 C CA . PHE A 1 395 ? 4.520 8.920 16.420 1.00 81.31 395 PHE A CA 1
ATOM 2715 C C . PHE A 1 395 ? 3.941 8.257 17.668 1.00 81.31 395 PHE A C 1
ATOM 2717 O O . PHE A 1 395 ? 4.702 7.837 18.537 1.00 81.31 395 PHE A O 1
ATOM 2724 N N . SER A 1 396 ? 2.613 8.209 17.778 1.00 80.56 396 SER A N 1
ATOM 2725 C CA . SER A 1 396 ? 1.932 7.749 18.990 1.00 80.56 396 SER A CA 1
ATOM 2726 C C . SER A 1 396 ? 0.992 6.586 18.693 1.00 80.56 396 SER A C 1
ATOM 2728 O O . SER A 1 396 ? 0.098 6.719 17.857 1.00 80.56 396 SER A O 1
ATOM 2730 N N . SER A 1 397 ? 1.169 5.471 19.400 1.00 82.94 397 SER A N 1
ATOM 2731 C CA . SER A 1 397 ? 0.320 4.279 19.290 1.00 82.94 397 SER A CA 1
ATOM 2732 C C . SER A 1 397 ? 0.190 3.604 20.651 1.00 82.94 397 SER A C 1
ATOM 2734 O O . SER A 1 397 ? 1.184 3.498 21.355 1.00 82.94 397 SER A O 1
ATOM 2736 N N . CYS A 1 398 ? -0.982 3.121 21.056 1.00 81.62 398 CYS A N 1
ATOM 2737 C CA . CYS A 1 398 ? -1.095 2.393 22.325 1.00 81.62 398 CYS A CA 1
ATOM 2738 C C . CYS A 1 398 ? -0.332 1.072 22.263 1.00 81.62 398 CYS A C 1
ATOM 2740 O O . CYS A 1 398 ? 0.499 0.818 23.127 1.00 81.62 398 CYS A O 1
ATOM 2742 N N . TYR A 1 399 ? -0.553 0.292 21.211 1.00 85.19 399 TYR A N 1
ATOM 2743 C CA . TYR A 1 399 ? 0.167 -0.943 20.933 1.00 85.19 399 TYR A CA 1
ATOM 2744 C C . TYR A 1 399 ? 1.056 -0.751 19.713 1.00 85.19 399 TYR A C 1
ATOM 2746 O O . TYR A 1 399 ? 0.618 -0.203 18.699 1.00 85.19 399 TYR A O 1
ATOM 2754 N N . PHE A 1 400 ? 2.303 -1.189 19.801 1.00 91.06 400 PHE A N 1
ATOM 2755 C CA . PHE A 1 400 ? 3.230 -1.161 18.680 1.00 91.06 400 PHE A CA 1
ATOM 2756 C C . PHE A 1 400 ? 3.974 -2.485 18.577 1.00 91.06 400 PHE A C 1
ATOM 2758 O O . PHE A 1 400 ? 4.626 -2.904 19.535 1.00 91.06 400 PHE A O 1
ATOM 2765 N N . THR A 1 401 ? 3.913 -3.122 17.414 1.00 94.62 401 THR A N 1
ATOM 2766 C CA . THR A 1 401 ? 4.675 -4.336 17.122 1.00 94.62 401 THR A CA 1
ATOM 2767 C C . THR A 1 401 ? 5.588 -4.110 15.921 1.00 94.62 401 THR A C 1
ATOM 2769 O O . THR A 1 401 ? 5.183 -3.563 14.894 1.00 94.62 401 THR A O 1
ATOM 2772 N N . LEU A 1 402 ? 6.843 -4.526 16.057 1.00 96.38 402 LEU A N 1
ATOM 2773 C CA . LEU A 1 402 ? 7.809 -4.630 14.969 1.00 96.38 402 LEU A CA 1
ATOM 2774 C C . LEU A 1 402 ? 8.282 -6.076 14.929 1.00 96.38 402 LEU A C 1
ATOM 2776 O O . LEU A 1 402 ? 8.945 -6.485 15.870 1.00 96.38 402 LEU A O 1
ATOM 2780 N N . SER A 1 403 ? 7.966 -6.832 13.878 1.00 95.75 403 SER A N 1
ATOM 2781 C CA . SER A 1 403 ? 8.399 -8.230 13.758 1.00 95.75 403 SER A CA 1
ATOM 2782 C C . SER A 1 403 ? 9.913 -8.359 13.563 1.00 95.75 403 SER A C 1
ATOM 2784 O O . SER A 1 403 ? 10.568 -7.449 13.055 1.00 95.75 403 SER A O 1
ATOM 2786 N N . SER A 1 404 ? 10.460 -9.530 13.892 1.00 95.00 404 SER A N 1
ATOM 2787 C CA . SER A 1 404 ? 11.904 -9.812 13.847 1.00 95.00 404 SER A CA 1
ATOM 2788 C C . SER A 1 404 ? 12.559 -9.745 12.472 1.00 95.00 404 SER A C 1
ATOM 2790 O O . SER A 1 404 ? 13.773 -9.600 12.359 1.00 95.00 404 SER A O 1
ATOM 2792 N N . ASP A 1 405 ? 11.772 -9.837 11.412 1.00 94.38 405 ASP A N 1
ATOM 2793 C CA . ASP A 1 405 ? 12.222 -9.731 10.029 1.00 94.38 405 ASP A CA 1
ATOM 2794 C C . ASP A 1 405 ? 11.955 -8.347 9.410 1.00 94.38 405 ASP A C 1
ATOM 2796 O O . ASP A 1 405 ? 12.300 -8.105 8.245 1.00 94.38 405 ASP A O 1
ATOM 2800 N N . SER A 1 406 ? 11.362 -7.442 10.187 1.00 96.94 406 SER A N 1
ATOM 2801 C CA . SER A 1 406 ? 11.077 -6.060 9.818 1.00 96.94 406 SER A CA 1
ATOM 2802 C C . SER A 1 406 ? 12.095 -5.108 10.436 1.00 96.94 406 SER A C 1
ATOM 2804 O O . SER A 1 406 ? 12.781 -5.433 11.403 1.00 96.94 406 SER A O 1
ATOM 2806 N N . ASN A 1 407 ? 12.224 -3.909 9.867 1.00 95.06 407 ASN A N 1
ATOM 2807 C CA . ASN A 1 407 ? 13.134 -2.909 10.417 1.00 95.06 407 ASN A CA 1
ATOM 2808 C C . ASN A 1 407 ? 12.603 -1.482 10.342 1.00 95.06 407 ASN A C 1
ATOM 2810 O O . ASN A 1 407 ? 11.740 -1.138 9.529 1.00 95.06 407 ASN A O 1
ATOM 2814 N N . MET A 1 408 ? 13.169 -0.634 11.192 1.00 94.88 408 MET A N 1
ATOM 2815 C CA . MET A 1 408 ? 12.898 0.792 11.228 1.00 94.88 408 MET A CA 1
ATOM 2816 C C . MET A 1 408 ? 14.193 1.587 11.169 1.00 94.88 408 MET A C 1
ATOM 2818 O O . MET A 1 408 ? 15.224 1.208 11.733 1.00 94.88 408 MET A O 1
ATOM 2822 N N . LYS A 1 409 ? 14.139 2.733 10.496 1.00 93.56 409 LYS A N 1
ATOM 2823 C CA . LYS A 1 409 ? 15.237 3.692 10.509 1.00 93.56 409 LYS A CA 1
ATOM 2824 C C . LYS A 1 409 ? 14.767 5.135 10.515 1.00 93.56 409 LYS A C 1
ATOM 2826 O O . LYS A 1 409 ? 13.612 5.416 10.210 1.00 93.56 409 LYS A O 1
ATOM 2831 N N . GLY A 1 410 ? 15.680 6.056 10.786 1.00 90.19 410 GLY A N 1
ATOM 2832 C CA . GLY A 1 410 ? 15.462 7.485 10.581 1.00 90.19 410 GLY A CA 1
ATOM 2833 C C . GLY A 1 410 ? 16.642 8.309 11.072 1.00 90.19 410 GLY A C 1
ATOM 2834 O O . GLY A 1 410 ? 17.547 7.794 11.719 1.00 90.19 410 GLY A O 1
ATOM 2835 N N . ALA A 1 411 ? 16.641 9.615 10.812 1.00 87.94 411 ALA A N 1
ATOM 2836 C CA . ALA A 1 411 ? 17.558 10.484 11.551 1.00 87.94 411 ALA A CA 1
ATOM 2837 C C . ALA A 1 411 ? 17.178 10.480 13.040 1.00 87.94 411 ALA A C 1
ATOM 2839 O O . ALA A 1 411 ? 18.037 10.319 13.909 1.00 87.94 411 ALA A O 1
ATOM 2840 N N . LYS A 1 412 ? 15.876 10.592 13.320 1.00 86.44 412 LYS A N 1
ATOM 2841 C CA . LYS A 1 412 ? 15.271 10.406 14.639 1.00 86.44 412 LYS A CA 1
ATOM 2842 C C . LYS A 1 412 ? 14.154 9.373 14.554 1.00 86.44 412 LYS A C 1
ATOM 2844 O O . LYS A 1 412 ? 13.418 9.372 13.572 1.00 86.44 412 LYS A O 1
ATOM 2849 N N . VAL A 1 413 ? 14.000 8.563 15.597 1.00 89.94 413 VAL A N 1
ATOM 2850 C CA . VAL A 1 413 ? 12.893 7.610 15.760 1.00 89.94 413 VAL A CA 1
ATOM 2851 C C . VAL A 1 413 ? 12.156 7.930 17.069 1.00 89.94 413 VAL A C 1
ATOM 2853 O O . VAL A 1 413 ? 12.521 7.389 18.111 1.00 89.94 413 VAL A O 1
ATOM 2856 N N . PRO A 1 414 ? 11.186 8.869 17.048 1.00 86.31 414 PRO A N 1
ATOM 2857 C CA . PRO A 1 414 ? 10.380 9.228 18.211 1.00 86.31 414 PRO A CA 1
ATOM 2858 C C . PRO A 1 414 ? 9.103 8.376 18.271 1.00 86.31 414 PRO A C 1
ATOM 2860 O O . PRO A 1 414 ? 8.143 8.622 17.533 1.00 86.31 414 PRO A O 1
ATOM 2863 N N . LEU A 1 415 ? 9.099 7.384 19.155 1.00 86.44 415 LEU A N 1
ATOM 2864 C CA . LEU A 1 415 ? 8.024 6.417 19.341 1.00 86.44 415 LEU A CA 1
ATOM 2865 C C . LEU A 1 415 ? 7.403 6.571 20.736 1.00 86.44 415 LEU A C 1
ATOM 2867 O O . LEU A 1 415 ? 7.984 6.183 21.743 1.00 86.44 415 LEU A O 1
ATOM 2871 N N . HIS A 1 416 ? 6.205 7.137 20.811 1.00 84.62 416 HIS A N 1
ATOM 2872 C CA . HIS A 1 416 ? 5.444 7.245 22.053 1.00 84.62 416 HIS A CA 1
ATOM 2873 C C . HIS A 1 416 ? 4.409 6.126 22.115 1.00 84.62 416 HIS A C 1
ATOM 2875 O O . HIS A 1 416 ? 3.469 6.092 21.321 1.00 84.62 416 HIS A O 1
ATOM 2881 N N . VAL A 1 417 ? 4.591 5.193 23.039 1.00 83.88 417 VAL A N 1
ATOM 2882 C CA . VAL A 1 417 ? 3.861 3.924 23.051 1.00 83.88 417 VAL A CA 1
ATOM 2883 C C . VAL A 1 417 ? 3.499 3.501 24.453 1.00 83.88 417 VAL A C 1
ATOM 2885 O O . VAL A 1 417 ? 4.266 3.747 25.369 1.00 83.88 417 VAL A O 1
ATOM 2888 N N . HIS A 1 418 ? 2.347 2.856 24.626 1.00 83.69 418 HIS A N 1
ATOM 2889 C CA . HIS A 1 418 ? 1.955 2.313 25.928 1.00 83.69 418 HIS A CA 1
ATOM 2890 C C . HIS A 1 418 ? 2.487 0.889 26.100 1.00 83.69 418 HIS A C 1
ATOM 2892 O O . HIS A 1 418 ? 3.052 0.538 27.131 1.00 83.69 418 HIS A O 1
ATOM 2898 N N . GLN A 1 419 ? 2.362 0.072 25.059 1.00 86.50 419 GLN A N 1
ATOM 2899 C CA . GLN A 1 419 ? 2.927 -1.265 24.974 1.00 86.50 419 GLN A CA 1
ATOM 2900 C C . GLN A 1 419 ? 3.673 -1.433 23.654 1.00 86.50 419 GLN A C 1
ATOM 2902 O O . GLN A 1 419 ? 3.127 -1.172 22.581 1.00 86.50 419 GLN A O 1
ATOM 2907 N N . ALA A 1 420 ? 4.919 -1.891 23.735 1.00 90.00 420 ALA A N 1
ATOM 2908 C CA . ALA A 1 420 ? 5.761 -2.142 22.576 1.00 90.00 420 ALA A CA 1
ATOM 2909 C C . ALA A 1 420 ? 6.382 -3.540 22.614 1.00 90.00 420 ALA A C 1
ATOM 2911 O O . ALA A 1 420 ? 6.975 -3.938 23.620 1.00 90.00 420 ALA A O 1
ATOM 2912 N N . ALA A 1 421 ? 6.277 -4.248 21.492 1.00 92.88 421 ALA A N 1
ATOM 2913 C CA . ALA A 1 421 ? 7.049 -5.444 21.175 1.00 92.88 421 ALA A CA 1
ATOM 2914 C C . ALA A 1 421 ? 7.951 -5.119 19.978 1.00 92.88 421 ALA A C 1
ATOM 2916 O O . ALA A 1 421 ? 7.490 -4.992 18.842 1.00 92.88 421 ALA A O 1
ATOM 2917 N N . LEU A 1 422 ? 9.227 -4.885 20.257 1.00 93.88 422 LEU A N 1
ATOM 2918 C CA . LEU A 1 422 ? 10.228 -4.426 19.304 1.00 93.88 422 LEU A CA 1
ATOM 2919 C C . LEU A 1 422 ? 11.163 -5.587 18.992 1.00 93.88 422 LEU A C 1
ATOM 2921 O O . LEU A 1 422 ? 12.237 -5.679 19.572 1.00 93.88 422 LEU A O 1
ATOM 2925 N N . ASP A 1 423 ? 10.709 -6.482 18.120 1.00 93.81 423 ASP A N 1
ATOM 2926 C CA . ASP A 1 423 ? 11.397 -7.734 17.810 1.00 93.81 423 ASP A CA 1
ATOM 2927 C C . ASP A 1 423 ? 12.394 -7.613 16.649 1.00 93.81 423 ASP A C 1
ATOM 2929 O O . ASP A 1 423 ? 13.220 -8.510 16.465 1.00 93.81 423 ASP A O 1
ATOM 2933 N N . GLY A 1 424 ? 12.295 -6.538 15.864 1.00 94.00 424 GLY A N 1
ATOM 2934 C CA . GLY A 1 424 ? 13.181 -6.215 14.746 1.00 94.00 424 GLY A CA 1
ATOM 2935 C C . GLY A 1 424 ? 14.112 -5.030 15.016 1.00 94.00 424 GLY A C 1
ATOM 2936 O O . GLY A 1 424 ? 14.055 -4.374 16.057 1.00 94.00 424 GLY A O 1
ATOM 2937 N N . ASP A 1 425 ? 14.960 -4.724 14.035 1.00 95.50 425 ASP A N 1
ATOM 2938 C CA . ASP A 1 425 ? 16.014 -3.719 14.187 1.00 95.50 425 ASP A CA 1
ATOM 2939 C C . ASP A 1 425 ? 15.495 -2.281 14.067 1.00 95.50 425 ASP A C 1
ATOM 2941 O O . ASP A 1 425 ? 14.758 -1.936 13.136 1.00 95.50 425 ASP A O 1
ATOM 2945 N N . ILE A 1 426 ? 15.976 -1.402 14.946 1.00 95.62 426 ILE A N 1
ATOM 2946 C CA . ILE A 1 426 ? 15.750 0.044 14.897 1.00 95.62 426 ILE A CA 1
ATOM 2947 C C . ILE A 1 426 ? 17.096 0.757 14.818 1.00 95.62 426 ILE A C 1
ATOM 2949 O O . ILE A 1 426 ? 17.932 0.664 15.716 1.00 95.62 426 ILE A O 1
ATOM 2953 N N . THR A 1 427 ? 17.288 1.533 13.755 1.00 94.69 427 THR A N 1
ATOM 2954 C CA . THR A 1 427 ? 18.532 2.275 13.519 1.00 94.69 427 THR A CA 1
ATOM 2955 C C . THR A 1 427 ? 18.288 3.779 13.435 1.00 94.69 427 THR A C 1
ATOM 2957 O O . THR A 1 427 ? 17.327 4.240 12.820 1.00 94.69 427 THR A O 1
ATOM 2960 N N . ALA A 1 428 ? 19.163 4.585 14.027 1.00 92.44 428 ALA A N 1
ATOM 2961 C CA . ALA A 1 428 ? 19.100 6.033 13.896 1.00 92.44 428 ALA A CA 1
ATOM 2962 C C . ALA A 1 428 ? 20.477 6.691 13.811 1.00 92.44 428 ALA A C 1
ATOM 2964 O O . ALA A 1 428 ? 21.500 6.108 14.170 1.00 92.44 428 ALA A O 1
ATOM 2965 N N . THR A 1 429 ? 20.502 7.935 13.332 1.00 90.38 429 THR A N 1
ATOM 2966 C CA . THR A 1 429 ? 21.737 8.734 13.237 1.00 90.38 429 THR A CA 1
ATOM 2967 C C . THR A 1 429 ? 21.771 9.923 14.194 1.00 90.38 429 THR A C 1
ATOM 2969 O O . THR A 1 429 ? 22.790 10.599 14.273 1.00 90.38 429 THR A O 1
ATOM 2972 N N . SER A 1 430 ? 20.677 10.227 14.903 1.00 88.50 430 SER A N 1
ATOM 2973 C CA . SER A 1 430 ? 20.652 11.339 15.868 1.00 88.50 430 SER A CA 1
ATOM 2974 C C . SER A 1 430 ? 19.844 11.102 17.147 1.00 88.50 430 SER A C 1
ATOM 2976 O O . SER A 1 430 ? 20.202 11.684 18.171 1.00 88.50 430 SER A O 1
ATOM 2978 N N . LEU A 1 431 ? 18.790 10.278 17.139 1.00 89.06 431 LEU A N 1
ATOM 2979 C CA . LEU A 1 431 ? 18.050 9.922 18.358 1.00 89.06 431 LEU A CA 1
ATOM 2980 C C . LEU A 1 431 ? 17.147 8.704 18.134 1.00 89.06 431 LEU A C 1
ATOM 2982 O O . LEU A 1 431 ? 16.391 8.681 17.164 1.00 89.06 431 LEU A O 1
ATOM 2986 N N . ILE A 1 432 ? 17.142 7.765 19.074 1.00 91.88 432 ILE A N 1
ATOM 2987 C CA . ILE A 1 432 ? 16.015 6.849 19.300 1.00 91.88 432 ILE A CA 1
ATOM 2988 C C . ILE A 1 432 ? 15.365 7.283 20.615 1.00 91.88 432 ILE A C 1
ATOM 2990 O O . ILE A 1 432 ? 16.064 7.382 21.621 1.00 91.88 432 ILE A O 1
ATOM 2994 N N . ASP A 1 433 ? 14.071 7.598 20.595 1.00 89.38 433 ASP A N 1
ATOM 2995 C CA . ASP A 1 433 ? 13.305 8.031 21.770 1.00 89.38 433 ASP A CA 1
ATOM 2996 C C . ASP A 1 433 ? 12.020 7.210 21.855 1.00 89.38 433 ASP A C 1
ATOM 2998 O O . ASP A 1 433 ? 11.095 7.423 21.073 1.00 89.38 433 ASP A O 1
ATOM 3002 N N . ILE A 1 434 ? 11.996 6.234 22.760 1.00 89.25 434 ILE A N 1
ATOM 3003 C CA . ILE A 1 434 ? 10.857 5.351 23.006 1.00 89.25 434 ILE A CA 1
ATOM 3004 C C . ILE A 1 434 ? 10.275 5.717 24.372 1.00 89.25 434 ILE A C 1
ATOM 3006 O O . ILE A 1 434 ? 10.948 5.537 25.384 1.00 89.25 434 ILE A O 1
ATOM 3010 N N . ALA A 1 435 ? 9.044 6.230 24.420 1.00 82.12 435 ALA A N 1
ATOM 3011 C CA . ALA A 1 435 ? 8.458 6.768 25.650 1.00 82.12 435 ALA A CA 1
ATOM 3012 C C . ALA A 1 435 ? 7.067 6.198 25.973 1.00 82.12 435 ALA A C 1
ATOM 3014 O O . ALA A 1 435 ? 6.126 6.340 25.194 1.00 82.12 435 ALA A O 1
ATOM 3015 N N . GLY A 1 436 ? 6.952 5.654 27.185 1.00 68.69 436 GLY A N 1
ATOM 3016 C CA . GLY A 1 436 ? 5.829 4.902 27.743 1.00 68.69 436 GLY A CA 1
ATOM 3017 C C . GLY A 1 436 ? 4.558 5.686 28.095 1.00 68.69 436 GLY A C 1
ATOM 3018 O O . GLY A 1 436 ? 3.461 5.142 28.103 1.00 68.69 436 GLY A O 1
ATOM 3019 N N . ASN A 1 437 ? 4.689 6.974 28.438 1.00 63.06 437 ASN A N 1
ATOM 3020 C CA . ASN A 1 437 ? 3.632 7.732 29.136 1.00 63.06 437 ASN A CA 1
ATOM 3021 C C . ASN A 1 437 ? 3.437 9.156 28.596 1.00 63.06 437 ASN A C 1
ATOM 3023 O O . ASN A 1 437 ? 3.223 10.120 29.329 1.00 63.06 437 ASN A O 1
ATOM 3027 N N . LYS A 1 438 ? 3.582 9.316 27.282 1.00 61.00 438 LYS A N 1
ATOM 3028 C CA . LYS A 1 438 ? 3.392 10.606 26.599 1.00 61.00 438 LYS A CA 1
ATOM 3029 C C . LYS A 1 438 ? 2.390 10.511 25.451 1.00 61.00 438 LYS A C 1
ATOM 3031 O O . LYS A 1 438 ? 2.467 11.298 24.503 1.00 61.00 438 LYS A O 1
ATOM 3036 N N . ILE A 1 439 ? 1.459 9.556 25.523 1.00 61.31 439 ILE A N 1
ATOM 3037 C CA . ILE A 1 439 ? 0.343 9.483 24.580 1.00 61.31 439 ILE A CA 1
ATOM 3038 C C . ILE A 1 439 ? -0.624 10.617 24.925 1.00 61.31 439 ILE A C 1
ATOM 3040 O O . ILE A 1 439 ? -1.349 10.559 25.912 1.00 61.31 439 ILE A O 1
ATOM 3044 N N . GLN A 1 440 ? -0.632 11.671 24.110 1.00 53.69 440 GLN A N 1
ATOM 3045 C CA . GLN A 1 440 ? -1.674 12.694 24.178 1.00 53.69 440 GLN A CA 1
ATOM 3046 C C . GLN A 1 440 ? -2.954 12.108 23.561 1.00 53.69 440 GLN A C 1
ATOM 3048 O O . GLN A 1 440 ? -3.133 12.157 22.343 1.00 53.69 440 GLN A O 1
ATOM 3053 N N . SER A 1 441 ? -3.816 11.489 24.373 1.00 51.38 441 SER A N 1
ATOM 3054 C CA . SER A 1 441 ? -5.082 10.917 23.900 1.00 51.38 441 SER A CA 1
ATOM 3055 C C . SER A 1 441 ? -6.133 12.003 23.680 1.00 51.38 441 SER A C 1
ATOM 3057 O O . SER A 1 441 ? -6.552 12.659 24.628 1.00 51.38 441 SER A O 1
ATOM 3059 N N . GLY A 1 442 ? -6.578 12.165 22.432 1.00 47.94 442 GLY A N 1
ATOM 3060 C CA . GLY A 1 442 ? -7.756 12.971 22.089 1.00 47.94 442 GLY A CA 1
ATOM 3061 C C . GLY A 1 442 ? -9.085 12.209 22.182 1.00 47.94 442 GLY A C 1
ATOM 3062 O O . GLY A 1 442 ? -10.131 12.824 22.023 1.00 47.94 442 GLY A O 1
ATOM 3063 N N . SER A 1 443 ? -9.072 10.888 22.415 1.00 55.47 443 SER A N 1
ATOM 3064 C CA . SER A 1 443 ? -10.286 10.087 22.622 1.00 55.47 443 SER A CA 1
ATOM 3065 C C . SER A 1 443 ? -10.376 9.584 24.064 1.00 55.47 443 SER A C 1
ATOM 3067 O O . SER A 1 443 ? -9.390 9.116 24.636 1.00 55.47 443 SER A O 1
ATOM 3069 N N . THR A 1 444 ? -11.573 9.676 24.646 1.00 54.34 444 THR A N 1
ATOM 3070 C CA . THR A 1 444 ? -11.897 9.213 26.006 1.00 54.34 444 THR A CA 1
ATOM 3071 C C . THR A 1 444 ? -11.707 7.708 26.166 1.00 54.34 444 THR A C 1
ATOM 3073 O O . THR A 1 444 ? -11.296 7.260 27.229 1.00 54.34 444 THR A O 1
ATOM 3076 N N . GLU A 1 445 ? -11.928 6.924 25.112 1.00 57.53 445 GLU A N 1
ATOM 3077 C CA . GLU A 1 445 ? -11.712 5.475 25.132 1.00 57.53 445 GLU A CA 1
ATOM 3078 C C . GLU A 1 445 ? -10.228 5.104 25.178 1.00 57.53 445 GLU A C 1
ATOM 3080 O O . GLU A 1 445 ? -9.824 4.322 26.038 1.00 57.53 445 GLU A O 1
ATOM 3085 N N . ILE A 1 446 ? -9.389 5.721 24.336 1.00 60.59 446 ILE A N 1
ATOM 3086 C CA . ILE A 1 446 ? -7.934 5.519 24.402 1.00 60.59 446 ILE A CA 1
ATOM 3087 C C . ILE A 1 446 ? -7.401 6.038 25.741 1.00 60.59 446 ILE A C 1
ATOM 3089 O O . ILE A 1 446 ? -6.556 5.388 26.350 1.00 60.59 446 ILE A O 1
ATOM 3093 N N . ALA A 1 447 ? -7.934 7.161 26.237 1.00 58.91 447 ALA A N 1
ATOM 3094 C CA . ALA A 1 447 ? -7.616 7.677 27.563 1.00 58.91 447 ALA A CA 1
ATOM 3095 C C . ALA A 1 447 ? -7.999 6.679 28.663 1.00 58.91 447 ALA A C 1
ATOM 3097 O O . ALA A 1 447 ? -7.203 6.446 29.565 1.00 58.91 447 ALA A O 1
ATOM 3098 N N . SER A 1 448 ? -9.178 6.053 28.589 1.00 58.56 448 SER A N 1
ATOM 3099 C CA . SER A 1 448 ? -9.641 5.060 29.566 1.00 58.56 448 SER A CA 1
ATOM 3100 C C . SER A 1 448 ? -8.756 3.812 29.577 1.00 58.56 448 SER A C 1
ATOM 3102 O O . SER A 1 448 ? -8.450 3.299 30.644 1.00 58.56 448 SER A O 1
ATOM 3104 N N . TRP A 1 449 ? -8.247 3.379 28.421 1.00 58.78 449 TRP A N 1
ATOM 3105 C CA . TRP A 1 449 ? -7.327 2.241 28.330 1.00 58.78 449 TRP A CA 1
ATOM 3106 C C . TRP A 1 449 ? -5.914 2.586 28.791 1.00 58.78 449 TRP A C 1
ATOM 3108 O O . TRP A 1 449 ? -5.327 1.859 29.592 1.00 58.78 449 TRP A O 1
ATOM 3118 N N . ALA A 1 450 ? -5.379 3.715 28.324 1.00 56.41 450 ALA A N 1
ATOM 3119 C CA . ALA A 1 450 ? -4.083 4.219 28.763 1.00 56.41 450 ALA A CA 1
ATOM 3120 C C . ALA A 1 450 ? -4.078 4.546 30.268 1.00 56.41 450 ALA A C 1
ATOM 3122 O O . ALA A 1 450 ? -3.044 4.427 30.913 1.00 56.41 450 ALA A O 1
ATOM 3123 N N . SER A 1 451 ? -5.226 4.918 30.847 1.00 50.97 451 SER A N 1
ATOM 3124 C CA . SER A 1 451 ? -5.375 5.142 32.292 1.00 50.97 451 SER A CA 1
ATOM 3125 C C . SER A 1 451 ? -5.725 3.882 33.090 1.00 50.97 451 SER A C 1
ATOM 3127 O O . SER A 1 451 ? -5.400 3.827 34.274 1.00 50.97 451 SER A O 1
ATOM 3129 N N . ALA A 1 452 ? -6.317 2.853 32.470 1.00 51.25 452 ALA A N 1
ATOM 3130 C CA . ALA A 1 452 ? -6.597 1.566 33.116 1.00 51.25 452 ALA A CA 1
ATOM 3131 C C . ALA A 1 452 ? -5.322 0.763 33.432 1.00 51.25 452 ALA A C 1
ATOM 3133 O O . ALA A 1 452 ? -5.321 -0.047 34.356 1.00 51.25 452 ALA A O 1
ATOM 3134 N N . SER A 1 453 ? -4.223 1.009 32.710 1.00 57.88 453 SER A N 1
ATOM 3135 C CA . SER A 1 453 ? -2.889 0.501 33.042 1.00 57.88 453 SER A CA 1
ATOM 3136 C C . SER A 1 453 ? -1.946 1.681 33.249 1.00 57.88 453 SER A C 1
ATOM 3138 O O . SER A 1 453 ? -1.433 2.232 32.287 1.00 57.88 453 SER A O 1
ATOM 3140 N N . SER A 1 454 ? -1.658 2.064 34.494 1.00 59.09 454 SER A N 1
ATOM 3141 C CA . SER A 1 454 ? -0.683 3.132 34.803 1.00 59.09 454 SER A CA 1
ATOM 3142 C C . SER A 1 454 ? 0.764 2.783 34.399 1.00 59.09 454 SER A C 1
ATOM 3144 O O . SER A 1 454 ? 1.650 3.644 34.367 1.00 59.09 454 SER A O 1
ATOM 3146 N N . SER A 1 455 ? 1.005 1.515 34.070 1.00 73.00 455 SER A N 1
ATOM 3147 C CA . SER A 1 455 ? 2.299 0.953 33.705 1.00 73.00 455 SER A CA 1
ATOM 3148 C C . SER A 1 455 ? 2.361 0.640 32.208 1.00 73.00 455 SER A C 1
ATOM 3150 O O . SER A 1 455 ? 1.581 -0.166 31.704 1.00 73.00 455 SER A O 1
ATOM 3152 N N . SER A 1 456 ? 3.301 1.272 31.507 1.00 84.12 456 SER A N 1
ATOM 3153 C CA . SER A 1 456 ? 3.674 0.949 30.122 1.00 84.12 456 SER A CA 1
ATOM 3154 C C . SER A 1 456 ? 4.738 -0.148 30.074 1.00 84.12 456 SER A C 1
ATOM 3156 O O . SER A 1 456 ? 5.473 -0.343 31.046 1.00 84.12 456 SER A O 1
ATOM 3158 N N . ALA A 1 457 ? 4.826 -0.862 28.953 1.00 86.38 457 ALA A N 1
ATOM 3159 C CA . ALA A 1 457 ? 5.777 -1.955 28.770 1.00 86.38 457 ALA A CA 1
ATOM 3160 C C . ALA A 1 457 ? 6.553 -1.831 27.455 1.00 86.38 457 ALA A C 1
ATOM 3162 O O . ALA A 1 457 ? 5.956 -1.641 26.396 1.00 86.38 457 ALA A O 1
ATOM 3163 N N . VAL A 1 458 ? 7.876 -1.999 27.512 1.00 89.94 458 VAL A N 1
ATOM 3164 C CA . VAL A 1 458 ? 8.739 -2.097 26.324 1.00 89.94 458 VAL A CA 1
ATOM 3165 C C . VAL A 1 458 ? 9.473 -3.430 26.357 1.00 89.94 458 VAL A C 1
ATOM 3167 O O . VAL A 1 458 ? 10.259 -3.684 27.268 1.00 89.94 458 VAL A O 1
ATOM 3170 N N . ASN A 1 459 ? 9.218 -4.277 25.365 1.00 91.75 459 ASN A N 1
ATOM 3171 C CA . ASN A 1 459 ? 9.844 -5.585 25.226 1.00 91.75 459 ASN A CA 1
ATOM 3172 C C . ASN A 1 459 ? 10.653 -5.641 23.929 1.00 91.75 459 ASN A C 1
ATOM 3174 O O . ASN A 1 459 ? 10.172 -5.205 22.885 1.00 91.75 459 ASN A O 1
ATOM 3178 N N . MET A 1 460 ? 11.852 -6.207 24.000 1.00 91.44 460 MET A N 1
ATOM 3179 C CA . MET A 1 460 ? 12.693 -6.548 22.854 1.00 91.44 460 MET A CA 1
ATOM 3180 C C . MET A 1 460 ? 13.101 -8.013 22.933 1.00 91.44 460 MET A C 1
ATOM 3182 O O . MET A 1 460 ? 13.436 -8.494 24.020 1.00 91.44 460 MET A O 1
ATOM 3186 N N . ASN A 1 461 ? 13.141 -8.697 21.791 1.00 88.31 461 ASN A N 1
ATOM 3187 C CA . ASN A 1 461 ? 13.657 -10.061 21.709 1.00 88.31 461 ASN A CA 1
ATOM 3188 C C . ASN A 1 461 ? 15.188 -10.092 21.553 1.00 88.31 461 ASN A C 1
ATOM 3190 O O . ASN A 1 461 ? 15.832 -9.071 21.330 1.00 88.31 461 ASN A O 1
ATOM 3194 N N . SER A 1 462 ? 15.772 -11.290 21.623 1.00 86.19 462 SER A N 1
ATOM 3195 C CA . SER A 1 462 ? 17.224 -11.488 21.545 1.00 86.19 462 SER A CA 1
ATOM 3196 C C . SER A 1 462 ? 17.857 -11.283 20.171 1.00 86.19 462 SER A C 1
ATOM 3198 O O . SER A 1 462 ? 19.078 -11.260 20.076 1.00 86.19 462 SER A O 1
ATOM 3200 N N . ALA A 1 463 ? 17.059 -11.177 19.111 1.00 84.75 463 ALA A N 1
ATOM 3201 C CA . ALA A 1 463 ? 17.533 -10.895 17.759 1.00 84.75 463 ALA A CA 1
ATOM 3202 C C . ALA A 1 463 ? 17.449 -9.399 17.404 1.00 84.75 463 ALA A C 1
ATOM 3204 O O . ALA A 1 463 ? 17.927 -9.011 16.344 1.00 84.75 463 ALA A O 1
ATOM 3205 N N . SER A 1 464 ? 16.844 -8.579 18.269 1.00 90.88 464 SER A N 1
ATOM 3206 C CA . SER A 1 464 ? 16.606 -7.157 18.023 1.00 90.88 464 SER A CA 1
ATOM 3207 C C . SER A 1 464 ? 17.854 -6.324 18.281 1.00 90.88 464 SER A C 1
ATOM 3209 O O . SER A 1 464 ? 18.558 -6.546 19.268 1.00 90.88 464 SER A O 1
ATOM 3211 N N . LEU A 1 465 ? 18.060 -5.290 17.469 1.00 93.12 465 LEU A N 1
ATOM 3212 C CA . LEU A 1 465 ? 19.091 -4.279 17.689 1.00 93.12 465 LEU A CA 1
ATOM 3213 C C . LEU A 1 465 ? 18.497 -2.864 17.752 1.00 93.12 465 LEU A C 1
ATOM 3215 O O . LEU A 1 465 ? 17.848 -2.411 16.809 1.00 93.12 465 LEU A O 1
ATOM 3219 N N . LEU A 1 466 ? 18.810 -2.113 18.813 1.00 93.19 466 LEU A N 1
ATOM 3220 C CA . LEU A 1 466 ? 18.691 -0.650 18.832 1.00 93.19 466 LEU A CA 1
ATOM 3221 C C . LEU A 1 466 ? 20.062 -0.028 18.573 1.00 93.19 466 LEU A C 1
ATOM 3223 O O . LEU A 1 466 ? 20.938 -0.070 19.437 1.00 93.19 466 LEU A O 1
ATOM 3227 N N . GLN A 1 467 ? 20.255 0.591 17.411 1.00 93.94 467 GLN A N 1
ATOM 3228 C CA . GLN A 1 467 ? 21.538 1.186 17.041 1.00 93.94 467 GLN A CA 1
ATOM 3229 C C . GLN A 1 467 ? 21.421 2.681 16.752 1.00 93.94 467 GLN A C 1
ATOM 3231 O O . GLN A 1 467 ? 20.682 3.101 15.865 1.00 93.94 467 GLN A O 1
ATOM 3236 N N . CYS A 1 468 ? 22.217 3.492 17.445 1.00 89.44 468 CYS A N 1
ATOM 3237 C CA . CYS A 1 468 ? 22.327 4.927 17.207 1.00 89.44 468 CYS A CA 1
ATOM 3238 C C . CYS A 1 468 ? 23.796 5.343 17.026 1.00 89.44 468 CYS A C 1
ATOM 3240 O O . CYS A 1 468 ? 24.537 5.502 17.997 1.00 89.44 468 CYS A O 1
ATOM 3242 N N . SER A 1 469 ? 24.239 5.551 15.785 1.00 84.06 469 SER A N 1
ATOM 3243 C CA . SER A 1 469 ? 25.644 5.869 15.483 1.00 84.06 469 SER A CA 1
ATOM 3244 C C . SER A 1 469 ? 26.018 7.293 15.913 1.00 84.06 469 SER A C 1
ATOM 3246 O O . SER A 1 469 ? 25.677 8.256 15.229 1.00 84.06 469 SER A O 1
ATOM 3248 N N . GLY A 1 470 ? 26.733 7.432 17.037 1.00 78.94 470 GLY A N 1
ATOM 3249 C CA . GLY A 1 470 ? 27.171 8.732 17.571 1.00 78.94 470 GLY A CA 1
ATOM 3250 C C . GLY A 1 470 ? 26.049 9.559 18.210 1.00 78.94 470 GLY A C 1
ATOM 3251 O O . GLY A 1 470 ? 26.170 10.775 18.332 1.00 78.94 470 GLY A O 1
ATOM 3252 N N . CYS A 1 471 ? 24.948 8.911 18.594 1.00 86.69 471 CYS A N 1
ATOM 3253 C CA . CYS A 1 471 ? 23.748 9.566 19.101 1.00 86.69 471 CYS A CA 1
ATOM 3254 C C . CYS A 1 471 ? 23.124 8.851 20.302 1.00 86.69 471 CYS A C 1
ATOM 3256 O O . CYS A 1 471 ? 23.657 7.852 20.775 1.00 86.69 471 CYS A O 1
ATOM 3258 N N . ALA A 1 472 ? 22.023 9.388 20.833 1.00 89.56 472 ALA A N 1
ATOM 3259 C CA . ALA A 1 472 ? 21.400 8.865 22.042 1.00 89.56 472 ALA A CA 1
ATOM 3260 C C . ALA A 1 472 ? 20.311 7.820 21.752 1.00 89.56 472 ALA A C 1
ATOM 3262 O O . ALA A 1 472 ? 19.497 8.002 20.844 1.00 89.56 472 ALA A O 1
ATOM 3263 N N . VAL A 1 473 ? 20.261 6.777 22.580 1.00 92.44 473 VAL A N 1
ATOM 3264 C CA . VAL A 1 473 ? 19.104 5.887 22.734 1.00 92.44 473 VAL A CA 1
ATOM 3265 C C . VAL A 1 473 ? 18.463 6.179 24.082 1.00 92.44 473 VAL A C 1
ATOM 3267 O O . VAL A 1 473 ? 19.115 6.070 25.121 1.00 92.44 473 VAL A O 1
ATOM 3270 N N . LYS A 1 474 ? 17.188 6.564 24.052 1.00 91.31 474 LYS A N 1
ATOM 3271 C CA . LYS A 1 474 ? 16.361 6.826 25.225 1.00 91.31 474 LYS A CA 1
ATOM 3272 C C . LYS A 1 474 ? 15.164 5.894 25.204 1.00 91.31 474 LYS A C 1
ATOM 3274 O O . LYS A 1 474 ? 14.414 5.884 24.231 1.00 91.31 474 LYS A O 1
ATOM 3279 N N . VAL A 1 475 ? 14.999 5.125 26.271 1.00 90.19 475 VAL A N 1
ATOM 3280 C CA . VAL A 1 475 ? 13.824 4.284 26.483 1.00 90.19 475 VAL A CA 1
ATOM 3281 C C . VAL A 1 475 ? 13.280 4.593 27.872 1.00 90.19 475 VAL A C 1
ATOM 3283 O O . VAL A 1 475 ? 14.004 4.498 28.863 1.00 90.19 475 VAL A O 1
ATOM 3286 N N . ASP A 1 476 ? 12.016 4.985 27.937 1.00 87.88 476 ASP A N 1
ATOM 3287 C CA . ASP A 1 476 ? 11.289 5.286 29.167 1.00 87.88 476 ASP A CA 1
ATOM 3288 C C . ASP A 1 476 ? 10.019 4.435 29.216 1.00 87.88 476 ASP A C 1
ATOM 3290 O O . ASP A 1 476 ? 9.178 4.522 28.322 1.00 87.88 476 ASP A O 1
ATOM 3294 N N . ALA A 1 477 ? 9.882 3.616 30.255 1.00 86.25 477 ALA A N 1
ATOM 3295 C CA . ALA A 1 477 ? 8.687 2.844 30.555 1.00 86.25 477 ALA A CA 1
ATOM 3296 C C . ALA A 1 477 ? 8.214 3.142 31.989 1.00 86.25 477 ALA A C 1
ATOM 3298 O O . ALA A 1 477 ? 8.948 3.012 32.969 1.00 86.25 477 ALA A O 1
ATOM 3299 N N . THR A 1 478 ? 6.940 3.482 32.160 1.00 82.31 478 THR A N 1
ATOM 3300 C CA . THR A 1 478 ? 6.322 3.633 33.491 1.00 82.31 478 THR A CA 1
ATOM 3301 C C . THR A 1 478 ? 6.026 2.304 34.177 1.00 82.31 478 THR A C 1
ATOM 3303 O O . THR A 1 478 ? 5.697 2.286 35.359 1.00 82.31 478 THR A O 1
ATOM 3306 N N . GLY A 1 479 ? 6.135 1.186 33.466 1.00 84.50 479 GLY A N 1
ATOM 3307 C CA . GLY A 1 479 ? 6.026 -0.156 34.020 1.00 84.50 479 GLY A CA 1
ATOM 3308 C C . GLY A 1 479 ? 7.317 -0.937 33.844 1.00 84.50 479 GLY A C 1
ATOM 3309 O O . GLY A 1 479 ? 8.326 -0.658 34.500 1.00 84.50 479 GLY A O 1
ATOM 3310 N N . SER A 1 480 ? 7.254 -1.948 32.982 1.00 86.75 480 SER A N 1
ATOM 3311 C CA . SER A 1 480 ? 8.334 -2.895 32.739 1.00 86.75 480 SER A CA 1
ATOM 3312 C C . SER A 1 480 ? 9.108 -2.582 31.460 1.00 86.75 480 SER A C 1
ATOM 3314 O O . SER A 1 480 ? 8.573 -2.115 30.457 1.00 86.75 480 SER A O 1
ATOM 3316 N N . MET A 1 481 ? 10.398 -2.878 31.489 1.00 90.00 481 MET A N 1
ATOM 3317 C CA . MET A 1 481 ? 11.272 -2.851 30.331 1.00 90.00 481 MET A CA 1
ATOM 3318 C C . MET A 1 481 ? 12.069 -4.149 30.305 1.00 90.00 481 MET A C 1
ATOM 3320 O O . MET A 1 481 ? 12.843 -4.407 31.225 1.00 90.00 481 MET A O 1
ATOM 3324 N N . ASN A 1 482 ? 11.882 -4.946 29.258 1.00 90.12 482 ASN A N 1
ATOM 3325 C CA . ASN A 1 482 ? 12.575 -6.212 29.051 1.00 90.12 482 ASN A CA 1
ATOM 3326 C C . ASN A 1 482 ? 13.406 -6.121 27.770 1.00 90.12 482 ASN A C 1
ATOM 3328 O O . ASN A 1 482 ? 12.862 -6.132 26.667 1.00 90.12 482 ASN A O 1
ATOM 3332 N N . LEU A 1 483 ? 14.724 -6.025 27.913 1.00 89.12 483 LEU A N 1
ATOM 3333 C CA . LEU A 1 483 ? 15.668 -5.907 26.809 1.00 89.12 483 LEU A CA 1
ATOM 3334 C C . LEU A 1 483 ? 16.424 -7.224 26.653 1.00 89.12 483 LEU A C 1
ATOM 3336 O O . LEU A 1 483 ? 17.376 -7.481 27.389 1.00 89.12 483 LEU A O 1
ATOM 3340 N N . ALA A 1 484 ? 15.989 -8.081 25.727 1.00 89.25 484 ALA A N 1
ATOM 3341 C CA . ALA A 1 484 ? 16.744 -9.286 25.389 1.00 89.25 484 ALA A CA 1
ATOM 3342 C C . ALA A 1 484 ? 17.732 -9.089 24.229 1.00 89.25 484 ALA A C 1
ATOM 3344 O O . ALA A 1 484 ? 18.626 -9.920 24.073 1.00 89.25 484 ALA A O 1
ATOM 3345 N N . GLY A 1 485 ? 17.576 -8.014 23.452 1.00 88.38 485 GLY A N 1
ATOM 3346 C CA . GLY A 1 485 ? 18.403 -7.665 22.294 1.00 88.38 485 GLY A CA 1
ATOM 3347 C C . GLY A 1 485 ? 19.448 -6.591 22.589 1.00 88.38 485 GLY A C 1
ATOM 3348 O O . GLY A 1 485 ? 19.474 -6.007 23.674 1.00 88.38 485 GLY A O 1
ATOM 3349 N N . ASP A 1 486 ? 20.302 -6.318 21.608 1.00 91.19 486 ASP A N 1
ATOM 3350 C CA . ASP A 1 486 ? 21.446 -5.422 21.761 1.00 91.19 486 ASP A CA 1
ATOM 3351 C C . ASP A 1 486 ? 21.050 -3.942 21.666 1.00 91.19 486 ASP A C 1
ATOM 3353 O O . ASP A 1 486 ? 20.198 -3.534 20.872 1.00 91.19 486 ASP A O 1
ATOM 3357 N N . VAL A 1 487 ? 21.731 -3.103 22.447 1.00 91.50 487 VAL A N 1
ATOM 3358 C CA . VAL A 1 487 ? 21.608 -1.641 22.400 1.00 91.50 487 VAL A CA 1
ATOM 3359 C C . VAL A 1 487 ? 22.991 -1.044 22.192 1.00 91.50 487 VAL A C 1
ATOM 3361 O O . VAL A 1 487 ? 23.876 -1.198 23.025 1.00 91.50 487 VAL A O 1
ATOM 3364 N N . THR A 1 488 ? 23.195 -0.334 21.088 1.00 91.25 488 THR A N 1
ATOM 3365 C CA . THR A 1 488 ? 24.477 0.289 20.740 1.00 91.25 488 THR A CA 1
ATOM 3366 C C . THR A 1 488 ? 24.273 1.763 20.455 1.00 91.25 488 THR A C 1
ATOM 3368 O O . THR A 1 488 ? 23.555 2.123 19.522 1.00 91.25 488 THR A O 1
ATOM 3371 N N . SER A 1 489 ? 24.901 2.646 21.230 1.00 90.56 489 SER A N 1
ATOM 3372 C CA . SER A 1 489 ? 24.751 4.083 20.991 1.00 90.56 489 SER A CA 1
ATOM 3373 C C . SER A 1 489 ? 25.916 4.936 21.481 1.00 90.56 489 SER A C 1
ATOM 3375 O O . SER A 1 489 ? 26.822 4.458 22.155 1.00 90.56 489 SER A O 1
ATOM 3377 N N . GLY A 1 490 ? 25.893 6.226 21.149 1.00 86.88 490 GLY A N 1
ATOM 3378 C CA . GLY A 1 490 ? 26.749 7.208 21.802 1.00 86.88 490 GLY A CA 1
ATOM 3379 C C . GLY A 1 490 ? 26.395 7.357 23.279 1.00 86.88 490 GLY A C 1
ATOM 3380 O O . GLY A 1 490 ? 27.286 7.290 24.110 1.00 86.88 490 GLY A O 1
ATOM 3381 N N . THR A 1 491 ? 25.112 7.507 23.613 1.00 87.75 491 THR A N 1
ATOM 3382 C CA . THR A 1 491 ? 24.618 7.664 24.994 1.00 87.75 491 THR A CA 1
ATOM 3383 C C . THR A 1 491 ? 23.365 6.823 25.205 1.00 87.75 491 THR A C 1
ATOM 3385 O O . THR A 1 491 ? 22.405 6.963 24.451 1.00 87.75 491 THR A O 1
ATOM 3388 N N . VAL A 1 492 ? 23.339 6.013 26.266 1.00 89.94 492 VAL A N 1
ATOM 3389 C CA . VAL A 1 492 ? 22.190 5.160 26.614 1.00 89.94 492 VAL A CA 1
ATOM 3390 C C . VAL A 1 492 ? 21.494 5.685 27.873 1.00 89.94 492 VAL A C 1
ATOM 3392 O O . VAL A 1 492 ? 22.127 5.821 28.922 1.00 89.94 492 VAL A O 1
ATOM 3395 N N . GLU A 1 493 ? 20.188 5.941 27.785 1.00 90.56 493 GLU A N 1
ATOM 3396 C CA . GLU A 1 493 ? 19.309 6.230 28.923 1.00 90.56 493 GLU A CA 1
ATOM 3397 C C . GLU A 1 493 ? 18.124 5.255 28.928 1.00 90.56 493 GLU A C 1
ATOM 3399 O O . GLU A 1 493 ? 17.243 5.332 28.075 1.00 90.56 493 GLU A O 1
ATOM 3404 N N . LEU A 1 494 ? 18.110 4.343 29.901 1.00 89.31 494 LEU A N 1
ATOM 3405 C CA . LEU A 1 494 ? 17.050 3.359 30.113 1.00 89.31 494 LEU A CA 1
ATOM 3406 C C . LEU A 1 494 ? 16.396 3.624 31.466 1.00 89.31 494 LEU A C 1
ATOM 3408 O O . LEU A 1 494 ? 17.052 3.552 32.512 1.00 89.31 494 LEU A O 1
ATOM 3412 N N . VAL A 1 495 ? 15.108 3.951 31.452 1.00 87.62 495 VAL A N 1
ATOM 3413 C CA . VAL A 1 495 ? 14.333 4.266 32.653 1.00 87.62 495 VAL A CA 1
ATOM 3414 C C . VAL A 1 495 ? 13.094 3.382 32.691 1.00 87.62 495 VAL A C 1
ATOM 3416 O O . VAL A 1 495 ? 12.266 3.439 31.790 1.00 87.62 495 VAL A O 1
ATOM 3419 N N . ALA A 1 496 ? 12.959 2.580 33.745 1.00 85.50 496 ALA A N 1
ATOM 3420 C CA . ALA A 1 496 ? 11.740 1.837 34.046 1.00 85.50 496 ALA A CA 1
ATOM 3421 C C . ALA A 1 496 ? 11.239 2.208 35.448 1.00 85.50 496 ALA A C 1
ATOM 3423 O O . ALA A 1 496 ? 12.046 2.336 36.370 1.00 85.50 496 ALA A O 1
ATOM 3424 N N . SER A 1 497 ? 9.929 2.379 35.639 1.00 82.25 497 SER A N 1
ATOM 3425 C CA . SER A 1 497 ? 9.357 2.727 36.958 1.00 82.25 497 SER A CA 1
ATOM 3426 C C . SER A 1 497 ? 8.830 1.533 37.764 1.00 82.25 497 SER A C 1
ATOM 3428 O O . SER A 1 497 ? 8.362 1.721 38.885 1.00 82.25 497 SER A O 1
ATOM 3430 N N . ALA A 1 498 ? 8.908 0.313 37.224 1.00 83.44 498 ALA A N 1
ATOM 3431 C CA . ALA A 1 498 ? 8.651 -0.913 37.978 1.00 83.44 498 ALA A CA 1
ATOM 3432 C C . ALA A 1 498 ? 9.798 -1.922 37.835 1.00 83.44 498 ALA A C 1
ATOM 3434 O O . ALA A 1 498 ? 10.444 -2.266 38.823 1.00 83.44 498 ALA A O 1
ATOM 3435 N N . THR A 1 499 ? 10.088 -2.386 36.617 1.00 84.69 499 THR A N 1
ATOM 3436 C CA . THR A 1 499 ? 11.103 -3.430 36.391 1.00 84.69 499 THR A CA 1
ATOM 3437 C C . THR A 1 499 ? 11.926 -3.123 35.152 1.00 84.69 499 THR A C 1
ATOM 3439 O O . THR A 1 499 ? 11.365 -2.865 34.095 1.00 84.69 499 THR A O 1
ATOM 3442 N N . LEU A 1 500 ? 13.252 -3.176 35.280 1.00 88.31 500 LEU A N 1
ATOM 3443 C CA . LEU A 1 500 ? 14.187 -3.154 34.158 1.00 88.31 500 LEU A CA 1
ATOM 3444 C C . LEU A 1 500 ? 14.943 -4.482 34.142 1.00 88.31 500 LEU A C 1
ATOM 3446 O O . LEU A 1 500 ? 15.684 -4.781 35.078 1.00 88.31 500 LEU A O 1
ATOM 3450 N N . THR A 1 501 ? 14.762 -5.264 33.086 1.00 87.94 501 THR A N 1
ATOM 3451 C CA . THR A 1 501 ? 15.459 -6.529 32.864 1.00 87.94 501 THR A CA 1
ATOM 3452 C C . THR A 1 501 ? 16.270 -6.434 31.582 1.00 87.94 501 THR A C 1
ATOM 3454 O O . THR A 1 501 ? 15.738 -6.122 30.522 1.00 87.94 501 THR A O 1
ATOM 3457 N N . VAL A 1 502 ? 17.565 -6.720 31.689 1.00 85.88 502 VAL A N 1
ATOM 3458 C CA . VAL A 1 502 ? 18.502 -6.825 30.567 1.00 85.88 502 VAL A CA 1
ATOM 3459 C C . VAL A 1 502 ? 18.963 -8.280 30.532 1.00 85.88 502 VAL A C 1
ATOM 3461 O O . VAL A 1 502 ? 19.493 -8.773 31.530 1.00 85.88 502 VAL A O 1
ATOM 3464 N N . ALA A 1 503 ? 18.673 -9.005 29.451 1.00 87.00 503 ALA A N 1
ATOM 3465 C CA . ALA A 1 503 ? 18.956 -10.437 29.378 1.00 87.00 503 ALA A CA 1
ATOM 3466 C C . ALA A 1 503 ? 20.467 -10.701 29.339 1.00 87.00 503 ALA A C 1
ATOM 3468 O O . ALA A 1 503 ? 21.230 -9.911 28.788 1.00 87.00 503 ALA A O 1
ATOM 3469 N N . SER A 1 504 ? 20.907 -11.853 29.847 1.00 82.44 504 SER A N 1
ATOM 3470 C CA . SER A 1 504 ? 22.325 -12.246 29.821 1.00 82.44 504 SER A CA 1
ATOM 3471 C C . SER A 1 504 ? 22.893 -12.422 28.408 1.00 82.44 504 SER A C 1
ATOM 3473 O O . SER A 1 504 ? 24.106 -12.371 28.232 1.00 82.44 504 SER A O 1
ATOM 3475 N N . SER A 1 505 ? 22.028 -12.631 27.410 1.00 82.81 505 SER A N 1
ATOM 3476 C CA . SER A 1 505 ? 22.383 -12.704 25.990 1.00 82.81 505 SER A CA 1
ATOM 3477 C C . SER A 1 505 ? 22.458 -11.341 25.297 1.00 82.81 505 SER A C 1
ATOM 3479 O O . SER A 1 505 ? 22.819 -11.302 24.126 1.00 82.81 505 SER A O 1
ATOM 3481 N N . SER A 1 506 ? 22.108 -10.250 25.986 1.00 84.44 506 SER A N 1
ATOM 3482 C CA . SER A 1 506 ? 22.091 -8.898 25.422 1.00 84.44 506 SER A CA 1
ATOM 3483 C C . SER A 1 506 ? 23.336 -8.098 25.793 1.00 84.44 506 SER A C 1
ATOM 3485 O O . SER A 1 506 ? 23.870 -8.212 26.899 1.00 84.44 506 SER A O 1
ATOM 3487 N N . THR A 1 507 ? 23.764 -7.232 24.881 1.00 84.94 507 THR A N 1
ATOM 3488 C CA . THR A 1 507 ? 24.878 -6.307 25.076 1.00 84.94 507 THR A CA 1
ATOM 3489 C C . THR A 1 507 ? 24.386 -4.869 24.970 1.00 84.94 507 THR A C 1
ATOM 3491 O O . THR A 1 507 ? 23.814 -4.455 23.964 1.00 84.94 507 THR A O 1
ATOM 3494 N N . THR A 1 508 ? 24.659 -4.063 25.998 1.00 82.88 508 THR A N 1
ATOM 3495 C CA . THR A 1 508 ? 24.464 -2.607 25.946 1.00 82.88 508 THR A CA 1
ATOM 3496 C C . THR A 1 508 ? 25.822 -1.921 25.826 1.00 82.88 508 THR A C 1
ATOM 3498 O O . THR A 1 508 ? 26.609 -1.933 26.772 1.00 82.88 508 THR A O 1
ATOM 3501 N N . THR A 1 509 ? 26.112 -1.324 24.669 1.00 84.12 509 THR A N 1
ATOM 3502 C CA . THR A 1 509 ? 27.366 -0.612 24.394 1.00 84.12 509 THR A CA 1
ATOM 3503 C C . THR A 1 509 ? 27.142 0.895 24.273 1.00 84.12 509 THR A C 1
ATOM 3505 O O . THR A 1 509 ? 26.198 1.372 23.636 1.00 84.12 509 THR A O 1
ATOM 3508 N N . THR A 1 510 ? 28.035 1.658 24.904 1.00 81.88 510 THR A N 1
ATOM 3509 C CA . THR A 1 510 ? 28.080 3.121 24.831 1.00 81.88 510 THR A CA 1
ATOM 3510 C C . THR A 1 510 ? 29.474 3.575 24.408 1.00 81.88 510 THR A C 1
ATOM 3512 O O . THR A 1 510 ? 30.470 3.032 24.886 1.00 81.88 510 THR A O 1
ATOM 3515 N N . SER A 1 511 ? 29.563 4.554 23.505 1.00 76.88 511 SER A N 1
ATOM 3516 C CA . SER A 1 511 ? 30.837 5.178 23.115 1.00 76.88 511 SER A CA 1
ATOM 3517 C C . SER A 1 511 ? 31.101 6.517 23.819 1.00 76.88 511 SER A C 1
ATOM 3519 O O . SER A 1 511 ? 32.109 7.162 23.529 1.00 76.88 511 SER A O 1
ATOM 3521 N N . SER A 1 512 ? 30.204 6.968 24.705 1.00 70.81 512 SER A N 1
ATOM 3522 C CA . SER A 1 512 ? 30.386 8.162 25.546 1.00 70.81 512 SER A CA 1
ATOM 3523 C C . SER A 1 512 ? 30.641 7.798 27.010 1.00 70.81 512 SER A C 1
ATOM 3525 O O . SER A 1 512 ? 30.506 6.650 27.427 1.00 70.81 512 SER A O 1
ATOM 3527 N N . THR A 1 513 ? 30.984 8.802 27.818 1.00 58.19 513 THR A N 1
ATOM 3528 C CA . THR A 1 513 ? 31.217 8.662 29.263 1.00 58.19 513 THR A CA 1
ATOM 3529 C C . THR A 1 513 ? 29.936 8.511 30.091 1.00 58.19 513 THR A C 1
ATOM 3531 O O . THR A 1 513 ? 30.031 8.393 31.312 1.00 58.19 513 THR A O 1
ATOM 3534 N N . SER A 1 514 ? 28.743 8.521 29.479 1.00 63.75 514 SER A N 1
ATOM 3535 C CA . SER A 1 514 ? 27.468 8.408 30.194 1.00 63.75 514 SER A CA 1
ATOM 3536 C C . SER A 1 514 ? 26.615 7.232 29.705 1.00 63.75 514 SER A C 1
ATOM 3538 O O . SER A 1 514 ? 26.224 7.123 28.542 1.00 63.75 514 SER A O 1
ATOM 3540 N N . ALA A 1 515 ? 26.294 6.348 30.648 1.00 74.19 515 ALA A N 1
ATOM 3541 C CA . ALA A 1 515 ? 25.217 5.373 30.556 1.00 74.19 515 ALA A CA 1
ATOM 3542 C C . ALA A 1 515 ? 24.367 5.504 31.820 1.00 74.19 515 ALA A C 1
ATOM 3544 O O . ALA A 1 515 ? 24.901 5.594 32.927 1.00 74.19 515 ALA A O 1
ATOM 3545 N N . LYS A 1 516 ? 23.047 5.542 31.657 1.00 81.12 516 LYS A N 1
ATOM 3546 C CA . LYS A 1 516 ? 22.096 5.663 32.760 1.00 81.12 516 LYS A CA 1
ATOM 3547 C C . LYS A 1 516 ? 21.093 4.526 32.672 1.00 81.12 516 LYS A C 1
ATOM 3549 O O . LYS A 1 516 ? 20.293 4.482 31.743 1.00 81.12 516 LYS A O 1
ATOM 3554 N N . LEU A 1 517 ? 21.141 3.629 33.652 1.00 79.81 517 LEU A N 1
ATOM 3555 C CA . LEU A 1 517 ? 20.161 2.567 33.845 1.00 79.81 517 LEU A CA 1
ATOM 3556 C C . LEU A 1 517 ? 19.472 2.815 35.182 1.00 79.81 517 LEU A C 1
ATOM 3558 O O . LEU A 1 517 ? 20.110 2.734 36.227 1.00 79.81 517 LEU A O 1
ATOM 3562 N N . ASN A 1 518 ? 18.183 3.142 35.145 1.00 75.31 518 ASN A N 1
ATOM 3563 C CA . ASN A 1 518 ? 17.402 3.429 36.339 1.00 75.31 518 ASN A CA 1
ATOM 3564 C C . ASN A 1 518 ? 16.133 2.578 36.362 1.00 75.31 518 ASN A C 1
ATOM 3566 O O . ASN A 1 518 ? 15.206 2.829 35.596 1.00 75.31 518 ASN A O 1
ATOM 3570 N N . ALA A 1 519 ? 16.054 1.650 37.312 1.00 64.50 519 ALA A N 1
ATOM 3571 C CA . ALA A 1 519 ? 14.779 1.139 37.792 1.00 64.50 519 ALA A CA 1
ATOM 3572 C C . ALA A 1 519 ? 14.352 2.009 38.982 1.00 64.50 519 ALA A C 1
ATOM 3574 O O . ALA A 1 519 ? 14.958 1.945 40.053 1.00 64.50 519 ALA A O 1
ATOM 3575 N N . ARG A 1 520 ? 13.352 2.877 38.813 1.00 58.22 520 ARG A N 1
ATOM 3576 C CA . ARG A 1 520 ? 12.719 3.526 39.966 1.00 58.22 520 ARG A CA 1
ATOM 3577 C C . ARG A 1 520 ? 11.827 2.476 40.607 1.00 58.22 520 ARG A C 1
ATOM 3579 O O . ARG A 1 520 ? 10.830 2.111 40.011 1.00 58.22 520 ARG A O 1
ATOM 3586 N N . MET A 1 521 ? 12.171 1.980 41.793 1.00 48.97 521 MET A N 1
ATOM 3587 C CA . MET A 1 521 ? 11.199 1.216 42.573 1.00 48.97 521 MET A CA 1
ATOM 3588 C C . MET A 1 521 ? 10.076 2.179 42.957 1.00 48.97 521 MET A C 1
ATOM 3590 O O . MET A 1 521 ? 10.328 3.172 43.642 1.00 48.97 521 MET A O 1
ATOM 3594 N N . GLY A 1 522 ? 8.862 1.932 42.462 1.00 47.12 522 GLY A N 1
ATOM 3595 C CA . GLY A 1 522 ? 7.684 2.680 42.876 1.00 47.12 522 GLY A CA 1
ATOM 3596 C C . GLY A 1 522 ? 7.600 2.682 44.399 1.00 47.12 522 GLY A C 1
ATOM 3597 O O . GLY A 1 522 ? 7.637 1.627 45.031 1.00 47.12 522 GLY A O 1
ATOM 3598 N N . SER A 1 523 ? 7.535 3.868 45.000 1.00 42.28 523 SER A N 1
ATOM 3599 C CA . SER A 1 523 ? 7.267 4.012 46.425 1.00 42.28 523 SER A CA 1
ATOM 3600 C C . SER A 1 523 ? 5.825 3.575 46.686 1.00 42.28 523 SER A C 1
ATOM 3602 O O . SER A 1 523 ? 4.911 4.400 46.649 1.00 42.28 523 SER A O 1
ATOM 3604 N N . GLY A 1 524 ? 5.616 2.276 46.888 1.00 35.62 524 GLY A N 1
ATOM 3605 C CA . GLY A 1 524 ? 4.383 1.754 47.459 1.00 35.62 524 GLY A CA 1
ATOM 3606 C C . GLY A 1 524 ? 4.251 2.285 48.883 1.00 35.62 524 GLY A C 1
ATOM 3607 O O . GLY A 1 524 ? 5.106 2.012 49.727 1.00 35.62 524 GLY A O 1
ATOM 3608 N N . ARG A 1 525 ? 3.220 3.094 49.115 1.00 30.19 525 ARG A N 1
ATOM 3609 C CA . ARG A 1 525 ? 2.629 3.293 50.437 1.00 30.19 525 ARG A CA 1
ATOM 3610 C C . ARG A 1 525 ? 1.384 2.440 50.531 1.00 30.19 525 ARG A C 1
ATOM 3612 O O . ARG A 1 525 ? 0.670 2.383 49.504 1.00 30.19 525 ARG A O 1
#